Protein AF-0000000075100577 (afdb_homodimer)

Radius of gyration: 28.26 Å; Cα contacts (8 Å, |Δi|>4): 1177; chains: 2; bounding box: 54×87×88 Å

Secondary structure (DSSP, 8-state):
---------EEEEEEEEEEE--TT--HHHHHHHHHHSTTEEEEEETT----SS-----SEEEEEEEESSS-SHHHHHHHHHTT--EEEEEEEEEEE-SS--EEEEEEEEET---IIIIIHHHHHHHHTSTTEEEEEEEGGGTEEEEEEETTS-HHHHHHHHHHTT-EEEEEEEEEPPEEEEEEEEEGGG----HHHHHHHHHHHHTSTTEEEEEEEGGGTEEEEEES--HHHHHHHHHTTTEEEEES-----TT-SS-----------TT--TT-HHHHHHHHHHHHHHTT---TT--B-TTS-B-SGGG---TT-TTTS------TTGGG-/---------EEEEEEEEEEE--TT--HHHHHHHHHHSTTEEEEEETT----SS-----SEEEEEEEESSS-SHHHHHHHHHTT--EEEEEEEEEEE-SS--EEEEEEEEET---IIIIIHHHHHHHHTSTTEEEEEEEGGGTEEEEEEETTS-HHHHHHHHHHTT-EEEEEEEEEPPEEEEEEEEEGGG----HHHHHHHHHHHHTSTTEEEEEEEGGGTEEEEEES--HHHHHHHHHTTTEEEEES-----GGGSS-----------TT--TT-HHHHHHHHHHHHHHTT---TT--B-TTS-B-SGGG---TT-TTTS------TTGGG-

Nearest PDB structures (foldseek):
  3c1n-assembly3_C  TM=3.878E-01  e=4.453E-04  Methanocaldococcus jannaschii
  3tvi-assembly4_H  TM=4.074E-01  e=9.039E-03  Clostridium acetobutylicum
  3tvi-assembly3_F  TM=4.020E-01  e=1.436E-02  Clostridium acetobutylicum
  5h7l-assembly2_B  TM=3.903E-01  e=1.279E-02  Pyrococcus horikoshii OT3
  6u43-assembly1_A  TM=2.951E-01  e=2.716E-02  Candidatus Methanoperedens nitratireducens

InterPro domains:
  IPR036163 Heavy metal-associated domain superfamily [SSF55008] (104-173)

Sequence (664 aa):
MLASAPPVAFAYRRLLVQVQLQVPWTELRVLALLQSEPQVRSVHILGYRHSSAPRQPKSAVCFVVRWAAHSSAALELALGALDVRYSVLENSLVEDMASLVVVETILKVNGMMCVANCGNTVVRAIQSVASVLEVHLEFDDAQVVVQSHNTVTAHALIARIQAIGFEADLVSVTPVPWHRQFHMQRTGGCHVTMDVALQLETVLSHVEGVEKVAVVPHLATVDVFGFFDAHEVVLMAATVALHLTDRESSVDPLQAEGGSTPVHHECSFACSSGCIKYQTTMAHTAALAVGWAVPGCGMAFGYECNCGDSCKCAGCPTHNPGTTIDPVTALLMLASAPPVAFAYRRLLVQVQLQVPWTELRVLALLQSEPQVRSVHILGYRHSSAPRQPKSAVCFVVRWAAHSSAALELALGALDVRYSVLENSLVEDMASLVVVETILKVNGMMCVANCGNTVVRAIQSVASVLEVHLEFDDAQVVVQSHNTVTAHALIARIQAIGFEADLVSVTPVPWHRQFHMQRTGGCHVTMDVALQLETVLSHVEGVEKVAVVPHLATVDVFGFFDAHEVVLMAATVALHLTDRESSVDPLQAEGGSTPVHHECSFACSSGCIKYQTTMAHTAALAVGWAVPGCGMAFGYECNCGDSCKCAGCPTHNPGTTIDPVTALL

Structure (mmCIF, N/CA/C/O backbone):
data_AF-0000000075100577-model_v1
#
loop_
_entity.id
_entity.type
_entity.pdbx_description
1 polymer 'Uncharacterized protein'
#
loop_
_atom_site.group_PDB
_atom_site.id
_atom_site.type_symbol
_atom_site.label_atom_id
_atom_site.label_alt_id
_atom_site.label_comp_id
_atom_site.label_asym_id
_atom_site.label_entity_id
_atom_site.label_seq_id
_atom_site.pdbx_PDB_ins_code
_atom_site.Cartn_x
_atom_site.Cartn_y
_atom_site.Cartn_z
_atom_site.occupancy
_atom_site.B_iso_or_equiv
_atom_site.auth_seq_id
_atom_site.auth_comp_id
_atom_site.auth_asym_id
_atom_site.auth_atom_id
_atom_site.pdbx_PDB_model_num
ATOM 1 N N . MET A 1 1 ? -15.359 43.125 3.752 1 26.61 1 MET A N 1
ATOM 2 C CA . MET A 1 1 ? -15.172 42.281 2.584 1 26.61 1 MET A CA 1
ATOM 3 C C . MET A 1 1 ? -13.875 41.469 2.691 1 26.61 1 MET A C 1
ATOM 5 O O . MET A 1 1 ? -12.797 42 2.422 1 26.61 1 MET A O 1
ATOM 9 N N . LEU A 1 2 ? -13.695 40.688 3.707 1 32.03 2 LEU A N 1
ATOM 10 C CA . LEU A 1 2 ? -12.461 39.938 3.982 1 32.03 2 LEU A CA 1
ATOM 11 C C . LEU A 1 2 ? -11.969 39.219 2.734 1 32.03 2 LEU A C 1
ATOM 13 O O . LEU A 1 2 ? -12.727 38.5 2.078 1 32.03 2 LEU A O 1
ATOM 17 N N . ALA A 1 3 ? -11.125 39.781 2.07 1 34.41 3 ALA A N 1
ATOM 18 C CA . ALA A 1 3 ? -10.445 39.281 0.874 1 34.41 3 ALA A CA 1
ATOM 19 C C . ALA A 1 3 ? -10.172 37.781 0.973 1 34.41 3 ALA A C 1
ATOM 21 O O . ALA A 1 3 ? -9.672 37.312 1.992 1 34.41 3 ALA A O 1
ATOM 22 N N . SER A 1 4 ? -10.961 37 0.301 1 38.69 4 SER A N 1
ATOM 23 C CA . SER A 1 4 ? -10.844 35.531 0.158 1 38.69 4 SER A CA 1
ATOM 24 C C . SER A 1 4 ? -9.406 35.125 -0.112 1 38.69 4 SER A C 1
ATOM 26 O O . SER A 1 4 ? -8.797 35.562 -1.084 1 38.69 4 SER A O 1
ATOM 28 N N . ALA A 1 5 ? -8.609 35.125 0.924 1 42.38 5 ALA A N 1
ATOM 29 C CA . ALA A 1 5 ? -7.242 34.656 0.731 1 42.38 5 ALA A CA 1
ATOM 30 C C . ALA A 1 5 ? -7.188 33.562 -0.33 1 42.38 5 ALA A C 1
ATOM 32 O O . ALA A 1 5 ? -8.141 32.781 -0.5 1 42.38 5 ALA A O 1
ATOM 33 N N . PRO A 1 6 ? -6.379 33.75 -1.271 1 44.41 6 PRO A N 1
ATOM 34 C CA . PRO A 1 6 ? -6.258 32.781 -2.361 1 44.41 6 PRO A CA 1
ATOM 35 C C . PRO A 1 6 ? -6.191 31.344 -1.864 1 44.41 6 PRO A C 1
ATOM 37 O O . PRO A 1 6 ? -5.707 31.094 -0.758 1 44.41 6 PRO A O 1
ATOM 40 N N . PRO A 1 7 ? -7.055 30.547 -2.432 1 47.66 7 PRO A N 1
ATOM 41 C CA . PRO A 1 7 ? -7.082 29.125 -2.057 1 47.66 7 PRO A CA 1
ATOM 42 C C . PRO A 1 7 ? -5.688 28.531 -1.886 1 47.66 7 PRO A C 1
ATOM 44 O O . PRO A 1 7 ? -4.742 28.969 -2.547 1 47.66 7 PRO A O 1
ATOM 47 N N . VAL A 1 8 ? -5.34 28.203 -0.675 1 50.41 8 VAL A N 1
ATOM 48 C CA . VAL A 1 8 ? -4.078 27.5 -0.457 1 50.41 8 VAL A CA 1
ATOM 49 C C . VAL A 1 8 ? -3.891 26.438 -1.531 1 50.41 8 VAL A C 1
ATOM 51 O O . VAL A 1 8 ? -4.66 25.469 -1.601 1 50.41 8 VAL A O 1
ATOM 54 N N . ALA A 1 9 ? -3.375 26.875 -2.703 1 53.59 9 ALA A N 1
ATOM 55 C CA . ALA A 1 9 ? -3.012 26 -3.807 1 53.59 9 ALA A CA 1
ATOM 56 C C . ALA A 1 9 ? -2.135 24.844 -3.32 1 53.59 9 ALA A C 1
ATOM 58 O O . ALA A 1 9 ? -1.225 25.047 -2.512 1 53.59 9 ALA A O 1
ATOM 59 N N . PHE A 1 10 ? -2.754 23.656 -3.273 1 63.31 10 PHE A N 1
ATOM 60 C CA . PHE A 1 10 ? -1.83 22.547 -3.105 1 63.31 10 PHE A CA 1
ATOM 61 C C . PHE A 1 10 ? -1.014 22.312 -4.371 1 63.31 10 PHE A C 1
ATOM 63 O O . PHE A 1 10 ? -1.575 22.141 -5.457 1 63.31 10 PHE A O 1
ATOM 70 N N . ALA A 1 11 ? 0.214 22.812 -4.184 1 74.12 11 ALA A N 1
ATOM 71 C CA . ALA A 1 11 ? 1.147 22.656 -5.297 1 74.12 11 ALA A CA 1
ATOM 72 C C . ALA A 1 11 ? 2.088 21.469 -5.047 1 74.12 11 ALA A C 1
ATOM 74 O O . ALA A 1 11 ? 2.449 21.188 -3.904 1 74.12 11 ALA A O 1
ATOM 75 N N . TYR A 1 12 ? 2.139 20.641 -6.066 1 80.25 12 TYR A N 1
ATOM 76 C CA . TYR A 1 12 ? 3.178 19.625 -6.039 1 80.25 12 TYR A CA 1
ATOM 77 C C . TYR A 1 12 ? 4.129 19.781 -7.219 1 80.25 12 TYR A C 1
ATOM 79 O O . TYR A 1 12 ? 3.811 20.453 -8.195 1 80.25 12 TYR A O 1
ATOM 87 N N . ARG A 1 13 ? 5.273 19.328 -7.047 1 87 13 ARG A N 1
ATOM 88 C CA . ARG A 1 13 ? 6.242 19.297 -8.141 1 87 13 ARG A CA 1
ATOM 89 C C . ARG A 1 13 ? 6.141 17.984 -8.922 1 87 13 ARG A C 1
ATOM 91 O O . ARG A 1 13 ? 6.043 16.906 -8.336 1 87 13 ARG A O 1
ATOM 98 N N . ARG A 1 14 ? 6.023 18.109 -10.195 1 89.38 14 ARG A N 1
ATOM 99 C CA . ARG A 1 14 ? 5.992 16.953 -11.109 1 89.38 14 ARG A CA 1
ATOM 100 C C . ARG A 1 14 ? 7.301 16.844 -11.883 1 89.38 14 ARG A C 1
ATOM 102 O O . ARG A 1 14 ? 7.641 17.719 -12.672 1 89.38 14 ARG A O 1
ATOM 109 N N . LEU A 1 15 ? 8.023 15.734 -11.711 1 91.75 15 LEU A N 1
ATOM 110 C CA . LEU A 1 15 ? 9.297 15.484 -12.391 1 91.75 15 LEU A CA 1
ATOM 111 C C . LEU A 1 15 ? 9.18 14.297 -13.344 1 91.75 15 LEU A C 1
ATOM 113 O O . LEU A 1 15 ? 8.641 13.25 -12.969 1 91.75 15 LEU A O 1
ATOM 117 N N . LEU A 1 16 ? 9.5 14.555 -14.531 1 92.56 16 LEU A N 1
ATOM 118 C CA . LEU A 1 16 ? 9.68 13.445 -15.469 1 92.56 16 LEU A CA 1
ATOM 119 C C . LEU A 1 16 ? 11.156 13.086 -15.617 1 92.56 16 LEU A C 1
ATOM 121 O O . LEU A 1 16 ? 11.945 13.891 -16.109 1 92.56 16 LEU A O 1
ATOM 125 N N . VAL A 1 17 ? 11.508 11.867 -15.188 1 93.94 17 VAL A N 1
ATOM 126 C CA . VAL A 1 17 ? 12.906 11.453 -15.164 1 93.94 17 VAL A CA 1
ATOM 127 C C . VAL A 1 17 ? 13.086 10.195 -16.016 1 93.94 17 VAL A C 1
ATOM 129 O O . VAL A 1 17 ? 12.328 9.227 -15.875 1 93.94 17 VAL A O 1
ATOM 132 N N . GLN A 1 18 ? 14.023 10.258 -16.891 1 93.31 18 GLN A N 1
ATOM 133 C CA . GLN A 1 18 ? 14.422 9.07 -17.641 1 93.31 18 GLN A CA 1
ATOM 134 C C . GLN A 1 18 ? 15.656 8.422 -17.016 1 93.31 18 GLN A C 1
ATOM 136 O O . GLN A 1 18 ? 16.672 9.078 -16.828 1 93.31 18 GLN A O 1
ATOM 141 N N . VAL A 1 19 ? 15.555 7.168 -16.688 1 94.81 19 VAL A N 1
ATOM 142 C CA . VAL A 1 19 ? 16.656 6.449 -16.062 1 94.81 19 VAL A CA 1
ATOM 143 C C . VAL A 1 19 ? 17.172 5.359 -17 1 94.81 19 VAL A C 1
ATOM 145 O O . VAL A 1 19 ? 16.375 4.609 -17.578 1 94.81 19 VAL A O 1
ATOM 148 N N . GLN A 1 20 ? 18.469 5.355 -17.141 1 93.69 20 GLN A N 1
ATOM 149 C CA . GLN A 1 20 ? 19.094 4.266 -17.875 1 93.69 20 GLN A CA 1
ATOM 150 C C . GLN A 1 20 ? 19.297 3.039 -16.984 1 93.69 20 GLN A C 1
ATOM 152 O O . GLN A 1 20 ? 19.906 3.129 -15.922 1 93.69 20 GLN A O 1
ATOM 157 N N . LEU A 1 21 ? 18.734 1.978 -17.5 1 91.69 21 LEU A N 1
ATOM 158 C CA . LEU A 1 21 ? 18.828 0.753 -16.719 1 91.69 21 LEU A CA 1
ATOM 159 C C . LEU A 1 21 ? 20.125 0.006 -17.031 1 91.69 21 LEU A C 1
ATOM 161 O O . LEU A 1 21 ? 20.344 -0.396 -18.172 1 91.69 21 LEU A O 1
ATOM 165 N N . GLN A 1 22 ? 20.984 0.017 -16.031 1 88.38 22 GLN A N 1
ATOM 166 C CA . GLN A 1 22 ? 22.234 -0.74 -16.078 1 88.38 22 GLN A CA 1
ATOM 167 C C . GLN A 1 22 ? 22.484 -1.46 -14.75 1 88.38 22 GLN A C 1
ATOM 169 O O . GLN A 1 22 ? 22 -1.022 -13.703 1 88.38 22 GLN A O 1
ATOM 174 N N . VAL A 1 23 ? 23.156 -2.508 -14.906 1 86.81 23 VAL A N 1
ATOM 175 C CA . VAL A 1 23 ? 23.484 -3.229 -13.68 1 86.81 23 VAL A CA 1
ATOM 176 C C . VAL A 1 23 ? 24.156 -2.283 -12.68 1 86.81 23 VAL A C 1
ATOM 178 O O . VAL A 1 23 ? 25.031 -1.506 -13.055 1 86.81 23 VAL A O 1
ATOM 181 N N . PRO A 1 24 ? 23.562 -2.273 -11.508 1 91.06 24 PRO A N 1
ATOM 182 C CA . PRO A 1 24 ? 22.641 -3.193 -10.852 1 91.06 24 PRO A CA 1
ATOM 183 C C . PRO A 1 24 ? 21.203 -2.668 -10.828 1 91.06 24 PRO A C 1
ATOM 185 O O . PRO A 1 24 ? 20.344 -3.254 -10.164 1 91.06 24 PRO A O 1
ATOM 188 N N . TRP A 1 25 ? 20.938 -1.658 -11.516 1 92 25 TRP A N 1
ATOM 189 C CA . TRP A 1 25 ? 19.656 -0.985 -11.414 1 92 25 TRP A CA 1
ATOM 190 C C . TRP A 1 25 ? 18.625 -1.62 -12.352 1 92 25 TRP A C 1
ATOM 192 O O . TRP A 1 25 ? 18.828 -1.631 -13.57 1 92 25 TRP A O 1
ATOM 202 N N . THR A 1 26 ? 17.625 -2.168 -11.68 1 91.81 26 THR A N 1
ATOM 203 C CA . THR A 1 26 ? 16.453 -2.666 -12.391 1 91.81 26 THR A CA 1
ATOM 204 C C . THR A 1 26 ? 15.305 -1.666 -12.305 1 91.81 26 THR A C 1
ATOM 206 O O . THR A 1 26 ? 15.375 -0.698 -11.539 1 91.81 26 THR A O 1
ATOM 209 N N . GLU A 1 27 ? 14.289 -1.849 -13.125 1 92.31 27 GLU A N 1
ATOM 210 C CA . GLU A 1 27 ? 13.102 -1.003 -13.086 1 92.31 27 GLU A CA 1
ATOM 211 C C . GLU A 1 27 ? 12.516 -0.936 -11.68 1 92.31 27 GLU A C 1
ATOM 213 O O . GLU A 1 27 ? 12.227 0.15 -11.172 1 92.31 27 GLU A O 1
ATOM 218 N N . LEU A 1 28 ? 12.445 -2.049 -11.039 1 92.81 28 LEU A N 1
ATOM 219 C CA . LEU A 1 28 ? 11.844 -2.133 -9.719 1 92.81 28 LEU A CA 1
ATOM 220 C C . LEU A 1 28 ? 12.734 -1.465 -8.672 1 92.81 28 LEU A C 1
ATOM 222 O O . LEU A 1 28 ? 12.234 -0.793 -7.766 1 92.81 28 LEU A O 1
ATOM 226 N N . ARG A 1 29 ? 14.047 -1.599 -8.789 1 93.69 29 ARG A N 1
ATOM 227 C CA . ARG A 1 29 ? 14.969 -0.982 -7.84 1 93.69 29 ARG A CA 1
ATOM 228 C C . ARG A 1 29 ? 14.906 0.539 -7.922 1 93.69 29 ARG A C 1
ATOM 230 O O . ARG A 1 29 ? 14.867 1.222 -6.898 1 93.69 29 ARG A O 1
ATOM 237 N N . VAL A 1 30 ? 14.867 0.994 -9.141 1 94.88 30 VAL A N 1
ATOM 238 C CA . VAL A 1 30 ? 14.812 2.439 -9.328 1 94.88 30 VAL A CA 1
ATOM 239 C C . VAL A 1 30 ? 13.492 2.986 -8.797 1 94.88 30 VAL A C 1
ATOM 241 O O . VAL A 1 30 ? 13.469 4 -8.094 1 94.88 30 VAL A O 1
ATOM 244 N N . LEU A 1 31 ? 12.422 2.314 -9.141 1 96.25 31 LEU A N 1
ATOM 245 C CA . LEU A 1 31 ? 11.102 2.707 -8.648 1 96.25 31 LEU A CA 1
ATOM 246 C C . LEU A 1 31 ? 11.094 2.801 -7.129 1 96.25 31 LEU A C 1
ATOM 248 O O . LEU A 1 31 ? 10.641 3.799 -6.566 1 96.25 31 LEU A O 1
ATOM 252 N N . ALA A 1 32 ? 11.609 1.828 -6.523 1 95.5 32 ALA A N 1
ATOM 253 C CA . ALA A 1 32 ? 11.641 1.772 -5.062 1 95.5 32 ALA A CA 1
ATOM 254 C C . ALA A 1 32 ? 12.508 2.891 -4.488 1 95.5 32 ALA A C 1
ATOM 256 O O . ALA A 1 32 ? 12.141 3.516 -3.492 1 95.5 32 ALA A O 1
ATOM 257 N N . LEU A 1 33 ? 13.609 3.111 -5.078 1 94.31 33 LEU A N 1
ATOM 258 C CA . LEU A 1 33 ? 14.516 4.172 -4.641 1 94.31 33 LEU A CA 1
ATOM 259 C C . LEU A 1 33 ? 13.82 5.531 -4.691 1 94.31 33 LEU A C 1
ATOM 261 O O . LEU A 1 33 ? 13.859 6.285 -3.717 1 94.31 33 LEU A O 1
ATOM 265 N N . LEU A 1 34 ? 13.211 5.77 -5.805 1 95.44 34 LEU A N 1
ATOM 266 C CA . LEU A 1 34 ? 12.531 7.051 -5.965 1 95.44 34 LEU A CA 1
ATOM 267 C C . LEU A 1 34 ? 11.422 7.211 -4.938 1 95.44 34 LEU A C 1
ATOM 269 O O . LEU A 1 34 ? 11.242 8.289 -4.375 1 95.44 34 LEU A O 1
ATOM 273 N N . GLN A 1 35 ? 10.719 6.156 -4.664 1 94.56 35 GLN A N 1
ATOM 274 C CA . GLN A 1 35 ? 9.602 6.184 -3.727 1 94.56 35 GLN A CA 1
ATOM 275 C C . GLN A 1 35 ? 10.086 6.406 -2.297 1 94.56 35 GLN A C 1
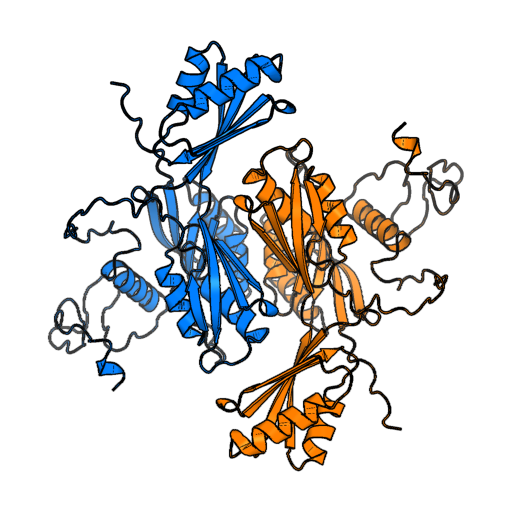ATOM 277 O O . GLN A 1 35 ? 9.336 6.883 -1.447 1 94.56 35 GLN A O 1
ATOM 282 N N . SER A 1 36 ? 11.328 6.074 -2.043 1 93.69 36 SER A N 1
ATOM 283 C CA . SER A 1 36 ? 11.852 6.133 -0.681 1 93.69 36 SER A CA 1
ATOM 284 C C . SER A 1 36 ? 12.336 7.535 -0.333 1 93.69 36 SER A C 1
ATOM 286 O O . SER A 1 36 ? 12.633 7.824 0.828 1 93.69 36 SER A O 1
ATOM 288 N N . GLU A 1 37 ? 12.383 8.375 -1.312 1 91.81 37 GLU A N 1
ATOM 289 C CA . GLU A 1 37 ? 12.906 9.719 -1.062 1 91.81 37 GLU A CA 1
ATOM 290 C C . GLU A 1 37 ? 11.898 10.562 -0.278 1 91.81 37 GLU A C 1
ATOM 292 O O . GLU A 1 37 ? 10.695 10.484 -0.518 1 91.81 37 GLU A O 1
ATOM 297 N N . PRO A 1 38 ? 12.445 11.312 0.616 1 87.44 38 PRO A N 1
ATOM 298 C CA . PRO A 1 38 ? 11.547 12.133 1.425 1 87.44 38 PRO A CA 1
ATOM 299 C C . PRO A 1 38 ? 10.695 13.078 0.582 1 87.44 38 PRO A C 1
ATOM 301 O O . PRO A 1 38 ? 11.148 13.562 -0.457 1 87.44 38 PRO A O 1
ATOM 304 N N . GLN A 1 39 ? 9.469 13.242 0.964 1 86.81 39 GLN A N 1
ATOM 305 C CA . GLN A 1 39 ? 8.523 14.203 0.414 1 86.81 39 GLN A CA 1
ATOM 306 C C . GLN A 1 39 ? 7.996 13.742 -0.943 1 86.81 39 GLN A C 1
ATOM 308 O O . GLN A 1 39 ? 7.281 14.477 -1.621 1 86.81 39 GLN A O 1
ATOM 313 N N . VAL A 1 40 ? 8.5 12.586 -1.416 1 91.88 40 VAL A N 1
ATOM 314 C CA . VAL A 1 40 ? 7.898 12.016 -2.615 1 91.88 40 VAL A CA 1
ATOM 315 C C . VAL A 1 40 ? 6.523 11.438 -2.277 1 91.88 40 VAL A C 1
ATOM 317 O O . VAL A 1 40 ? 6.387 10.656 -1.335 1 91.88 40 VAL A O 1
ATOM 320 N N . ARG A 1 41 ? 5.574 11.797 -3.025 1 90.69 41 ARG A N 1
ATOM 321 C CA . ARG A 1 41 ? 4.211 11.344 -2.77 1 90.69 41 ARG A CA 1
ATOM 322 C C . ARG A 1 41 ? 3.893 10.086 -3.578 1 90.69 41 ARG A C 1
ATOM 324 O O . ARG A 1 41 ? 3.258 9.164 -3.072 1 90.69 41 ARG A O 1
ATOM 331 N N . SER A 1 42 ? 4.289 10.141 -4.855 1 93.94 42 SER A N 1
ATOM 332 C CA . SER A 1 42 ? 4.027 8.984 -5.707 1 93.94 42 SER A CA 1
ATOM 333 C C . SER A 1 42 ? 5.012 8.922 -6.871 1 93.94 42 SER A C 1
ATOM 335 O O . SER A 1 42 ? 5.586 9.938 -7.258 1 93.94 42 SER A O 1
ATOM 337 N N . VAL A 1 43 ? 5.266 7.77 -7.352 1 96.69 43 VAL A N 1
ATOM 338 C CA . VAL A 1 43 ? 6.121 7.512 -8.5 1 96.69 43 VAL A CA 1
ATOM 339 C C . VAL A 1 43 ? 5.414 6.57 -9.477 1 96.69 43 VAL A C 1
ATOM 341 O O . VAL A 1 43 ? 4.824 5.566 -9.062 1 96.69 43 VAL A O 1
ATOM 344 N N . HIS A 1 44 ? 5.434 6.926 -10.727 1 96.19 44 HIS A N 1
ATOM 345 C CA . HIS A 1 44 ? 4.727 6.16 -11.75 1 96.19 44 HIS A CA 1
ATOM 346 C C . HIS A 1 44 ? 5.602 5.93 -12.969 1 96.19 44 HIS A C 1
ATOM 348 O O . HIS A 1 44 ? 6.355 6.82 -13.375 1 96.19 44 HIS A O 1
ATOM 354 N N . ILE A 1 45 ? 5.562 4.746 -13.492 1 94.19 45 ILE A N 1
ATOM 355 C CA . ILE A 1 45 ? 6.211 4.484 -14.773 1 94.19 45 ILE A CA 1
ATOM 356 C C . ILE A 1 45 ? 5.34 5.004 -15.914 1 94.19 45 ILE A C 1
ATOM 358 O O . ILE A 1 45 ? 4.172 4.625 -16.031 1 94.19 45 ILE A O 1
ATOM 362 N N . LEU A 1 46 ? 5.902 5.836 -16.656 1 90.69 46 LEU A N 1
ATOM 363 C CA . LEU A 1 46 ? 5.164 6.418 -17.781 1 90.69 46 LEU A CA 1
ATOM 364 C C . LEU A 1 46 ? 4.859 5.363 -18.844 1 90.69 46 LEU A C 1
ATOM 366 O O . LEU A 1 46 ? 5.754 4.633 -19.266 1 90.69 46 LEU A O 1
ATOM 370 N N . GLY A 1 47 ? 3.574 5.254 -19.219 1 81.56 47 GLY A N 1
ATOM 371 C CA . GLY A 1 47 ? 3.176 4.328 -20.266 1 81.56 47 GLY A CA 1
ATOM 372 C C . GLY A 1 47 ? 3.221 2.877 -19.812 1 81.56 47 GLY A C 1
ATOM 373 O O . GLY A 1 47 ? 3.473 1.983 -20.625 1 81.56 47 GLY A O 1
ATOM 374 N N . TYR A 1 48 ? 3.076 2.658 -18.578 1 85.38 48 TYR A N 1
ATOM 375 C CA . TYR A 1 48 ? 3.104 1.285 -18.094 1 85.38 48 TYR A CA 1
ATOM 376 C C . TYR A 1 48 ? 2.018 0.447 -18.75 1 85.38 48 TYR A C 1
ATOM 378 O O . TYR A 1 48 ? 0.869 0.883 -18.859 1 85.38 48 TYR A O 1
ATOM 386 N N . ARG A 1 49 ? 2.482 -0.734 -19.234 1 76.06 49 ARG A N 1
ATOM 387 C CA . ARG A 1 49 ? 1.564 -1.727 -19.781 1 76.06 49 ARG A CA 1
ATOM 388 C C . ARG A 1 49 ? 1.85 -3.111 -19.219 1 76.06 49 ARG A C 1
ATOM 390 O O . ARG A 1 49 ? 3.01 -3.516 -19.109 1 76.06 49 ARG A O 1
ATOM 397 N N . HIS A 1 50 ? 0.79 -3.562 -18.609 1 74.12 50 HIS A N 1
ATOM 398 C CA . HIS A 1 50 ? 0.963 -4.926 -18.125 1 74.12 50 HIS A CA 1
ATOM 399 C C . HIS A 1 50 ? 1.082 -5.91 -19.281 1 74.12 50 HIS A C 1
ATOM 401 O O . HIS A 1 50 ? 0.316 -5.836 -20.25 1 74.12 50 HIS A O 1
ATOM 407 N N . SER A 1 51 ? 2.23 -6.512 -19.391 1 64 51 SER A N 1
ATOM 408 C CA . SER A 1 51 ? 2.359 -7.551 -20.406 1 64 51 SER A CA 1
ATOM 409 C C . SER A 1 51 ? 2.693 -8.898 -19.781 1 64 51 SER A C 1
ATOM 411 O O . SER A 1 51 ? 3.518 -8.977 -18.859 1 64 51 SER A O 1
ATOM 413 N N . SER A 1 52 ? 1.817 -9.805 -19.953 1 58.25 52 SER A N 1
ATOM 414 C CA . SER A 1 52 ? 2.078 -11.172 -19.516 1 58.25 52 SER A CA 1
ATOM 415 C C . SER A 1 52 ? 3.348 -11.727 -20.156 1 58.25 52 SER A C 1
ATOM 417 O O . SER A 1 52 ? 3.947 -12.672 -19.641 1 58.25 52 SER A O 1
ATOM 419 N N . ALA A 1 53 ? 3.74 -11.078 -21.266 1 55.59 53 ALA A N 1
ATOM 420 C CA . ALA A 1 53 ? 4.918 -11.57 -21.984 1 55.59 53 ALA A CA 1
ATOM 421 C C . ALA A 1 53 ? 6.199 -10.992 -21.391 1 55.59 53 ALA A C 1
ATOM 423 O O . ALA A 1 53 ? 6.207 -9.859 -20.891 1 55.59 53 ALA A O 1
ATOM 424 N N . PRO A 1 54 ? 7.172 -11.938 -21.203 1 57.41 54 PRO A N 1
ATOM 425 C CA . PRO A 1 54 ? 8.469 -11.469 -20.703 1 57.41 54 PRO A CA 1
ATOM 426 C C . PRO A 1 54 ? 8.953 -10.219 -21.422 1 57.41 54 PRO A C 1
ATOM 428 O O . PRO A 1 54 ? 8.938 -10.156 -22.656 1 57.41 54 PRO A O 1
ATOM 431 N N . ARG A 1 55 ? 8.859 -9.117 -20.734 1 56.38 55 ARG A N 1
ATOM 432 C CA . ARG A 1 55 ? 9.266 -7.828 -21.297 1 56.38 55 ARG A CA 1
ATOM 433 C C . ARG A 1 55 ? 10.75 -7.82 -21.641 1 56.38 55 ARG A C 1
ATOM 435 O O . ARG A 1 55 ? 11.562 -8.383 -20.906 1 56.38 55 ARG A O 1
ATOM 442 N N . GLN A 1 56 ? 11.062 -7.578 -22.875 1 59.72 56 GLN A N 1
ATOM 443 C CA . GLN A 1 56 ? 12.453 -7.297 -23.203 1 59.72 56 GLN A CA 1
ATOM 444 C C . GLN A 1 56 ? 13.047 -6.266 -22.25 1 59.72 56 GLN A C 1
ATOM 446 O O . GLN A 1 56 ? 12.352 -5.344 -21.812 1 59.72 56 GLN A O 1
ATOM 451 N N . PRO A 1 57 ? 14.195 -6.66 -21.75 1 65.81 57 PRO A N 1
ATOM 452 C CA . PRO A 1 57 ? 14.852 -5.719 -20.844 1 65.81 57 PRO A CA 1
ATOM 453 C C . PRO A 1 57 ? 14.945 -4.305 -21.406 1 65.81 57 PRO A C 1
ATOM 455 O O . PRO A 1 57 ? 15.391 -4.129 -22.547 1 65.81 57 PRO A O 1
ATOM 458 N N . LYS A 1 58 ? 14.234 -3.457 -20.891 1 77.75 58 LYS A N 1
ATOM 459 C CA . LYS A 1 58 ? 14.289 -2.047 -21.25 1 77.75 58 LYS A CA 1
ATOM 460 C C . LYS A 1 58 ? 15.648 -1.442 -20.906 1 77.75 58 LYS A C 1
ATOM 462 O O . LYS A 1 58 ? 16.25 -1.797 -19.891 1 77.75 58 LYS A O 1
ATOM 467 N N . SER A 1 59 ? 16.203 -0.661 -21.828 1 87.25 59 SER A N 1
ATOM 468 C CA . SER A 1 59 ? 17.453 0.034 -21.578 1 87.25 59 SER A CA 1
ATOM 469 C C . SER A 1 59 ? 17.219 1.314 -20.781 1 87.25 59 SER A C 1
ATOM 471 O O . SER A 1 59 ? 18.125 1.809 -20.109 1 87.25 59 SER A O 1
ATOM 473 N N . ALA A 1 60 ? 15.992 1.775 -20.984 1 91.5 60 ALA A N 1
ATOM 474 C CA . ALA A 1 60 ? 15.648 2.98 -20.234 1 91.5 60 ALA A CA 1
ATOM 475 C C . ALA A 1 60 ? 14.172 2.998 -19.859 1 91.5 60 ALA A C 1
ATOM 477 O O . ALA A 1 60 ? 13.359 2.322 -20.5 1 91.5 60 ALA A O 1
ATOM 478 N N . VAL A 1 61 ? 13.867 3.668 -18.797 1 93 61 VAL A N 1
ATOM 479 C CA . VAL A 1 61 ? 12.492 3.803 -18.328 1 93 61 VAL A CA 1
ATOM 480 C C . VAL A 1 61 ? 12.227 5.238 -17.891 1 93 61 VAL A C 1
ATOM 482 O O . VAL A 1 61 ? 13.109 5.879 -17.297 1 93 61 VAL A O 1
ATOM 485 N N . CYS A 1 62 ? 11.086 5.746 -18.188 1 93.88 62 CYS A N 1
ATOM 486 C CA . CYS A 1 62 ? 10.68 7.074 -17.75 1 93.88 62 CYS A CA 1
ATOM 487 C C . CYS A 1 62 ? 9.766 6.992 -16.531 1 93.88 62 CYS A C 1
ATOM 489 O O . CYS A 1 62 ? 8.773 6.266 -16.547 1 93.88 62 CYS A O 1
ATOM 491 N N . PHE A 1 63 ? 10.133 7.742 -15.531 1 95.69 63 PHE A N 1
ATOM 492 C CA . PHE A 1 63 ? 9.359 7.793 -14.289 1 95.69 63 PHE A CA 1
ATOM 493 C C . PHE A 1 63 ? 8.766 9.188 -14.078 1 95.69 63 PHE A C 1
ATOM 495 O O . PHE A 1 63 ? 9.438 10.188 -14.328 1 95.69 63 PHE A O 1
ATOM 502 N N . VAL A 1 64 ? 7.531 9.25 -13.711 1 94.69 64 VAL A N 1
ATOM 503 C CA . VAL A 1 64 ? 6.922 10.477 -13.203 1 94.69 64 VAL A CA 1
ATOM 504 C C . VAL A 1 64 ? 7 10.508 -11.68 1 94.69 64 VAL A C 1
ATOM 506 O O . VAL A 1 64 ? 6.488 9.609 -11.008 1 94.69 64 VAL A O 1
ATOM 509 N N . VAL A 1 65 ? 7.66 11.445 -11.141 1 94.62 65 VAL A N 1
ATOM 510 C CA . VAL A 1 65 ? 7.793 11.594 -9.695 1 94.62 65 VAL A CA 1
ATOM 511 C C . VAL A 1 65 ? 7.004 12.812 -9.234 1 94.62 65 VAL A C 1
ATOM 513 O O . VAL A 1 65 ? 7.234 13.93 -9.703 1 94.62 65 VAL A O 1
ATOM 516 N N . ARG A 1 66 ? 6.031 12.617 -8.375 1 91 66 ARG A N 1
ATOM 517 C CA . ARG A 1 66 ? 5.289 13.703 -7.742 1 91 66 ARG A CA 1
ATOM 518 C C . ARG A 1 66 ? 5.812 13.984 -6.34 1 91 66 ARG A C 1
ATOM 520 O O . ARG A 1 66 ? 5.84 13.086 -5.492 1 91 66 ARG A O 1
ATOM 527 N N . TRP A 1 67 ? 6.16 15.148 -6.168 1 84.94 67 TRP A N 1
ATOM 528 C CA . TRP A 1 67 ? 6.902 15.516 -4.969 1 84.94 67 TRP A CA 1
ATOM 529 C C . TRP A 1 67 ? 6.262 16.719 -4.281 1 84.94 67 TRP A C 1
ATOM 531 O O . TRP A 1 67 ? 5.781 17.641 -4.945 1 84.94 67 TRP A O 1
ATOM 541 N N . ALA A 1 68 ? 6.207 16.703 -2.889 1 76.62 68 ALA A N 1
ATOM 542 C CA . ALA A 1 68 ? 5.586 17.781 -2.125 1 76.62 68 ALA A CA 1
ATOM 543 C C . ALA A 1 68 ? 6.547 18.953 -1.941 1 76.62 68 ALA A C 1
ATOM 545 O O . ALA A 1 68 ? 6.129 20.062 -1.605 1 76.62 68 ALA A O 1
ATOM 546 N N . ALA A 1 69 ? 7.875 18.734 -2.211 1 65.88 69 ALA A N 1
ATOM 547 C CA . ALA A 1 69 ? 8.867 19.766 -1.935 1 65.88 69 ALA A CA 1
ATOM 548 C C . ALA A 1 69 ? 8.93 20.781 -3.076 1 65.88 69 ALA A C 1
ATOM 550 O O . ALA A 1 69 ? 8.445 20.516 -4.18 1 65.88 69 ALA A O 1
ATOM 551 N N . HIS A 1 70 ? 9.492 21.859 -2.68 1 70.25 70 HIS A N 1
ATOM 552 C CA . HIS A 1 70 ? 9.656 22.953 -3.619 1 70.25 70 HIS A CA 1
ATOM 553 C C . HIS A 1 70 ? 10.859 22.719 -4.535 1 70.25 70 HIS A C 1
ATOM 555 O O . HIS A 1 70 ? 10.969 23.344 -5.59 1 70.25 70 HIS A O 1
ATOM 561 N N . SER A 1 71 ? 11.734 21.797 -4.082 1 76.38 71 SER A N 1
ATOM 562 C CA . SER A 1 71 ? 12.914 21.562 -4.91 1 76.38 71 SER A CA 1
ATOM 563 C C . SER A 1 71 ? 13.172 20.078 -5.113 1 76.38 71 SER A C 1
ATOM 565 O O . SER A 1 71 ? 12.914 19.266 -4.219 1 76.38 71 SER A O 1
ATOM 567 N N . SER A 1 72 ? 13.672 19.797 -6.355 1 78.19 72 SER A N 1
ATOM 568 C CA . SER A 1 72 ? 14.023 18.406 -6.68 1 78.19 72 SER A CA 1
ATOM 569 C C . SER A 1 72 ? 15.484 18.125 -6.344 1 78.19 72 SER A C 1
ATOM 571 O O . SER A 1 72 ? 15.977 17.031 -6.602 1 78.19 72 SER A O 1
ATOM 573 N N . ALA A 1 73 ? 16.141 18.984 -5.762 1 83 73 ALA A N 1
ATOM 574 C CA . ALA A 1 73 ? 17.562 18.875 -5.508 1 83 73 ALA A CA 1
ATOM 575 C C . ALA A 1 73 ? 17.891 17.641 -4.676 1 83 73 ALA A C 1
ATOM 577 O O . ALA A 1 73 ? 18.859 16.938 -4.945 1 83 73 ALA A O 1
ATOM 578 N N . ALA A 1 74 ? 17.062 17.391 -3.748 1 82.88 74 ALA A N 1
ATOM 579 C CA . ALA A 1 74 ? 17.312 16.266 -2.865 1 82.88 74 ALA A CA 1
ATOM 580 C C . ALA A 1 74 ? 17.25 14.945 -3.635 1 82.88 74 ALA A C 1
ATOM 582 O O . ALA A 1 74 ? 18.062 14.047 -3.416 1 82.88 74 ALA A O 1
ATOM 583 N N . LEU A 1 75 ? 16.312 14.844 -4.523 1 86.06 75 LEU A N 1
ATOM 584 C CA . LEU A 1 75 ? 16.156 13.633 -5.324 1 86.06 75 LEU A CA 1
ATOM 585 C C . LEU A 1 75 ? 17.328 13.453 -6.277 1 86.06 75 LEU A C 1
ATOM 587 O O . LEU A 1 75 ? 17.859 12.352 -6.402 1 86.06 75 LEU A O 1
ATOM 591 N N . GLU A 1 76 ? 17.766 14.555 -6.855 1 87.69 76 GLU A N 1
ATOM 592 C CA . GLU A 1 76 ? 18.891 14.5 -7.781 1 87.69 76 GLU A CA 1
ATOM 593 C C . GLU A 1 76 ? 20.188 14.156 -7.051 1 87.69 76 GLU A C 1
ATOM 595 O O . GLU A 1 76 ? 21.016 13.398 -7.57 1 87.69 76 GLU A O 1
ATOM 600 N N . LEU A 1 77 ? 20.328 14.664 -5.906 1 88.94 77 LEU A N 1
ATOM 601 C CA . LEU A 1 77 ? 21.5 14.344 -5.094 1 88.94 77 LEU A CA 1
ATOM 602 C C . LEU A 1 77 ? 21.531 12.859 -4.762 1 88.94 77 LEU A C 1
ATOM 604 O O . LEU A 1 77 ? 22.594 12.234 -4.812 1 88.94 77 LEU A O 1
ATOM 608 N N . ALA A 1 78 ? 20.422 12.352 -4.484 1 89.31 78 ALA A N 1
ATOM 609 C CA . ALA A 1 78 ? 20.328 10.938 -4.148 1 89.31 78 ALA A CA 1
ATOM 610 C C . ALA A 1 78 ? 20.688 10.062 -5.352 1 89.31 78 ALA A C 1
ATOM 612 O O . ALA A 1 78 ? 21.469 9.117 -5.227 1 89.31 78 ALA A O 1
ATOM 613 N N . LEU A 1 79 ? 20.156 10.383 -6.492 1 91.5 79 LEU A N 1
ATOM 614 C CA . LEU A 1 79 ? 20.438 9.625 -7.707 1 91.5 79 LEU A CA 1
ATOM 615 C C . LEU A 1 79 ? 21.922 9.703 -8.062 1 91.5 79 LEU A C 1
ATOM 617 O O . LEU A 1 79 ? 22.516 8.703 -8.477 1 91.5 79 LEU A O 1
ATOM 621 N N . GLY A 1 80 ? 22.516 10.836 -7.863 1 91.19 80 GLY A N 1
ATOM 622 C CA . GLY A 1 80 ? 23.938 11.008 -8.109 1 91.19 80 GLY A CA 1
ATOM 623 C C . GLY A 1 80 ? 24.812 10.219 -7.152 1 91.19 80 GLY A C 1
ATOM 624 O O . GLY A 1 80 ? 25.766 9.562 -7.574 1 91.19 80 GLY A O 1
ATOM 625 N N . ALA A 1 81 ? 24.391 10.273 -5.938 1 91.62 81 ALA A N 1
ATOM 626 C CA . ALA A 1 81 ? 25.156 9.578 -4.906 1 91.62 81 ALA A CA 1
ATOM 627 C C . ALA A 1 81 ? 25.141 8.07 -5.137 1 91.62 81 ALA A C 1
ATOM 629 O O . ALA A 1 81 ? 26.094 7.379 -4.77 1 91.62 81 ALA A O 1
ATOM 630 N N . LEU A 1 82 ? 24.172 7.598 -5.797 1 92.5 82 LEU A N 1
ATOM 631 C CA . LEU A 1 82 ? 24.031 6.16 -6.027 1 92.5 82 LEU A CA 1
ATOM 632 C C . LEU A 1 82 ? 24.469 5.793 -7.441 1 92.5 82 LEU A C 1
ATOM 634 O O . LEU A 1 82 ? 24.297 4.648 -7.871 1 92.5 82 LEU A O 1
ATOM 638 N N . ASP A 1 83 ? 25 6.758 -8.156 1 91.81 83 ASP A N 1
ATOM 639 C CA . ASP A 1 83 ? 25.516 6.582 -9.5 1 91.81 83 ASP A CA 1
ATOM 640 C C . ASP A 1 83 ? 24.438 6.059 -10.453 1 91.81 83 ASP A C 1
ATOM 642 O O . ASP A 1 83 ? 24.688 5.137 -11.234 1 91.81 83 ASP A O 1
ATOM 646 N N . VAL A 1 84 ? 23.234 6.547 -10.25 1 94.06 84 VAL A N 1
ATOM 647 C CA . VAL A 1 84 ? 22.172 6.246 -11.195 1 94.06 84 VAL A CA 1
ATOM 648 C C . VAL A 1 84 ? 22.266 7.188 -12.398 1 94.06 84 VAL A C 1
ATOM 650 O O . VAL A 1 84 ? 22.328 8.406 -12.234 1 94.06 84 VAL A O 1
ATOM 653 N N . ARG A 1 85 ? 22.359 6.617 -13.578 1 94.31 85 ARG A N 1
ATOM 654 C CA . ARG A 1 85 ? 22.359 7.438 -14.789 1 94.31 85 ARG A CA 1
ATOM 655 C C . ARG A 1 85 ? 20.953 7.891 -15.141 1 94.31 85 ARG A C 1
ATOM 657 O O . ARG A 1 85 ? 20.078 7.062 -15.406 1 94.31 85 ARG A O 1
ATOM 664 N N . TYR A 1 86 ? 20.75 9.227 -15.109 1 94.25 86 TYR A N 1
ATOM 665 C CA . TYR A 1 86 ? 19.406 9.742 -15.32 1 94.25 86 TYR A CA 1
ATOM 666 C C . TYR A 1 86 ? 19.438 11.062 -16.078 1 94.25 86 TYR A C 1
ATOM 668 O O . TYR A 1 86 ? 20.5 11.68 -16.219 1 94.25 86 TYR A O 1
ATOM 676 N N . SER A 1 87 ? 18.266 11.414 -16.703 1 92.44 87 SER A N 1
ATOM 677 C CA . SER A 1 87 ? 18.031 12.719 -17.297 1 92.44 87 SER A CA 1
ATOM 678 C C . SER A 1 87 ? 16.672 13.273 -16.906 1 92.44 87 SER A C 1
ATOM 680 O O . SER A 1 87 ? 15.68 12.531 -16.875 1 92.44 87 SER A O 1
ATOM 682 N N . VAL A 1 88 ? 16.656 14.508 -16.469 1 92.12 88 VAL A N 1
ATOM 683 C CA . VAL A 1 88 ? 15.391 15.164 -16.141 1 92.12 88 VAL A CA 1
ATOM 684 C C . VAL A 1 88 ? 14.773 15.742 -17.422 1 92.12 88 VAL A C 1
ATOM 686 O O . VAL A 1 88 ? 15.352 16.641 -18.031 1 92.12 88 VAL A O 1
ATOM 689 N N . LEU A 1 89 ? 13.609 15.242 -17.688 1 88.81 89 LEU A N 1
ATOM 690 C CA . LEU A 1 89 ? 12.977 15.656 -18.922 1 88.81 89 LEU A CA 1
ATOM 691 C C . LEU A 1 89 ? 11.984 16.797 -18.672 1 88.81 89 LEU A C 1
ATOM 693 O O . LEU A 1 89 ? 11.711 17.594 -19.578 1 88.81 89 LEU A O 1
ATOM 697 N N . GLU A 1 90 ? 11.383 16.75 -17.531 1 87.56 90 GLU A N 1
ATOM 698 C CA . GLU A 1 90 ? 10.43 17.781 -17.141 1 87.56 90 GLU A CA 1
ATOM 699 C C . GLU A 1 90 ? 10.516 18.062 -15.641 1 87.56 90 GLU A C 1
ATOM 701 O O . GLU A 1 90 ? 10.703 17.141 -14.844 1 87.56 90 GLU A O 1
ATOM 706 N N . ASN A 1 91 ? 10.477 19.281 -15.242 1 88.81 91 ASN A N 1
ATOM 707 C CA . ASN A 1 91 ? 10.398 19.766 -13.867 1 88.81 91 ASN A CA 1
ATOM 708 C C . ASN A 1 91 ? 9.414 20.922 -13.734 1 88.81 91 ASN A C 1
ATOM 710 O O . ASN A 1 91 ? 9.75 22.078 -14.055 1 88.81 91 ASN A O 1
ATOM 714 N N . SER A 1 92 ? 8.203 20.562 -13.25 1 84.31 92 SER A N 1
ATOM 715 C CA . SER A 1 92 ? 7.152 21.578 -13.242 1 84.31 92 SER A CA 1
ATOM 716 C C . SER A 1 92 ? 6.465 21.656 -11.883 1 84.31 92 SER A C 1
ATOM 718 O O . SER A 1 92 ? 6.426 20.672 -11.148 1 84.31 92 SER A O 1
ATOM 720 N N . LEU A 1 93 ? 6.16 22.797 -11.562 1 82.44 93 LEU A N 1
ATOM 721 C CA . LEU A 1 93 ? 5.281 23 -10.414 1 82.44 93 LEU A CA 1
ATOM 722 C C . LEU A 1 93 ? 3.814 22.953 -10.836 1 82.44 93 LEU A C 1
ATOM 724 O O . LEU A 1 93 ? 3.393 23.719 -11.711 1 82.44 93 LEU A O 1
ATOM 728 N N . VAL A 1 94 ? 3.174 21.938 -10.344 1 76.62 94 VAL A N 1
ATOM 729 C CA . VAL A 1 94 ? 1.776 21.766 -10.719 1 76.62 94 VAL A CA 1
ATOM 730 C C . VAL A 1 94 ? 0.87 22.266 -9.594 1 76.62 94 VAL A C 1
ATOM 732 O O . VAL A 1 94 ? 1.032 21.859 -8.438 1 76.62 94 VAL A O 1
ATOM 735 N N . GLU A 1 95 ? 0.204 23.281 -9.828 1 66.19 95 GLU A N 1
ATOM 736 C CA . GLU A 1 95 ? -0.795 23.766 -8.883 1 66.19 95 GLU A CA 1
ATOM 737 C C . GLU A 1 95 ? -2.152 23.125 -9.133 1 66.19 95 GLU A C 1
ATOM 739 O O . GLU A 1 95 ? -2.66 23.141 -10.25 1 66.19 95 GLU A O 1
ATOM 744 N N . ASP A 1 96 ? -2.332 22.062 -8.531 1 52.94 96 ASP A N 1
ATOM 745 C CA . ASP A 1 96 ? -3.66 21.484 -8.703 1 52.94 96 ASP A CA 1
ATOM 746 C C . ASP A 1 96 ? -4.746 22.453 -8.234 1 52.94 96 ASP A C 1
ATOM 748 O O . ASP A 1 96 ? -5.184 22.391 -7.086 1 52.94 96 ASP A O 1
ATOM 752 N N . MET A 1 97 ? -4.676 23.797 -8.703 1 46.31 97 MET A N 1
ATOM 753 C CA . MET A 1 97 ? -5.605 24.875 -8.383 1 46.31 97 MET A CA 1
ATOM 754 C C . MET A 1 97 ? -7.047 24.375 -8.445 1 46.31 97 MET A C 1
ATOM 756 O O . MET A 1 97 ? -7.93 24.938 -7.789 1 46.31 97 MET A O 1
ATOM 760 N N . ALA A 1 98 ? -7.316 23.953 -9.672 1 44.28 98 ALA A N 1
ATOM 761 C CA . ALA A 1 98 ? -8.727 23.875 -10.039 1 44.28 98 ALA A CA 1
ATOM 762 C C . ALA A 1 98 ? -9.5 22.984 -9.086 1 44.28 98 ALA A C 1
ATOM 764 O O . ALA A 1 98 ? -10.727 23.016 -9.031 1 44.28 98 ALA A O 1
ATOM 765 N N . SER A 1 99 ? -8.812 22.016 -8.406 1 55.09 99 SER A N 1
ATOM 766 C CA . SER A 1 99 ? -9.703 21.016 -7.809 1 55.09 99 SER A CA 1
ATOM 767 C C . SER A 1 99 ? -9.805 21.203 -6.301 1 55.09 99 SER A C 1
ATOM 769 O O . SER A 1 99 ? -8.852 21.656 -5.66 1 55.09 99 SER A O 1
ATOM 771 N N . LEU A 1 100 ? -10.977 21.75 -5.984 1 63.25 100 LEU A N 1
ATOM 772 C CA . LEU A 1 100 ? -11.367 21.719 -4.578 1 63.25 100 LEU A CA 1
ATOM 773 C C . LEU A 1 100 ? -10.781 20.516 -3.867 1 63.25 100 LEU A C 1
ATOM 775 O O . LEU A 1 100 ? -11.125 19.375 -4.191 1 63.25 100 LEU A O 1
ATOM 779 N N . VAL A 1 101 ? -9.547 20.828 -3.262 1 76.06 101 VAL A N 1
ATOM 780 C CA . VAL A 1 101 ? -8.945 19.75 -2.484 1 76.06 101 VAL A CA 1
ATOM 781 C C . VAL A 1 101 ? -9.188 19.984 -0.996 1 76.06 101 VAL A C 1
ATOM 783 O O . VAL A 1 101 ? -9.258 21.141 -0.547 1 76.06 101 VAL A O 1
ATOM 786 N N . VAL A 1 102 ? -9.453 18.953 -0.42 1 85 102 VAL A N 1
ATOM 787 C CA . VAL A 1 102 ? -9.602 19.016 1.03 1 85 102 VAL A CA 1
ATOM 788 C C . VAL A 1 102 ? -8.219 19.078 1.684 1 85 102 VAL A C 1
ATOM 790 O O . VAL A 1 102 ? -7.301 18.359 1.271 1 85 102 VAL A O 1
ATOM 793 N N . VAL A 1 103 ? -8.078 19.969 2.625 1 87.19 103 VAL A N 1
ATOM 794 C CA . VAL A 1 103 ? -6.812 20.078 3.348 1 87.19 103 VAL A CA 1
ATOM 795 C C . VAL A 1 103 ? -7.059 19.906 4.844 1 87.19 103 VAL A C 1
ATOM 797 O O . VAL A 1 103 ? -8.133 20.234 5.348 1 87.19 103 VAL A O 1
ATOM 800 N N . GLU A 1 104 ? -6.086 19.359 5.434 1 89.75 104 GLU A N 1
ATOM 801 C CA . GLU A 1 104 ? -6.062 19.281 6.891 1 89.75 104 GLU A CA 1
ATOM 802 C C . GLU A 1 104 ? -5.09 20.297 7.484 1 89.75 104 GLU A C 1
ATOM 804 O O . GLU A 1 104 ? -3.891 20.25 7.199 1 89.75 104 GLU A O 1
ATOM 809 N N . THR A 1 105 ? -5.629 21.203 8.25 1 91.19 105 THR A N 1
ATOM 810 C CA . THR A 1 105 ? -4.836 22.234 8.906 1 91.19 105 THR A CA 1
ATOM 811 C C . THR A 1 105 ? -4.773 21.984 10.414 1 91.19 105 THR A C 1
ATOM 813 O O . THR A 1 105 ? -5.805 21.828 11.07 1 91.19 105 THR A O 1
ATOM 816 N N . ILE A 1 106 ? -3.588 21.984 10.883 1 91.62 106 ILE A N 1
ATOM 817 C CA . ILE A 1 106 ? -3.396 21.828 12.312 1 91.62 106 ILE A CA 1
ATOM 818 C C . ILE A 1 106 ? -2.908 23.141 12.922 1 91.62 106 ILE A C 1
ATOM 820 O O . ILE A 1 106 ? -1.91 23.703 12.469 1 91.62 106 ILE A O 1
ATOM 824 N N . LEU A 1 107 ? -3.639 23.562 13.938 1 94.19 107 LEU A N 1
ATOM 825 C CA . LEU A 1 107 ? -3.314 24.812 14.625 1 94.19 107 LEU A CA 1
ATOM 826 C C . LEU A 1 107 ? -3.033 24.547 16.109 1 94.19 107 LEU A C 1
ATOM 828 O O . LEU A 1 107 ? -3.725 23.75 16.734 1 94.19 107 LEU A O 1
ATOM 832 N N . LYS A 1 108 ? -2.012 25.172 16.547 1 94.69 108 LYS A N 1
ATOM 833 C CA . LYS A 1 108 ? -1.757 25.203 17.984 1 94.69 108 LYS A CA 1
ATOM 834 C C . LYS A 1 108 ? -2.438 26.391 18.641 1 94.69 108 LYS A C 1
ATOM 836 O O . LYS A 1 108 ? -2.186 27.547 18.266 1 94.69 108 LYS A O 1
ATOM 841 N N . VAL A 1 109 ? -3.305 26.109 19.594 1 93.25 109 VAL A N 1
ATOM 842 C CA . VAL A 1 109 ? -4.039 27.188 20.266 1 93.25 109 VAL A CA 1
ATOM 843 C C . VAL A 1 109 ? -3.492 27.391 21.672 1 93.25 109 VAL A C 1
ATOM 845 O O . VAL A 1 109 ? -3.469 26.469 22.469 1 93.25 109 VAL A O 1
ATOM 848 N N . ASN A 1 110 ? -3.057 28.547 21.875 1 88.56 110 ASN A N 1
ATOM 849 C CA . ASN A 1 110 ? -2.486 28.875 23.188 1 88.56 110 ASN A CA 1
ATOM 850 C C . ASN A 1 110 ? -3.539 29.453 24.125 1 88.56 110 ASN A C 1
ATOM 852 O O . ASN A 1 110 ? -4.445 30.172 23.688 1 88.56 110 ASN A O 1
ATOM 856 N N . GLY A 1 111 ? -3.439 29.047 25.391 1 79.56 111 GLY A N 1
ATOM 857 C CA . GLY A 1 111 ? -4.254 29.719 26.391 1 79.56 111 GLY A CA 1
ATOM 858 C C . GLY A 1 111 ? -5.512 28.953 26.734 1 79.56 111 GLY A C 1
ATOM 859 O O . GLY A 1 111 ? -6.348 29.438 27.516 1 79.56 111 GLY A O 1
ATOM 860 N N . MET A 1 112 ? -5.621 27.781 26.094 1 79 112 MET A N 1
ATOM 861 C CA . MET A 1 112 ? -6.816 27.016 26.453 1 79 112 MET A CA 1
ATOM 862 C C . MET A 1 112 ? -6.629 26.312 27.797 1 79 112 MET A C 1
ATOM 864 O O . MET A 1 112 ? -5.676 25.547 27.969 1 79 112 MET A O 1
ATOM 868 N N . MET A 1 113 ? -7.254 26.75 28.828 1 75.75 113 MET A N 1
ATOM 869 C CA . MET A 1 113 ? -7.047 26.188 30.156 1 75.75 113 MET A CA 1
ATOM 870 C C . MET A 1 113 ? -8.164 25.203 30.516 1 75.75 113 MET A C 1
ATOM 872 O O . MET A 1 113 ? -8.047 24.438 31.469 1 75.75 113 MET A O 1
ATOM 876 N N . CYS A 1 114 ? -9.297 25.328 29.969 1 74.88 114 CYS A N 1
ATOM 877 C CA . CYS A 1 114 ? -10.383 24.406 30.266 1 74.88 114 CYS A CA 1
ATOM 878 C C . CYS A 1 114 ? -11.008 23.875 28.984 1 74.88 114 CYS A C 1
ATOM 880 O O . CYS A 1 114 ? -11.266 24.625 28.047 1 74.88 114 CYS A O 1
ATOM 882 N N . VAL A 1 115 ? -11.086 22.562 28.797 1 66.5 115 VAL A N 1
ATOM 883 C CA . VAL A 1 115 ? -11.609 21.891 27.609 1 66.5 115 VAL A CA 1
ATOM 884 C C . VAL A 1 115 ? -13.062 22.297 27.391 1 66.5 115 VAL A C 1
ATOM 886 O O . VAL A 1 115 ? -13.469 22.625 26.266 1 66.5 115 VAL A O 1
ATOM 889 N N . ALA A 1 116 ? -13.883 22.219 28.344 1 69.31 116 ALA A N 1
ATOM 890 C CA . ALA A 1 116 ? -15.336 22.359 28.234 1 69.31 116 ALA A CA 1
ATOM 891 C C . ALA A 1 116 ? -15.719 23.75 27.766 1 69.31 116 ALA A C 1
ATOM 893 O O . ALA A 1 116 ? -16.578 23.906 26.891 1 69.31 116 ALA A O 1
ATOM 894 N N . ASN A 1 117 ? -15.078 24.719 28.234 1 77.31 117 ASN A N 1
ATOM 895 C CA . ASN A 1 117 ? -15.539 26.062 27.875 1 77.31 117 ASN A CA 1
ATOM 896 C C . ASN A 1 117 ? -14.672 26.672 26.766 1 77.31 117 ASN A C 1
ATOM 898 O O . ASN A 1 117 ? -15.172 26.969 25.688 1 77.31 117 ASN A O 1
ATOM 902 N N . CYS A 1 118 ? -13.406 26.719 26.906 1 81.06 118 CYS A N 1
ATOM 903 C CA . CYS A 1 118 ? -12.523 27.391 25.953 1 81.06 118 CYS A CA 1
ATOM 904 C C . CYS A 1 118 ? -12.414 26.578 24.656 1 81.06 118 CYS A C 1
ATOM 906 O O . CYS A 1 118 ? -12.477 27.125 23.562 1 81.06 118 CYS A O 1
ATOM 908 N N . GLY A 1 119 ? -12.32 25.203 24.812 1 85.5 119 GLY A N 1
ATOM 909 C CA . GLY A 1 119 ? -12.227 24.328 23.656 1 85.5 119 GLY A CA 1
ATOM 910 C C . GLY A 1 119 ? -13.461 24.375 22.766 1 85.5 119 GLY A C 1
ATOM 911 O O . GLY A 1 119 ? -13.352 24.484 21.547 1 85.5 119 GLY A O 1
ATOM 912 N N . ASN A 1 120 ? -14.523 24.375 23.375 1 87.06 120 ASN A N 1
ATOM 913 C CA . ASN A 1 120 ? -15.781 24.422 22.625 1 87.06 120 ASN A CA 1
ATOM 914 C C . ASN A 1 120 ? -15.961 25.75 21.906 1 87.06 120 ASN A C 1
ATOM 916 O O . ASN A 1 120 ? -16.5 25.781 20.797 1 87.06 120 ASN A O 1
ATOM 920 N N . THR A 1 121 ? -15.547 26.797 22.594 1 90.06 121 THR A N 1
ATOM 921 C CA . THR A 1 121 ? -15.633 28.125 21.984 1 90.06 121 THR A CA 1
ATOM 922 C C . THR A 1 121 ? -14.789 28.188 20.719 1 90.06 121 THR A C 1
ATOM 924 O O . THR A 1 121 ? -15.242 28.734 19.703 1 90.06 121 THR A O 1
ATOM 927 N N . VAL A 1 122 ? -13.656 27.641 20.812 1 92.25 122 VAL A N 1
ATOM 928 C CA . VAL A 1 122 ? -12.75 27.641 19.672 1 92.25 122 VAL A CA 1
ATOM 929 C C . VAL A 1 122 ? -13.344 26.812 18.547 1 92.25 122 VAL A C 1
ATOM 931 O O . VAL A 1 122 ? -13.359 27.25 17.391 1 92.25 122 VAL A O 1
ATOM 934 N N . VAL A 1 123 ? -13.836 25.641 18.844 1 91.62 123 VAL A N 1
ATOM 935 C CA . VAL A 1 123 ? -14.414 24.734 17.859 1 91.62 123 VAL A CA 1
ATOM 936 C C . VAL A 1 123 ? -15.594 25.422 17.156 1 91.62 123 VAL A C 1
ATOM 938 O O . VAL A 1 123 ? -15.695 25.391 15.93 1 91.62 123 VAL A O 1
ATOM 941 N N . ARG A 1 124 ? -16.391 26.062 17.875 1 91.75 124 ARG A N 1
ATOM 942 C CA . ARG A 1 124 ? -17.562 26.734 17.312 1 91.75 124 ARG A CA 1
ATOM 943 C C . ARG A 1 124 ? -17.156 27.891 16.406 1 91.75 124 ARG A C 1
ATOM 945 O O . ARG A 1 124 ? -17.766 28.109 15.359 1 91.75 124 ARG A O 1
ATOM 952 N N . ALA A 1 125 ? -16.219 28.578 16.859 1 93 125 ALA A N 1
ATOM 953 C CA . ALA A 1 125 ? -15.719 29.703 16.062 1 93 125 ALA A CA 1
ATOM 954 C C . ALA A 1 125 ? -15.211 29.234 14.703 1 93 125 ALA A C 1
ATOM 956 O O . ALA A 1 125 ? -15.523 29.844 13.672 1 93 125 ALA A O 1
ATOM 957 N N . ILE A 1 126 ? -14.477 28.172 14.734 1 93.94 126 ILE A N 1
ATOM 958 C CA . ILE A 1 126 ? -13.875 27.656 13.508 1 93.94 126 ILE A CA 1
ATOM 959 C C . ILE A 1 126 ? -14.961 27.047 12.617 1 93.94 126 ILE A C 1
ATOM 961 O O . ILE A 1 126 ? -14.93 27.203 11.398 1 93.94 126 ILE A O 1
ATOM 965 N N . GLN A 1 127 ? -15.859 26.391 13.211 1 92.12 127 GLN A N 1
ATOM 966 C CA . GLN A 1 127 ? -16.953 25.75 12.484 1 92.12 127 GLN A CA 1
ATOM 967 C C . GLN A 1 127 ? -17.797 26.781 11.734 1 92.12 127 GLN A C 1
ATOM 969 O O . GLN A 1 127 ? -18.422 26.453 10.719 1 92.12 127 GLN A O 1
ATOM 974 N N . SER A 1 128 ? -17.781 27.938 12.188 1 90.81 128 SER A N 1
ATOM 975 C CA . SER A 1 128 ? -18.594 29 11.594 1 90.81 128 SER A CA 1
ATOM 976 C C . SER A 1 128 ? -17.953 29.531 10.32 1 90.81 128 SER A C 1
ATOM 978 O O . SER A 1 128 ? -18.609 30.219 9.539 1 90.81 128 SER A O 1
ATOM 980 N N . VAL A 1 129 ? -16.75 29.219 10.156 1 91.06 129 VAL A N 1
ATOM 981 C CA . VAL A 1 129 ? -16.062 29.641 8.938 1 91.06 129 VAL A CA 1
ATOM 982 C C . VAL A 1 129 ? -16.594 28.844 7.75 1 91.06 129 VAL A C 1
ATOM 984 O O . VAL A 1 129 ? -16.641 27.609 7.805 1 91.06 129 VAL A O 1
ATOM 987 N N . ALA A 1 130 ? -16.891 29.5 6.676 1 87.5 130 ALA A N 1
ATOM 988 C CA . ALA A 1 130 ? -17.422 28.844 5.477 1 87.5 130 ALA A CA 1
ATOM 989 C C . ALA A 1 130 ? -16.391 27.891 4.879 1 87.5 130 ALA A C 1
ATOM 991 O O . ALA A 1 130 ? -15.195 28.203 4.848 1 87.5 130 ALA A O 1
ATOM 992 N N . SER A 1 131 ? -16.75 26.719 4.41 1 87.88 131 SER A N 1
ATOM 993 C CA . SER A 1 131 ? -15.945 25.75 3.684 1 87.88 131 SER A CA 1
ATOM 994 C C . SER A 1 131 ? -15.156 24.859 4.637 1 87.88 131 SER A C 1
ATOM 996 O O . SER A 1 131 ? -14.281 24.109 4.211 1 87.88 131 SER A O 1
ATOM 998 N N . VAL A 1 132 ? -15.375 25.141 5.91 1 91.06 132 VAL A N 1
ATOM 999 C CA . VAL A 1 132 ? -14.836 24.188 6.875 1 91.06 132 VAL A CA 1
ATOM 1000 C C . VAL A 1 132 ? -15.719 22.953 6.91 1 91.06 132 VAL A C 1
ATOM 1002 O O . VAL A 1 132 ? -16.938 23.047 6.996 1 91.06 132 VAL A O 1
ATOM 1005 N N . LEU A 1 133 ? -15.148 21.875 6.824 1 86.94 133 LEU A N 1
ATOM 1006 C CA . LEU A 1 133 ? -15.891 20.625 6.773 1 86.94 133 LEU A CA 1
ATOM 1007 C C . LEU A 1 133 ? -15.961 19.984 8.148 1 86.94 133 LEU A C 1
ATOM 1009 O O . LEU A 1 133 ? -17.031 19.562 8.594 1 86.94 133 LEU A O 1
ATOM 1013 N N . GLU A 1 134 ? -14.883 19.859 8.773 1 88.31 134 GLU A N 1
ATOM 1014 C CA . GLU A 1 134 ? -14.797 19.234 10.086 1 88.31 134 GLU A CA 1
ATOM 1015 C C . GLU A 1 134 ? -13.766 19.938 10.969 1 88.31 134 GLU A C 1
ATOM 1017 O O . GLU A 1 134 ? -12.766 20.453 10.477 1 88.31 134 GLU A O 1
ATOM 1022 N N . VAL A 1 135 ? -14.078 19.938 12.281 1 90.75 135 VAL A N 1
ATOM 1023 C CA . VAL A 1 135 ? -13.164 20.5 13.273 1 90.75 135 VAL A CA 1
ATOM 1024 C C . VAL A 1 135 ? -13.047 19.562 14.469 1 90.75 135 VAL A C 1
ATOM 1026 O O . VAL A 1 135 ? -14.055 19.047 14.961 1 90.75 135 VAL A O 1
ATOM 1029 N N . HIS A 1 136 ? -11.844 19.312 14.797 1 86.94 136 HIS A N 1
ATOM 1030 C CA . HIS A 1 136 ? -11.594 18.438 15.945 1 86.94 136 HIS A CA 1
ATOM 1031 C C . HIS A 1 136 ? -10.617 19.094 16.922 1 86.94 136 HIS A C 1
ATOM 1033 O O . HIS A 1 136 ? -9.578 19.609 16.5 1 86.94 136 HIS A O 1
ATOM 1039 N N . LEU A 1 137 ? -11.016 19 18.141 1 87.31 137 LEU A N 1
ATOM 1040 C CA . LEU A 1 137 ? -10.172 19.578 19.188 1 87.31 137 LEU A CA 1
ATOM 1041 C C . LEU A 1 137 ? -9.305 18.5 19.828 1 87.31 137 LEU A C 1
ATOM 1043 O O . LEU A 1 137 ? -9.805 17.438 20.219 1 87.31 137 LEU A O 1
ATOM 1047 N N . GLU A 1 138 ? -8.039 18.719 19.75 1 83.38 138 GLU A N 1
ATOM 1048 C CA . GLU A 1 138 ? -7.086 17.922 20.531 1 83.38 138 GLU A CA 1
ATOM 1049 C C . GLU A 1 138 ? -6.566 18.703 21.734 1 83.38 138 GLU A C 1
ATOM 1051 O O . GLU A 1 138 ? -5.473 19.281 21.688 1 83.38 138 GLU A O 1
ATOM 1056 N N . PHE A 1 139 ? -7.25 18.609 22.797 1 81.75 139 PHE A N 1
ATOM 1057 C CA . PHE A 1 139 ? -7.02 19.484 23.938 1 81.75 139 PHE A CA 1
ATOM 1058 C C . PHE A 1 139 ? -5.684 19.172 24.609 1 81.75 139 PHE A C 1
ATOM 1060 O O . PHE A 1 139 ? -4.965 20.078 25.031 1 81.75 139 PHE A O 1
ATOM 1067 N N . ASP A 1 140 ? -5.43 17.844 24.734 1 77.31 140 ASP A N 1
ATOM 1068 C CA . ASP A 1 140 ? -4.207 17.438 25.422 1 77.31 140 ASP A CA 1
ATOM 1069 C C . ASP A 1 140 ? -2.973 18.016 24.734 1 77.31 140 ASP A C 1
ATOM 1071 O O . ASP A 1 140 ? -1.976 18.328 25.391 1 77.31 140 ASP A O 1
ATOM 1075 N N . ASP A 1 141 ? -3.035 18.25 23.453 1 81.06 141 ASP A N 1
ATOM 1076 C CA . ASP A 1 141 ? -1.91 18.797 22.688 1 81.06 141 ASP A CA 1
ATOM 1077 C C . ASP A 1 141 ? -2.104 20.281 22.391 1 81.06 141 ASP A C 1
ATOM 1079 O O . ASP A 1 141 ? -1.296 20.875 21.688 1 81.06 141 ASP A O 1
ATOM 1083 N N . ALA A 1 142 ? -3.199 20.828 22.891 1 87.88 142 ALA A N 1
ATOM 1084 C CA . ALA A 1 142 ? -3.541 22.234 22.641 1 87.88 142 ALA A CA 1
ATOM 1085 C C . ALA A 1 142 ? -3.619 22.516 21.156 1 87.88 142 ALA A C 1
ATOM 1087 O O . ALA A 1 142 ? -3.068 23.516 20.672 1 87.88 142 ALA A O 1
ATOM 1088 N N . GLN A 1 143 ? -4.172 21.547 20.438 1 90.12 143 GLN A N 1
ATOM 1089 C CA . GLN A 1 143 ? -4.25 21.688 18.984 1 90.12 143 GLN A CA 1
ATOM 1090 C C . GLN A 1 143 ? -5.688 21.531 18.5 1 90.12 143 GLN A C 1
ATOM 1092 O O . GLN A 1 143 ? -6.508 20.891 19.156 1 90.12 143 GLN A O 1
ATOM 1097 N N . VAL A 1 144 ? -5.898 22.203 17.375 1 92 144 VAL A N 1
ATOM 1098 C CA . VAL A 1 144 ? -7.156 22.031 16.656 1 92 144 VAL A CA 1
ATOM 1099 C C . VAL A 1 144 ? -6.879 21.547 15.234 1 92 144 VAL A C 1
ATOM 1101 O O . VAL A 1 144 ? -6.008 22.094 14.555 1 92 144 VAL A O 1
ATOM 1104 N N . VAL A 1 145 ? -7.547 20.5 14.875 1 91.5 145 VAL A N 1
ATOM 1105 C CA . VAL A 1 145 ? -7.422 19.922 13.539 1 91.5 145 VAL A CA 1
ATOM 1106 C C . VAL A 1 145 ? -8.633 20.312 12.695 1 91.5 145 VAL A C 1
ATOM 1108 O O . VAL A 1 145 ? -9.773 20 13.055 1 91.5 145 VAL A O 1
ATOM 1111 N N . VAL A 1 146 ? -8.352 20.953 11.578 1 92.75 146 VAL A N 1
ATOM 1112 C CA . VAL A 1 146 ? -9.43 21.469 10.742 1 92.75 146 VAL A CA 1
ATOM 1113 C C . VAL A 1 146 ? -9.344 20.859 9.352 1 92.75 146 VAL A C 1
ATOM 1115 O O . VAL A 1 146 ? -8.289 20.906 8.711 1 92.75 146 VAL A O 1
ATOM 1118 N N . GLN A 1 147 ? -10.344 20.25 8.938 1 90 147 GLN A N 1
ATOM 1119 C CA . GLN A 1 147 ? -10.461 19.859 7.535 1 90 147 GLN A CA 1
ATOM 1120 C C . GLN A 1 147 ? -11.328 20.859 6.758 1 90 147 GLN A C 1
ATOM 1122 O O . GLN A 1 147 ? -12.453 21.141 7.156 1 90 147 GLN A O 1
ATOM 1127 N N . SER A 1 148 ? -10.781 21.359 5.73 1 89.5 148 SER A N 1
ATOM 1128 C CA . SER A 1 148 ? -11.484 22.375 4.934 1 89.5 148 SER A CA 1
ATOM 1129 C C . SER A 1 148 ? -11.062 22.297 3.467 1 89.5 148 SER A C 1
ATOM 1131 O O . SER A 1 148 ? -10.094 21.625 3.125 1 89.5 148 SER A O 1
ATOM 1133 N N . HIS A 1 149 ? -11.914 22.906 2.678 1 84.06 149 HIS A N 1
ATOM 1134 C CA . HIS A 1 149 ? -11.469 23.094 1.302 1 84.06 149 HIS A CA 1
ATOM 1135 C C . HIS A 1 149 ? -10.289 24.062 1.235 1 84.06 149 HIS A C 1
ATOM 1137 O O . HIS A 1 149 ? -10.109 24.891 2.133 1 84.06 149 HIS A O 1
ATOM 1143 N N . ASN A 1 150 ? -9.523 23.828 0.219 1 78.62 150 ASN A N 1
ATOM 1144 C CA . ASN A 1 150 ? -8.289 24.594 0.107 1 78.62 150 ASN A CA 1
ATOM 1145 C C . ASN A 1 150 ? -8.562 26.078 -0.122 1 78.62 150 ASN A C 1
ATOM 1147 O O . ASN A 1 150 ? -7.637 26.891 -0.158 1 78.62 150 ASN A O 1
ATOM 1151 N N . THR A 1 151 ? -9.766 26.5 -0.1 1 78.69 151 THR A N 1
ATOM 1152 C CA . THR A 1 151 ? -10.141 27.906 -0.216 1 78.69 151 THR A CA 1
ATOM 1153 C C . THR A 1 151 ? -10.008 28.609 1.129 1 78.69 151 THR A C 1
ATOM 1155 O O . THR A 1 151 ? -9.945 29.844 1.187 1 78.69 151 THR A O 1
ATOM 1158 N N . VAL A 1 152 ? -10.039 27.844 2.154 1 84.81 152 VAL A N 1
ATOM 1159 C CA . VAL A 1 152 ? -9.867 28.391 3.494 1 84.81 152 VAL A CA 1
ATOM 1160 C C . VAL A 1 152 ? -8.383 28.453 3.842 1 84.81 152 VAL A C 1
ATOM 1162 O O . VAL A 1 152 ? -7.703 27.422 3.869 1 84.81 152 VAL A O 1
ATOM 1165 N N . THR A 1 153 ? -7.91 29.641 4.094 1 85.31 153 THR A N 1
ATOM 1166 C CA . THR A 1 153 ? -6.5 29.797 4.426 1 85.31 153 THR A CA 1
ATOM 1167 C C . THR A 1 153 ? -6.277 29.625 5.926 1 85.31 153 THR A C 1
ATOM 1169 O O . THR A 1 153 ? -7.191 29.844 6.727 1 85.31 153 THR A O 1
ATOM 1172 N N . ALA A 1 154 ? -5.012 29.266 6.223 1 89.38 154 ALA A N 1
ATOM 1173 C CA . ALA A 1 154 ? -4.637 29.172 7.633 1 89.38 154 ALA A CA 1
ATOM 1174 C C . ALA A 1 154 ? -4.797 30.531 8.336 1 89.38 154 ALA A C 1
ATOM 1176 O O . ALA A 1 154 ? -5.211 30.578 9.492 1 89.38 154 ALA A O 1
ATOM 1177 N N . HIS A 1 155 ? -4.531 31.562 7.641 1 89.75 155 HIS A N 1
ATOM 1178 C CA . HIS A 1 155 ? -4.641 32.906 8.195 1 89.75 155 HIS A CA 1
ATOM 1179 C C . HIS A 1 155 ? -6.074 33.219 8.594 1 89.75 155 HIS A C 1
ATOM 1181 O O . HIS A 1 155 ? -6.312 33.844 9.633 1 89.75 155 HIS A O 1
ATOM 1187 N N . ALA A 1 156 ? -6.98 32.812 7.785 1 91.06 156 ALA A N 1
ATOM 1188 C CA . ALA A 1 156 ? -8.391 33.031 8.086 1 91.06 156 ALA A CA 1
ATOM 1189 C C . ALA A 1 156 ? -8.812 32.312 9.359 1 91.06 156 ALA A C 1
ATOM 1191 O O . ALA A 1 156 ? -9.555 32.844 10.172 1 91.06 156 ALA A O 1
ATOM 1192 N N . LEU A 1 157 ? -8.375 31.172 9.461 1 94.06 157 LEU A N 1
ATOM 1193 C CA . LEU A 1 157 ? -8.688 30.375 10.648 1 94.06 157 LEU A CA 1
ATOM 1194 C C . LEU A 1 157 ? -8.078 31 11.898 1 94.06 157 LEU A C 1
ATOM 1196 O O . LEU A 1 157 ? -8.742 31.109 12.93 1 94.06 157 LEU A O 1
ATOM 1200 N N . ILE A 1 158 ? -6.875 31.422 11.812 1 94 158 ILE A N 1
ATOM 1201 C CA . ILE A 1 158 ? -6.172 32.031 12.938 1 94 158 ILE A CA 1
ATOM 1202 C C . ILE A 1 158 ? -6.859 33.344 13.328 1 94 158 ILE A C 1
ATOM 1204 O O . ILE A 1 158 ? -7.043 33.625 14.516 1 94 158 ILE A O 1
ATOM 1208 N N . ALA A 1 159 ? -7.191 34.094 12.312 1 93.81 159 ALA A N 1
ATOM 1209 C CA . ALA A 1 159 ? -7.887 35.375 12.562 1 93.81 159 ALA A CA 1
ATOM 1210 C C . ALA A 1 159 ? -9.188 35.125 13.328 1 93.81 159 ALA A C 1
ATOM 1212 O O . ALA A 1 159 ? -9.539 35.906 14.219 1 93.81 159 ALA A O 1
ATOM 1213 N N . ARG A 1 160 ? -9.883 34.094 12.977 1 94.12 160 ARG A N 1
ATOM 1214 C CA . ARG A 1 160 ? -11.133 33.781 13.656 1 94.12 160 ARG A CA 1
ATOM 1215 C C . ARG A 1 160 ? -10.891 33.406 15.109 1 94.12 160 ARG A C 1
ATOM 1217 O O . ARG A 1 160 ? -11.672 33.781 15.992 1 94.12 160 ARG A O 1
ATOM 1224 N N . ILE A 1 161 ? -9.891 32.688 15.375 1 94 161 ILE A N 1
ATOM 1225 C CA . ILE A 1 161 ? -9.531 32.281 16.734 1 94 161 ILE A CA 1
ATOM 1226 C C . ILE A 1 161 ? -9.117 33.5 17.531 1 94 161 ILE A C 1
ATOM 1228 O O . ILE A 1 161 ? -9.508 33.656 18.703 1 94 161 ILE A O 1
ATOM 1232 N N . GLN A 1 162 ? -8.438 34.438 16.906 1 93.25 162 GLN A N 1
ATOM 1233 C CA . GLN A 1 162 ? -8.016 35.688 17.562 1 93.25 162 GLN A CA 1
ATOM 1234 C C . GLN A 1 162 ? -9.219 36.562 17.891 1 93.25 162 GLN A C 1
ATOM 1236 O O . GLN A 1 162 ? -9.234 37.219 18.938 1 93.25 162 GLN A O 1
ATOM 1241 N N . ALA A 1 163 ? -10.133 36.531 17.078 1 93.81 163 ALA A N 1
ATOM 1242 C CA . ALA A 1 163 ? -11.336 37.344 17.266 1 93.81 163 ALA A CA 1
ATOM 1243 C C . ALA A 1 163 ? -12.086 36.938 18.531 1 93.81 163 ALA A C 1
ATOM 1245 O O . ALA A 1 163 ? -12.805 37.75 19.125 1 93.81 163 ALA A O 1
ATOM 1246 N N . ILE A 1 164 ? -11.906 35.75 18.938 1 91.69 164 ILE A N 1
ATOM 1247 C CA . ILE A 1 164 ? -12.617 35.281 20.125 1 91.69 164 ILE A CA 1
ATOM 1248 C C . ILE A 1 164 ? -11.68 35.312 21.328 1 91.69 164 ILE A C 1
ATOM 1250 O O . ILE A 1 164 ? -12.023 34.844 22.406 1 91.69 164 ILE A O 1
ATOM 1254 N N . GLY A 1 165 ? -10.43 35.781 21.141 1 90.38 165 GLY A N 1
ATOM 1255 C CA . GLY A 1 165 ? -9.602 36.094 22.297 1 90.38 165 GLY A CA 1
ATOM 1256 C C . GLY A 1 165 ? -8.469 35.094 22.5 1 90.38 165 GLY A C 1
ATOM 1257 O O . GLY A 1 165 ? -7.781 35.156 23.531 1 90.38 165 GLY A O 1
ATOM 1258 N N . PHE A 1 166 ? -8.305 34.188 21.609 1 93.31 166 PHE A N 1
ATOM 1259 C CA . PHE A 1 166 ? -7.215 33.25 21.75 1 93.31 166 PHE A CA 1
ATOM 1260 C C . PHE A 1 166 ? -6.141 33.5 20.688 1 93.31 166 PHE A C 1
ATOM 1262 O O . PHE A 1 166 ? -6.383 34.188 19.703 1 93.31 166 PHE A O 1
ATOM 1269 N N . GLU A 1 167 ? -4.988 33 20.969 1 92.88 167 GLU A N 1
ATOM 1270 C CA . GLU A 1 167 ? -3.898 33 20 1 92.88 167 GLU A CA 1
ATOM 1271 C C . GLU A 1 167 ? -3.668 31.609 19.406 1 92.88 167 GLU A C 1
ATOM 1273 O O . GLU A 1 167 ? -3.832 30.609 20.094 1 92.88 167 GLU A O 1
ATOM 1278 N N . ALA A 1 168 ? -3.342 31.609 18.078 1 94.38 168 ALA A N 1
ATOM 1279 C CA . ALA A 1 168 ? -3.109 30.328 17.406 1 94.38 168 ALA A CA 1
ATOM 1280 C C . ALA A 1 168 ? -1.922 30.406 16.453 1 94.38 168 ALA A C 1
ATOM 1282 O O . ALA A 1 168 ? -1.643 31.469 15.891 1 94.38 168 ALA A O 1
ATOM 1283 N N . ASP A 1 169 ? -1.196 29.359 16.375 1 94.56 169 ASP A N 1
ATOM 1284 C CA . ASP A 1 169 ? -0.077 29.219 15.453 1 94.56 169 ASP A CA 1
ATOM 1285 C C . ASP A 1 169 ? -0.299 28.047 14.492 1 94.56 169 ASP A C 1
ATOM 1287 O O . ASP A 1 169 ? -0.846 27.016 14.891 1 94.56 169 ASP A O 1
ATOM 1291 N N . LEU A 1 170 ? 0.169 28.266 13.289 1 93.44 170 LEU A N 1
ATOM 1292 C CA . LEU A 1 170 ? 0.051 27.203 12.297 1 93.44 170 LEU A CA 1
ATOM 1293 C C . LEU A 1 170 ? 1.094 26.125 12.531 1 93.44 170 LEU A C 1
ATOM 1295 O O . LEU A 1 170 ? 2.279 26.422 12.695 1 93.44 170 LEU A O 1
ATOM 1299 N N . VAL A 1 171 ? 0.646 24.922 12.586 1 90.38 171 VAL A N 1
ATOM 1300 C CA . VAL A 1 171 ? 1.552 23.781 12.742 1 90.38 171 VAL A CA 1
ATOM 1301 C C . VAL A 1 171 ? 1.816 23.141 11.375 1 90.38 171 VAL A C 1
ATOM 1303 O O . VAL A 1 171 ? 2.971 22.938 11 1 90.38 171 VAL A O 1
ATOM 1306 N N . SER A 1 172 ? 0.736 22.828 10.703 1 88.12 172 SER A N 1
ATOM 1307 C CA . SER A 1 172 ? 0.913 22.188 9.398 1 88.12 172 SER A CA 1
ATOM 1308 C C . SER A 1 172 ? -0.352 22.312 8.555 1 88.12 172 SER A C 1
ATOM 1310 O O . SER A 1 172 ? -1.443 22.516 9.086 1 88.12 172 SER A O 1
ATOM 1312 N N . VAL A 1 173 ? -0.154 22.312 7.262 1 86.75 173 VAL A N 1
ATOM 1313 C CA . VAL A 1 173 ? -1.22 22.188 6.273 1 86.75 173 VAL A CA 1
ATOM 1314 C C . VAL A 1 173 ? -0.902 21.047 5.312 1 86.75 173 VAL A C 1
ATOM 1316 O O . VAL A 1 173 ? 0.128 21.062 4.633 1 86.75 173 VAL A O 1
ATOM 1319 N N . THR A 1 174 ? -1.724 20.078 5.297 1 84.44 174 THR A N 1
ATOM 1320 C CA . THR A 1 174 ? -1.47 18.906 4.461 1 84.44 174 THR A CA 1
ATOM 1321 C C . THR A 1 174 ? -2.701 18.562 3.629 1 84.44 174 THR A C 1
ATOM 1323 O O . THR A 1 174 ? -3.82 18.531 4.145 1 84.44 174 THR A O 1
ATOM 1326 N N . PRO A 1 175 ? -2.465 18.375 2.379 1 84.69 175 PRO A N 1
ATOM 1327 C CA . PRO A 1 175 ? -3.602 17.922 1.576 1 84.69 175 PRO A CA 1
ATOM 1328 C C . PRO A 1 175 ? -4.059 16.516 1.946 1 84.69 175 PRO A C 1
ATOM 1330 O O . PRO A 1 175 ? -3.23 15.656 2.256 1 84.69 175 PRO A O 1
ATOM 1333 N N . VAL A 1 176 ? -5.332 16.344 1.902 1 87.5 176 VAL A N 1
ATOM 1334 C CA . VAL A 1 176 ? -5.91 15.023 2.17 1 87.5 176 VAL A CA 1
ATOM 1335 C C . VAL A 1 176 ? -6.137 14.281 0.854 1 87.5 176 VAL A C 1
ATOM 1337 O O . VAL A 1 176 ? -6.91 14.727 0.007 1 87.5 176 VAL A O 1
ATOM 1340 N N . PRO A 1 177 ? -5.453 13.164 0.755 1 87.81 177 PRO A N 1
ATOM 1341 C CA . PRO A 1 177 ? -5.676 12.406 -0.48 1 87.81 177 PRO A CA 1
ATOM 1342 C C . PRO A 1 177 ? -7.113 11.914 -0.617 1 87.81 177 PRO A C 1
ATOM 1344 O O . PRO A 1 177 ? -7.77 11.625 0.388 1 87.81 177 PRO A O 1
ATOM 1347 N N . TRP A 1 178 ? -7.52 11.758 -1.855 1 87.25 178 TRP A N 1
ATOM 1348 C CA . TRP A 1 178 ? -8.82 11.164 -2.137 1 87.25 178 TRP A CA 1
ATOM 1349 C C . TRP A 1 178 ? -8.805 9.664 -1.842 1 87.25 178 TRP A C 1
ATOM 1351 O O . TRP A 1 178 ? -7.762 9.016 -1.956 1 87.25 178 TRP A O 1
ATOM 1361 N N . HIS A 1 179 ? -9.906 9.258 -1.4 1 91.06 179 HIS A N 1
ATOM 1362 C CA . HIS A 1 179 ? -10.156 7.828 -1.271 1 91.06 179 HIS A CA 1
ATOM 1363 C C . HIS A 1 179 ? -11.391 7.414 -2.07 1 91.06 179 HIS A C 1
ATOM 1365 O O . HIS A 1 179 ? -12.469 7.988 -1.904 1 91.06 179 HIS A O 1
ATOM 1371 N N . ARG A 1 180 ? -11.242 6.469 -2.943 1 92.56 180 ARG A N 1
ATOM 1372 C CA . ARG A 1 180 ? -12.352 5.902 -3.699 1 92.56 180 ARG A CA 1
ATOM 1373 C C . ARG A 1 180 ? -12.328 4.379 -3.648 1 92.56 180 ARG A C 1
ATOM 1375 O O . ARG A 1 180 ? -11.266 3.764 -3.754 1 92.56 180 ARG A O 1
ATOM 1382 N N . GLN A 1 181 ? -13.453 3.883 -3.383 1 94.25 181 GLN A N 1
ATOM 1383 C CA . GLN A 1 181 ? -13.617 2.434 -3.424 1 94.25 181 GLN A CA 1
ATOM 1384 C C . GLN A 1 181 ? -14.383 2 -4.672 1 94.25 181 GLN A C 1
ATOM 1386 O O . GLN A 1 181 ? -15.438 2.557 -4.984 1 94.25 181 GLN A O 1
ATOM 1391 N N . PHE A 1 182 ? -13.867 1.067 -5.348 1 95 182 PHE A N 1
ATOM 1392 C CA . PHE A 1 182 ? -14.5 0.527 -6.543 1 95 182 PHE A CA 1
ATOM 1393 C C . PHE A 1 182 ? -14.875 -0.936 -6.344 1 95 182 PHE A C 1
ATOM 1395 O O . PHE A 1 182 ? -14.156 -1.681 -5.668 1 95 182 PHE A O 1
ATOM 1402 N N . HIS A 1 183 ? -15.961 -1.295 -6.902 1 93.5 183 HIS A N 1
ATOM 1403 C CA . HIS A 1 183 ? -16.281 -2.707 -7.086 1 93.5 183 HIS A CA 1
ATOM 1404 C C . HIS A 1 183 ? -15.656 -3.246 -8.375 1 93.5 183 HIS A C 1
ATOM 1406 O O . HIS A 1 183 ? -15.688 -2.572 -9.406 1 93.5 183 HIS A O 1
ATOM 1412 N N . MET A 1 184 ? -15.086 -4.383 -8.234 1 92.12 184 MET A N 1
ATOM 1413 C CA . MET A 1 184 ? -14.422 -4.918 -9.422 1 92.12 184 MET A CA 1
ATOM 1414 C C . MET A 1 184 ? -15.102 -6.199 -9.891 1 92.12 184 MET A C 1
ATOM 1416 O O . MET A 1 184 ? -15.547 -7.008 -9.07 1 92.12 184 MET A O 1
ATOM 1420 N N . GLN A 1 185 ? -15.258 -6.316 -11.148 1 87.25 185 GLN A N 1
ATOM 1421 C CA . GLN A 1 185 ? -15.797 -7.496 -11.812 1 87.25 185 GLN A CA 1
ATOM 1422 C C . GLN A 1 185 ? -14.914 -7.91 -12.992 1 87.25 185 GLN A C 1
ATOM 1424 O O . GLN A 1 185 ? -14.453 -7.059 -13.758 1 87.25 185 GLN A O 1
ATOM 1429 N N . ARG A 1 186 ? -14.516 -9.133 -12.898 1 83.12 186 ARG A N 1
ATOM 1430 C CA . ARG A 1 186 ? -13.75 -9.617 -14.047 1 83.12 186 ARG A CA 1
ATOM 1431 C C . ARG A 1 186 ? -14.656 -9.836 -15.258 1 83.12 186 ARG A C 1
ATOM 1433 O O . ARG A 1 186 ? -15.805 -10.242 -15.109 1 83.12 186 ARG A O 1
ATOM 1440 N N . THR A 1 187 ? -14.062 -9.547 -16.312 1 72.19 187 THR A N 1
ATOM 1441 C CA . THR A 1 187 ? -14.812 -9.805 -17.547 1 72.19 187 THR A CA 1
ATOM 1442 C C . THR A 1 187 ? -15.148 -11.281 -17.672 1 72.19 187 THR A C 1
ATOM 1444 O O . THR A 1 187 ? -14.297 -12.141 -17.422 1 72.19 187 THR A O 1
ATOM 1447 N N . GLY A 1 188 ? -16.453 -11.617 -17.938 1 65.31 188 GLY A N 1
ATOM 1448 C CA . GLY A 1 188 ? -16.906 -12.984 -18.125 1 65.31 188 GLY A CA 1
ATOM 1449 C C . GLY A 1 188 ? -17.312 -13.664 -16.844 1 65.31 188 GLY A C 1
ATOM 1450 O O . GLY A 1 188 ? -17.594 -14.867 -16.828 1 65.31 188 GLY A O 1
ATOM 1451 N N . GLY A 1 189 ? -17.188 -12.867 -15.781 1 64.31 189 GLY A N 1
ATOM 1452 C CA . GLY A 1 189 ? -17.672 -13.383 -14.508 1 64.31 189 GLY A CA 1
ATOM 1453 C C . GLY A 1 189 ? -16.656 -14.266 -13.805 1 64.31 189 GLY A C 1
ATOM 1454 O O . GLY A 1 189 ? -17.016 -15.023 -12.898 1 64.31 189 GLY A O 1
ATOM 1455 N N . CYS A 1 190 ? -15.508 -14.094 -14.219 1 67.31 190 CYS A N 1
ATOM 1456 C CA . CYS A 1 190 ? -14.469 -14.945 -13.648 1 67.31 190 CYS A CA 1
ATOM 1457 C C . CYS A 1 190 ? -14.047 -14.445 -12.266 1 67.31 190 CYS A C 1
ATOM 1459 O O . CYS A 1 190 ? -14.406 -13.336 -11.867 1 67.31 190 CYS A O 1
ATOM 1461 N N . HIS A 1 191 ? -13.453 -15.367 -11.539 1 74.25 191 HIS A N 1
ATOM 1462 C CA . HIS A 1 191 ? -12.93 -15.102 -10.203 1 74.25 191 HIS A CA 1
ATOM 1463 C C . HIS A 1 191 ? -11.68 -14.242 -10.258 1 74.25 191 HIS A C 1
ATOM 1465 O O . HIS A 1 191 ? -10.859 -14.383 -11.172 1 74.25 191 HIS A O 1
ATOM 1471 N N . VAL A 1 192 ? -11.633 -13.305 -9.328 1 81.06 192 VAL A N 1
ATOM 1472 C CA . VAL A 1 192 ? -10.414 -12.508 -9.203 1 81.06 192 VAL A CA 1
ATOM 1473 C C . VAL A 1 192 ? -9.352 -13.297 -8.453 1 81.06 192 VAL A C 1
ATOM 1475 O O . VAL A 1 192 ? -9.438 -13.477 -7.234 1 81.06 192 VAL A O 1
ATOM 1478 N N . THR A 1 193 ? -8.398 -13.734 -9.18 1 81.81 193 THR A N 1
ATOM 1479 C CA . THR A 1 193 ? -7.316 -14.516 -8.594 1 81.81 193 THR A CA 1
ATOM 1480 C C . THR A 1 193 ? -6.285 -13.602 -7.938 1 81.81 193 THR A C 1
ATOM 1482 O O . THR A 1 193 ? -6.324 -12.383 -8.117 1 81.81 193 THR A O 1
ATOM 1485 N N . MET A 1 194 ? -5.359 -14.164 -7.18 1 83.56 194 MET A N 1
ATOM 1486 C CA . MET A 1 194 ? -4.289 -13.414 -6.539 1 83.56 194 MET A CA 1
ATOM 1487 C C . MET A 1 194 ? -3.387 -12.758 -7.582 1 83.56 194 MET A C 1
ATOM 1489 O O . MET A 1 194 ? -2.936 -11.625 -7.398 1 83.56 194 MET A O 1
ATOM 1493 N N . ASP A 1 195 ? -3.188 -13.484 -8.586 1 84 195 ASP A N 1
ATOM 1494 C CA . ASP A 1 195 ? -2.354 -12.938 -9.656 1 84 195 ASP A CA 1
ATOM 1495 C C . ASP A 1 195 ? -3.018 -11.734 -10.312 1 84 195 ASP A C 1
ATOM 1497 O O . ASP A 1 195 ? -2.359 -10.727 -10.578 1 84 195 ASP A O 1
ATOM 1501 N N . VAL A 1 196 ? -4.262 -11.867 -10.531 1 86.25 196 VAL A N 1
ATOM 1502 C CA . VAL A 1 196 ? -5.008 -10.773 -11.156 1 86.25 196 VAL A CA 1
ATOM 1503 C C . VAL A 1 196 ? -5.062 -9.578 -10.203 1 86.25 196 VAL A C 1
ATOM 1505 O O . VAL A 1 196 ? -4.953 -8.43 -10.633 1 86.25 196 VAL A O 1
ATOM 1508 N N . ALA A 1 197 ? -5.281 -9.875 -8.938 1 91.12 197 ALA A N 1
ATOM 1509 C CA . ALA A 1 197 ? -5.293 -8.812 -7.941 1 91.12 197 ALA A CA 1
ATOM 1510 C C . ALA A 1 197 ? -3.961 -8.062 -7.926 1 91.12 197 ALA A C 1
ATOM 1512 O O . ALA A 1 197 ? -3.936 -6.832 -7.863 1 91.12 197 ALA A O 1
ATOM 1513 N N . LEU A 1 198 ? -2.879 -8.781 -7.969 1 90.12 198 LEU A N 1
ATOM 1514 C CA . LEU A 1 198 ? -1.554 -8.172 -7.988 1 90.12 198 LEU A CA 1
ATOM 1515 C C . LEU A 1 198 ? -1.35 -7.355 -9.258 1 90.12 198 LEU A C 1
ATOM 1517 O O . LEU A 1 198 ? -0.768 -6.27 -9.219 1 90.12 198 LEU A O 1
ATOM 1521 N N . GLN A 1 199 ? -1.781 -7.891 -10.336 1 91.19 199 GLN A N 1
ATOM 1522 C CA . GLN A 1 199 ? -1.687 -7.168 -11.602 1 91.19 199 GLN A CA 1
ATOM 1523 C C . GLN A 1 199 ? -2.451 -5.852 -11.539 1 91.19 199 GLN A C 1
ATOM 1525 O O . GLN A 1 199 ? -1.95 -4.812 -11.977 1 91.19 199 GLN A O 1
ATOM 1530 N N . LEU A 1 200 ? -3.637 -5.922 -11.039 1 94.44 200 LEU A N 1
ATOM 1531 C CA . LEU A 1 200 ? -4.449 -4.719 -10.906 1 94.44 200 LEU A CA 1
ATOM 1532 C C . LEU A 1 200 ? -3.746 -3.682 -10.039 1 94.44 200 LEU A C 1
ATOM 1534 O O . LEU A 1 200 ? -3.676 -2.504 -10.406 1 94.44 200 LEU A O 1
ATOM 1538 N N . GLU A 1 201 ? -3.27 -4.098 -8.914 1 95.69 201 GLU A N 1
ATOM 1539 C CA . GLU A 1 201 ? -2.561 -3.188 -8.016 1 95.69 201 GLU A CA 1
ATOM 1540 C C . GLU A 1 201 ? -1.386 -2.52 -8.727 1 95.69 201 GLU A C 1
ATOM 1542 O O . GLU A 1 201 ? -1.178 -1.312 -8.586 1 95.69 201 GLU A O 1
ATOM 1547 N N . THR A 1 202 ? -0.658 -3.326 -9.469 1 94.12 202 THR A N 1
ATOM 1548 C CA . THR A 1 202 ? 0.511 -2.811 -10.172 1 94.12 202 THR A CA 1
ATOM 1549 C C . THR A 1 202 ? 0.1 -1.79 -11.227 1 94.12 202 THR A C 1
ATOM 1551 O O . THR A 1 202 ? 0.637 -0.682 -11.273 1 94.12 202 THR A O 1
ATOM 1554 N N . VAL A 1 203 ? -0.833 -2.131 -12.008 1 94.81 203 VAL A N 1
ATOM 1555 C CA . VAL A 1 203 ? -1.248 -1.255 -13.102 1 94.81 203 VAL A CA 1
ATOM 1556 C C . VAL A 1 203 ? -1.799 0.051 -12.531 1 94.81 203 VAL A C 1
ATOM 1558 O O . VAL A 1 203 ? -1.469 1.135 -13.023 1 94.81 203 VAL A O 1
ATOM 1561 N N . LEU A 1 204 ? -2.598 -0.039 -11.492 1 96.75 204 LEU A N 1
ATOM 1562 C CA . LEU A 1 204 ? -3.215 1.156 -10.938 1 96.75 204 LEU A CA 1
ATOM 1563 C C . LEU A 1 204 ? -2.176 2.035 -10.25 1 96.75 204 LEU A C 1
ATOM 1565 O O . LEU A 1 204 ? -2.326 3.258 -10.195 1 96.75 204 LEU A O 1
ATOM 1569 N N . SER A 1 205 ? -1.152 1.396 -9.695 1 96.69 205 SER A N 1
ATOM 1570 C CA . SER A 1 205 ? -0.102 2.168 -9.039 1 96.69 205 SER A CA 1
ATOM 1571 C C . SER A 1 205 ? 0.624 3.068 -10.031 1 96.69 205 SER A C 1
ATOM 1573 O O . SER A 1 205 ? 1.308 4.016 -9.633 1 96.69 205 SER A O 1
ATOM 1575 N N . HIS A 1 206 ? 0.471 2.797 -11.32 1 95.62 206 HIS A N 1
ATOM 1576 C CA . HIS A 1 206 ? 1.183 3.594 -12.312 1 95.62 206 HIS A CA 1
ATOM 1577 C C . HIS A 1 206 ? 0.248 4.586 -12.992 1 95.62 206 HIS A C 1
ATOM 1579 O O . HIS A 1 206 ? 0.618 5.211 -13.992 1 95.62 206 HIS A O 1
ATOM 1585 N N . VAL A 1 207 ? -0.947 4.684 -12.5 1 94.06 207 VAL A N 1
ATOM 1586 C CA . VAL A 1 207 ? -1.783 5.832 -12.836 1 94.06 207 VAL A CA 1
ATOM 1587 C C . VAL A 1 207 ? -1.288 7.066 -12.086 1 94.06 207 VAL A C 1
ATOM 1589 O O . VAL A 1 207 ? -1.13 7.035 -10.859 1 94.06 207 VAL A O 1
ATOM 1592 N N . GLU A 1 208 ? -1 8.094 -12.805 1 91.81 208 GLU A N 1
ATOM 1593 C CA . GLU A 1 208 ? -0.439 9.281 -12.172 1 91.81 208 GLU A CA 1
ATOM 1594 C C . GLU A 1 208 ? -1.358 9.812 -11.07 1 91.81 208 GLU A C 1
ATOM 1596 O O . GLU A 1 208 ? -2.564 9.953 -11.281 1 91.81 208 GLU A O 1
ATOM 1601 N N . GLY A 1 209 ? -0.763 10.023 -9.906 1 92.44 209 GLY A N 1
ATOM 1602 C CA . GLY A 1 209 ? -1.527 10.57 -8.797 1 92.44 209 GLY A CA 1
ATOM 1603 C C . GLY A 1 209 ? -1.964 9.523 -7.793 1 92.44 209 GLY A C 1
ATOM 1604 O O . GLY A 1 209 ? -2.355 9.859 -6.672 1 92.44 209 GLY A O 1
ATOM 1605 N N . VAL A 1 210 ? -1.979 8.297 -8.203 1 95.75 210 VAL A N 1
ATOM 1606 C CA . VAL A 1 210 ? -2.324 7.227 -7.277 1 95.75 210 VAL A CA 1
ATOM 1607 C C . VAL A 1 210 ? -1.198 7.035 -6.262 1 95.75 210 VAL A C 1
ATOM 1609 O O . VAL A 1 210 ? -0.034 6.883 -6.641 1 95.75 210 VAL A O 1
ATOM 1612 N N . GLU A 1 211 ? -1.548 7.07 -5.02 1 94.75 211 GLU A N 1
ATOM 1613 C CA . GLU A 1 211 ? -0.542 6.965 -3.969 1 94.75 211 GLU A CA 1
ATOM 1614 C C . GLU A 1 211 ? -0.574 5.586 -3.311 1 94.75 211 GLU A C 1
ATOM 1616 O O . GLU A 1 211 ? 0.457 5.086 -2.857 1 94.75 211 GLU A O 1
ATOM 1621 N N . LYS A 1 212 ? -1.724 5.012 -3.256 1 95 212 LYS A N 1
ATOM 1622 C CA . LYS A 1 212 ? -1.897 3.705 -2.629 1 95 212 LYS A CA 1
ATOM 1623 C C . LYS A 1 212 ? -3.07 2.949 -3.248 1 95 212 LYS A C 1
ATOM 1625 O O . LYS A 1 212 ? -4.086 3.551 -3.604 1 95 212 LYS A O 1
ATOM 1630 N N . VAL A 1 213 ? -2.951 1.645 -3.35 1 97.12 213 VAL A N 1
ATOM 1631 C CA . VAL A 1 213 ? -4 0.764 -3.852 1 97.12 213 VAL A CA 1
ATOM 1632 C C . VAL A 1 213 ? -4.137 -0.452 -2.938 1 97.12 213 VAL A C 1
ATOM 1634 O O . VAL A 1 213 ? -3.135 -1.033 -2.516 1 97.12 213 VAL A O 1
ATOM 1637 N N . ALA A 1 214 ? -5.301 -0.751 -2.586 1 95.31 214 ALA A N 1
ATOM 1638 C CA . ALA A 1 214 ? -5.57 -1.956 -1.806 1 95.31 214 ALA A CA 1
ATOM 1639 C C . ALA A 1 214 ? -6.699 -2.773 -2.43 1 95.31 214 ALA A C 1
ATOM 1641 O O . ALA A 1 214 ? -7.848 -2.324 -2.48 1 95.31 214 ALA A O 1
ATOM 1642 N N . VAL A 1 215 ? -6.348 -3.941 -2.85 1 94.75 215 VAL A N 1
ATOM 1643 C CA . VAL A 1 215 ? -7.324 -4.836 -3.463 1 94.75 215 VAL A CA 1
ATOM 1644 C C . VAL A 1 215 ? -7.75 -5.902 -2.459 1 94.75 215 VAL A C 1
ATOM 1646 O O . VAL A 1 215 ? -6.91 -6.5 -1.782 1 94.75 215 VAL A O 1
ATOM 1649 N N . VAL A 1 216 ? -8.977 -6.074 -2.324 1 91.19 216 VAL A N 1
ATOM 1650 C CA . VAL A 1 216 ? -9.539 -7.16 -1.524 1 91.19 216 VAL A CA 1
ATOM 1651 C C . VAL A 1 216 ? -10.297 -8.133 -2.43 1 91.19 216 VAL A C 1
ATOM 1653 O O . VAL A 1 216 ? -11.492 -7.961 -2.674 1 91.19 216 VAL A O 1
ATOM 1656 N N . PRO A 1 217 ? -9.625 -9.148 -2.822 1 86.75 217 PRO A N 1
ATOM 1657 C CA . PRO A 1 217 ? -10.203 -10.031 -3.846 1 86.75 217 PRO A CA 1
ATOM 1658 C C . PRO A 1 217 ? -11.508 -10.672 -3.4 1 86.75 217 PRO A C 1
ATOM 1660 O O . PRO A 1 217 ? -12.461 -10.742 -4.18 1 86.75 217 PRO A O 1
ATOM 1663 N N . HIS A 1 218 ? -11.594 -11.203 -2.166 1 82.94 218 HIS A N 1
ATOM 1664 C CA . HIS A 1 218 ? -12.781 -11.938 -1.737 1 82.94 218 HIS A CA 1
ATOM 1665 C C . HIS A 1 218 ? -13.984 -11.016 -1.596 1 82.94 218 HIS A C 1
ATOM 1667 O O . HIS A 1 218 ? -15.125 -11.477 -1.6 1 82.94 218 HIS A O 1
ATOM 1673 N N . LEU A 1 219 ? -13.797 -9.742 -1.45 1 86.19 219 LEU A N 1
ATOM 1674 C CA . LEU A 1 219 ? -14.883 -8.766 -1.424 1 86.19 219 LEU A CA 1
ATOM 1675 C C . LEU A 1 219 ? -15.062 -8.117 -2.789 1 86.19 219 LEU A C 1
ATOM 1677 O O . LEU A 1 219 ? -15.961 -7.293 -2.975 1 86.19 219 LEU A O 1
ATOM 1681 N N . ALA A 1 220 ? -14.227 -8.398 -3.688 1 89.06 220 ALA A N 1
ATOM 1682 C CA . ALA A 1 220 ? -14.25 -7.836 -5.035 1 89.06 220 ALA A CA 1
ATOM 1683 C C . ALA A 1 220 ? -14.227 -6.309 -4.992 1 89.06 220 ALA A C 1
ATOM 1685 O O . ALA A 1 220 ? -15.008 -5.652 -5.684 1 89.06 220 ALA A O 1
ATOM 1686 N N . THR A 1 221 ? -13.406 -5.75 -4.137 1 92.88 221 THR A N 1
ATOM 1687 C CA . THR A 1 221 ? -13.289 -4.301 -4.02 1 92.88 221 THR A CA 1
ATOM 1688 C C . THR A 1 221 ? -11.836 -3.859 -4.137 1 92.88 221 THR A C 1
ATOM 1690 O O . THR A 1 221 ? -10.922 -4.645 -3.881 1 92.88 221 THR A O 1
ATOM 1693 N N . VAL A 1 222 ? -11.711 -2.627 -4.562 1 95.81 222 VAL A N 1
ATOM 1694 C CA . VAL A 1 222 ? -10.398 -1.999 -4.613 1 95.81 222 VAL A CA 1
ATOM 1695 C C . VAL A 1 222 ? -10.477 -0.571 -4.082 1 95.81 222 VAL A C 1
ATOM 1697 O O . VAL A 1 222 ? -11.359 0.195 -4.477 1 95.81 222 VAL A O 1
ATOM 1700 N N . ASP A 1 223 ? -9.672 -0.287 -3.139 1 95.5 223 ASP A N 1
ATOM 1701 C CA . ASP A 1 223 ? -9.531 1.062 -2.598 1 95.5 223 ASP A CA 1
ATOM 1702 C C . ASP A 1 223 ? -8.344 1.789 -3.229 1 95.5 223 ASP A C 1
ATOM 1704 O O . ASP A 1 223 ? -7.234 1.259 -3.264 1 95.5 223 ASP A O 1
ATOM 1708 N N . VAL A 1 224 ? -8.602 2.945 -3.725 1 96.25 224 VAL A N 1
ATOM 1709 C CA . VAL A 1 224 ? -7.559 3.76 -4.344 1 96.25 224 VAL A CA 1
ATOM 1710 C C . VAL A 1 224 ? -7.441 5.094 -3.611 1 96.25 224 VAL A C 1
ATOM 1712 O O . VAL A 1 224 ? -8.453 5.734 -3.309 1 96.25 224 VAL A O 1
ATOM 1715 N N . PHE A 1 225 ? -6.156 5.438 -3.293 1 93.69 225 PHE A N 1
ATOM 1716 C CA . PHE A 1 225 ? -5.875 6.676 -2.572 1 93.69 225 PHE A CA 1
ATOM 1717 C C . PHE A 1 225 ? -4.965 7.582 -3.389 1 93.69 225 PHE A C 1
ATOM 1719 O O . PHE A 1 225 ? -4.043 7.109 -4.055 1 93.69 225 PHE A O 1
ATOM 1726 N N . GLY A 1 226 ? -5.133 8.836 -3.291 1 92 226 GLY A N 1
ATOM 1727 C CA . GLY A 1 226 ? -4.223 9.789 -3.906 1 92 226 GLY A CA 1
ATOM 1728 C C . GLY A 1 226 ? -4.938 10.945 -4.586 1 92 226 GLY A C 1
ATOM 1729 O O . GLY A 1 226 ? -6.051 11.305 -4.199 1 92 226 GLY A O 1
ATOM 1730 N N . PHE A 1 227 ? -4.289 11.586 -5.395 1 88.12 227 PHE A N 1
ATOM 1731 C CA . PHE A 1 227 ? -4.797 12.672 -6.23 1 88.12 227 PHE A CA 1
ATOM 1732 C C . PHE A 1 227 ? -4.801 12.266 -7.699 1 88.12 227 PHE A C 1
ATOM 1734 O O . PHE A 1 227 ? -3.914 12.664 -8.461 1 88.12 227 PHE A O 1
ATOM 1741 N N . PHE A 1 228 ? -5.801 11.453 -7.98 1 90 228 PHE A N 1
ATOM 1742 C CA . PHE A 1 228 ? -5.84 10.805 -9.281 1 90 228 PHE A CA 1
ATOM 1743 C C . PHE A 1 228 ? -7.148 11.102 -10 1 90 228 PHE A C 1
ATOM 1745 O O . PHE A 1 228 ? -8.062 11.68 -9.414 1 90 228 PHE A O 1
ATOM 1752 N N . ASP A 1 229 ? -7.145 10.82 -11.297 1 86.81 229 ASP A N 1
ATOM 1753 C CA . ASP A 1 229 ? -8.359 10.844 -12.109 1 86.81 229 ASP A CA 1
ATOM 1754 C C . ASP A 1 229 ? -9.062 9.484 -12.078 1 86.81 229 ASP A C 1
ATOM 1756 O O . ASP A 1 229 ? -8.531 8.492 -12.594 1 86.81 229 ASP A O 1
ATOM 1760 N N . ALA A 1 230 ? -10.281 9.492 -11.594 1 89.75 230 ALA A N 1
ATOM 1761 C CA . ALA A 1 230 ? -11.031 8.25 -11.438 1 89.75 230 ALA A CA 1
ATOM 1762 C C . ALA A 1 230 ? -11.281 7.586 -12.789 1 89.75 230 ALA A C 1
ATOM 1764 O O . ALA A 1 230 ? -11.305 6.355 -12.891 1 89.75 230 ALA A O 1
ATOM 1765 N N . HIS A 1 231 ? -11.477 8.375 -13.75 1 88.88 231 HIS A N 1
ATOM 1766 C CA . HIS A 1 231 ? -11.711 7.832 -15.078 1 88.88 231 HIS A CA 1
ATOM 1767 C C . HIS A 1 231 ? -10.5 7.062 -15.586 1 88.88 231 HIS A C 1
ATOM 1769 O O . HIS A 1 231 ? -10.641 6.004 -16.203 1 88.88 231 HIS A O 1
ATOM 1775 N N . GLU A 1 232 ? -9.391 7.598 -15.312 1 91 232 GLU A N 1
ATOM 1776 C CA . GLU A 1 232 ? -8.172 6.918 -15.734 1 91 232 GLU A CA 1
ATOM 1777 C C . GLU A 1 232 ? -8 5.586 -15.008 1 91 232 GLU A C 1
ATOM 1779 O O . GLU A 1 232 ? -7.523 4.609 -15.586 1 91 232 GLU A O 1
ATOM 1784 N N . VAL A 1 233 ? -8.344 5.523 -13.727 1 94.44 233 VAL A N 1
ATOM 1785 C CA . VAL A 1 233 ? -8.273 4.305 -12.93 1 94.44 233 VAL A CA 1
ATOM 1786 C C . VAL A 1 233 ? -9.148 3.223 -13.57 1 94.44 233 VAL A C 1
ATOM 1788 O O . VAL A 1 233 ? -8.703 2.086 -13.742 1 94.44 233 VAL A O 1
ATOM 1791 N N . VAL A 1 234 ? -10.344 3.617 -13.977 1 93.44 234 VAL A N 1
ATOM 1792 C CA . VAL A 1 234 ? -11.281 2.68 -14.578 1 93.44 234 VAL A CA 1
ATOM 1793 C C . VAL A 1 234 ? -10.727 2.18 -15.914 1 93.44 234 VAL A C 1
ATOM 1795 O O . VAL A 1 234 ? -10.75 0.978 -16.188 1 93.44 234 VAL A O 1
ATOM 1798 N N . LEU A 1 235 ? -10.195 3.041 -16.703 1 91 235 LEU A N 1
ATOM 1799 C CA . LEU A 1 235 ? -9.656 2.689 -18 1 91 235 LEU A CA 1
ATOM 1800 C C . LEU A 1 235 ? -8.469 1.739 -17.859 1 91 235 LEU A C 1
ATOM 1802 O O . LEU A 1 235 ? -8.367 0.76 -18.609 1 91 235 LEU A O 1
ATOM 1806 N N . MET A 1 236 ? -7.625 2.045 -16.922 1 93.31 236 MET A N 1
ATOM 1807 C CA . MET A 1 236 ? -6.438 1.219 -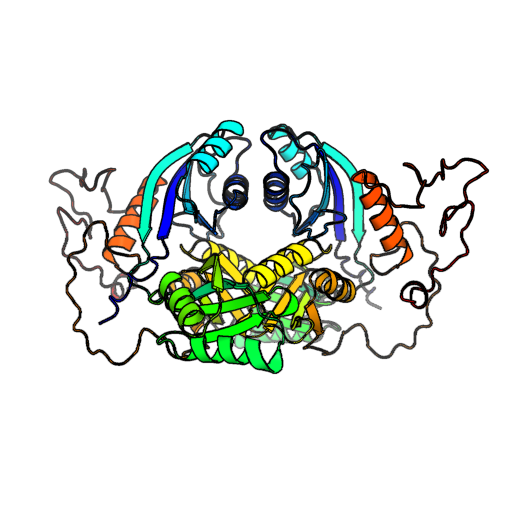16.734 1 93.31 236 MET A CA 1
ATOM 1808 C C . MET A 1 236 ? -6.816 -0.173 -16.234 1 93.31 236 MET A C 1
ATOM 1810 O O . MET A 1 236 ? -6.184 -1.163 -16.609 1 93.31 236 MET A O 1
ATOM 1814 N N . ALA A 1 237 ? -7.789 -0.257 -15.359 1 92.94 237 ALA A N 1
ATOM 1815 C CA . ALA A 1 237 ? -8.266 -1.554 -14.891 1 92.94 237 ALA A CA 1
ATOM 1816 C C . ALA A 1 237 ? -8.766 -2.412 -16.047 1 92.94 237 ALA A C 1
ATOM 1818 O O . ALA A 1 237 ? -8.586 -3.631 -16.047 1 92.94 237 ALA A O 1
ATOM 1819 N N . ALA A 1 238 ? -9.305 -1.812 -17.062 1 88.69 238 ALA A N 1
ATOM 1820 C CA . ALA A 1 238 ? -9.844 -2.52 -18.234 1 88.69 238 ALA A CA 1
ATOM 1821 C C . ALA A 1 238 ? -8.727 -3.219 -19 1 88.69 238 ALA A C 1
ATOM 1823 O O . ALA A 1 238 ? -8.961 -4.242 -19.656 1 88.69 238 ALA A O 1
ATOM 1824 N N . THR A 1 239 ? -7.508 -2.691 -18.875 1 85.44 239 THR A N 1
ATOM 1825 C CA . THR A 1 239 ? -6.387 -3.275 -19.609 1 85.44 239 THR A CA 1
ATOM 1826 C C . THR A 1 239 ? -6.039 -4.652 -19.047 1 85.44 239 THR A C 1
ATOM 1828 O O . THR A 1 239 ? -5.379 -5.449 -19.719 1 85.44 239 THR A O 1
ATOM 1831 N N . VAL A 1 240 ? -6.418 -4.957 -17.844 1 86.62 240 VAL A N 1
ATOM 1832 C CA . VAL A 1 240 ? -6.199 -6.277 -17.266 1 86.62 240 VAL A CA 1
ATOM 1833 C C . VAL A 1 240 ? -7.527 -7.023 -17.172 1 86.62 240 VAL A C 1
ATOM 1835 O O . VAL A 1 240 ? -7.695 -7.887 -16.297 1 86.62 240 VAL A O 1
ATOM 1838 N N . ALA A 1 241 ? -8.508 -6.617 -17.875 1 84.38 241 ALA A N 1
ATOM 1839 C CA . ALA A 1 241 ? -9.789 -7.285 -18.062 1 84.38 241 ALA A CA 1
ATOM 1840 C C . ALA A 1 241 ? -10.648 -7.195 -16.797 1 84.38 241 ALA A C 1
ATOM 1842 O O . ALA A 1 241 ? -11.344 -8.148 -16.438 1 84.38 241 ALA A O 1
ATOM 1843 N N . LEU A 1 242 ? -10.539 -6.133 -16.109 1 90.62 242 LEU A N 1
ATOM 1844 C CA . LEU A 1 242 ? -11.391 -5.879 -14.953 1 90.62 242 LEU A CA 1
ATOM 1845 C C . LEU A 1 242 ? -12.242 -4.637 -15.164 1 90.62 242 LEU A C 1
ATOM 1847 O O . LEU A 1 242 ? -11.766 -3.637 -15.711 1 90.62 242 LEU A O 1
ATOM 1851 N N . HIS A 1 243 ? -13.469 -4.75 -14.773 1 91.38 243 HIS A N 1
ATOM 1852 C CA . HIS A 1 243 ? -14.398 -3.623 -14.781 1 91.38 243 HIS A CA 1
ATOM 1853 C C . HIS A 1 243 ? -14.609 -3.072 -13.375 1 91.38 243 HIS A C 1
ATOM 1855 O O . HIS A 1 243 ? -14.953 -3.818 -12.453 1 91.38 243 HIS A O 1
ATOM 1861 N N . LEU A 1 244 ? -14.328 -1.785 -13.242 1 93.69 244 LEU A N 1
ATOM 1862 C CA . LEU A 1 244 ? -14.508 -1.143 -11.945 1 93.69 244 LEU A CA 1
ATOM 1863 C C . LEU A 1 244 ? -15.742 -0.25 -11.938 1 93.69 244 LEU A C 1
ATOM 1865 O O . LEU A 1 244 ? -15.992 0.472 -12.906 1 93.69 244 LEU A O 1
ATOM 1869 N N . THR A 1 245 ? -16.516 -0.359 -10.891 1 91.12 245 THR A N 1
ATOM 1870 C CA . THR A 1 245 ? -17.656 0.504 -10.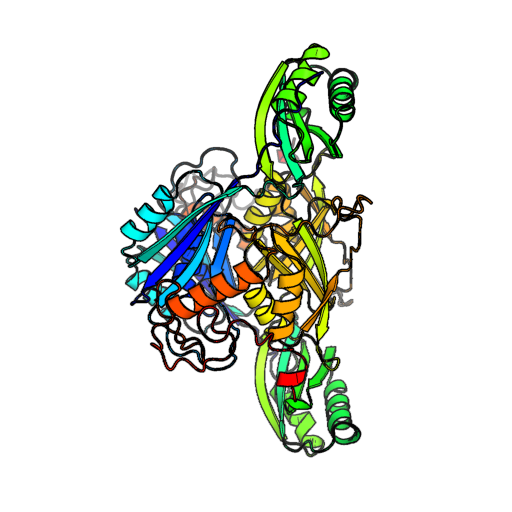672 1 91.12 245 THR A CA 1
ATOM 1871 C C . THR A 1 245 ? -17.531 1.258 -9.352 1 91.12 245 THR A C 1
ATOM 1873 O O . THR A 1 245 ? -17.234 0.661 -8.32 1 91.12 245 THR A O 1
ATOM 1876 N N . ASP A 1 246 ? -17.656 2.559 -9.414 1 85.38 246 ASP A N 1
ATOM 1877 C CA . ASP A 1 246 ? -17.5 3.406 -8.234 1 85.38 246 ASP A CA 1
ATOM 1878 C C . ASP A 1 246 ? -18.656 3.186 -7.25 1 85.38 246 ASP A C 1
ATOM 1880 O O . ASP A 1 246 ? -19.828 3.203 -7.633 1 85.38 246 ASP A O 1
ATOM 1884 N N . ARG A 1 247 ? -18.406 2.689 -6.055 1 71.56 247 ARG A N 1
ATOM 1885 C CA . ARG A 1 247 ? -19.469 2.541 -5.059 1 71.56 247 ARG A CA 1
ATOM 1886 C C . ARG A 1 247 ? -19.922 3.898 -4.535 1 71.56 247 ARG A C 1
ATOM 1888 O O . ARG A 1 247 ? -21.078 4.062 -4.145 1 71.56 247 ARG A O 1
ATOM 1895 N N . GLU A 1 248 ? -19.047 4.742 -4.02 1 56.94 248 GLU A N 1
ATOM 1896 C CA . GLU A 1 248 ? -19.5 6.008 -3.451 1 56.94 248 GLU A CA 1
ATOM 1897 C C . GLU A 1 248 ? -19.875 7 -4.547 1 56.94 248 GLU A C 1
ATOM 1899 O O . GLU A 1 248 ? -19.016 7.609 -5.172 1 56.94 248 GLU A O 1
ATOM 1904 N N . SER A 1 249 ? -20.703 6.695 -5.48 1 43.22 249 SER A N 1
ATOM 1905 C CA . SER A 1 249 ? -21.25 7.922 -6.047 1 43.22 249 SER A CA 1
ATOM 1906 C C . SER A 1 249 ? -21.531 8.953 -4.957 1 43.22 249 SER A C 1
ATOM 1908 O O . SER A 1 249 ? -22.688 9.211 -4.629 1 43.22 249 SER A O 1
ATOM 1910 N N . SER A 1 250 ? -21.031 9 -3.859 1 36.91 250 SER A N 1
ATOM 1911 C CA . SER A 1 250 ? -21.422 10.203 -3.135 1 36.91 250 SER A CA 1
ATOM 1912 C C . SER A 1 250 ? -21.062 11.461 -3.916 1 36.91 250 SER A C 1
ATOM 1914 O O . SER A 1 250 ? -20.266 11.406 -4.859 1 36.91 250 SER A O 1
ATOM 1916 N N . VAL A 1 251 ? -21.328 12.805 -3.287 1 34.62 251 VAL A N 1
ATOM 1917 C CA . VAL A 1 251 ? -21.312 14.211 -3.676 1 34.62 251 VAL A CA 1
ATOM 1918 C C . VAL A 1 251 ? -19.906 14.586 -4.168 1 34.62 251 VAL A C 1
ATOM 1920 O O . VAL A 1 251 ? -18.938 14.477 -3.424 1 34.62 251 VAL A O 1
ATOM 1923 N N . ASP A 1 252 ? -19.453 14.219 -5.215 1 35.53 252 ASP A N 1
ATOM 1924 C CA . ASP A 1 252 ? -18.406 15.047 -5.805 1 35.53 252 ASP A CA 1
ATOM 1925 C C . ASP A 1 252 ? -18.547 16.5 -5.359 1 35.53 252 ASP A C 1
ATOM 1927 O O . ASP A 1 252 ? -19.562 17.156 -5.656 1 35.53 252 ASP A O 1
ATOM 1931 N N . PRO A 1 253 ? -17.984 16.891 -4.328 1 32.56 253 PRO A N 1
ATOM 1932 C CA . PRO A 1 253 ? -18.266 18.297 -4.066 1 32.56 253 PRO A CA 1
ATOM 1933 C C . PRO A 1 253 ? -18.234 19.156 -5.332 1 32.56 253 PRO A C 1
ATOM 1935 O O . PRO A 1 253 ? -18.75 20.266 -5.336 1 32.56 253 PRO A O 1
ATOM 1938 N N . LEU A 1 254 ? -17.359 18.781 -6.246 1 34.53 254 LEU A N 1
ATOM 1939 C CA . LEU A 1 254 ? -17.359 19.672 -7.406 1 34.53 254 LEU A CA 1
ATOM 1940 C C . LEU A 1 254 ? -18.656 19.516 -8.195 1 34.53 254 LEU A C 1
ATOM 1942 O O . LEU A 1 254 ? -18.859 20.219 -9.188 1 34.53 254 LEU A O 1
ATOM 1946 N N . GLN A 1 255 ? -19.297 18.406 -8.164 1 32.53 255 GLN A N 1
ATOM 1947 C CA . GLN A 1 255 ? -20.453 18.422 -9.039 1 32.53 255 GLN A CA 1
ATOM 1948 C C . GLN A 1 255 ? -21.594 19.219 -8.414 1 32.53 255 GLN A C 1
ATOM 1950 O O . GLN A 1 255 ? -22.656 18.656 -8.117 1 32.53 255 GLN A O 1
ATOM 1955 N N . ALA A 1 256 ? -21.422 20.141 -7.438 1 30 256 ALA A N 1
ATOM 1956 C CA . ALA A 1 256 ? -22.531 21.078 -7.312 1 30 256 ALA A CA 1
ATOM 1957 C C . ALA A 1 256 ? -23.016 21.547 -8.68 1 30 256 ALA A C 1
ATOM 1959 O O . ALA A 1 256 ? -22.266 21.484 -9.664 1 30 256 ALA A O 1
ATOM 1960 N N . GLU A 1 257 ? -24.312 22.078 -8.93 1 30.66 257 GLU A N 1
ATOM 1961 C CA . GLU A 1 257 ? -25.219 22.5 -10 1 30.66 257 GLU A CA 1
ATOM 1962 C C . GLU A 1 257 ? -24.5 23.359 -11.023 1 30.66 257 GLU A C 1
ATOM 1964 O O . GLU A 1 257 ? -25.141 23.938 -11.914 1 30.66 257 GLU A O 1
ATOM 1969 N N . GLY A 1 258 ? -23.422 24.125 -10.758 1 29.59 258 GLY A N 1
ATOM 1970 C CA . GLY A 1 258 ? -23.328 25.156 -11.789 1 29.59 258 GLY A CA 1
ATOM 1971 C C . GLY A 1 258 ? -23.141 24.578 -13.188 1 29.59 258 GLY A C 1
ATOM 1972 O O . GLY A 1 258 ? -22.438 23.578 -13.367 1 29.59 258 GLY A O 1
ATOM 1973 N N . GLY A 1 259 ? -24.188 24.578 -14.07 1 28.47 259 GLY A N 1
ATOM 1974 C CA . GLY A 1 259 ? -24.312 24.578 -15.523 1 28.47 259 GLY A CA 1
ATOM 1975 C C . GLY A 1 259 ? -23.078 25.094 -16.219 1 28.47 259 GLY A C 1
ATOM 1976 O O . GLY A 1 259 ? -23.141 26.078 -16.984 1 28.47 259 GLY A O 1
ATOM 1977 N N . SER A 1 260 ? -21.906 25.344 -15.625 1 28.11 260 SER A N 1
ATOM 1978 C CA . SER A 1 260 ? -21.047 26.078 -16.547 1 28.11 260 SER A CA 1
ATOM 1979 C C . SER A 1 260 ? -20.797 25.266 -17.812 1 28.11 260 SER A C 1
ATOM 1981 O O . SER A 1 260 ? -20.781 24.031 -17.797 1 28.11 260 SER A O 1
ATOM 1983 N N . THR A 1 261 ? -21.156 25.797 -19.016 1 27.61 261 THR A N 1
ATOM 1984 C CA . THR A 1 261 ? -20.844 25.594 -20.438 1 27.61 261 THR A CA 1
ATOM 1985 C C . THR A 1 261 ? -19.438 25.031 -20.609 1 27.61 261 THR A C 1
ATOM 1987 O O . THR A 1 261 ? -18.531 25.375 -19.844 1 27.61 261 THR A O 1
ATOM 1990 N N . PRO A 1 262 ? -19.328 24.031 -21.375 1 30.52 262 PRO A N 1
ATOM 1991 C CA . PRO A 1 262 ? -18.047 23.453 -21.781 1 30.52 262 PRO A CA 1
ATOM 1992 C C . PRO A 1 262 ? -16.984 24.5 -22.078 1 30.52 262 PRO A C 1
ATOM 1994 O O . PRO A 1 262 ? -17.156 25.344 -22.953 1 30.52 262 PRO A O 1
ATOM 1997 N N . VAL A 1 263 ? -16.562 25.312 -21.078 1 29.09 263 VAL A N 1
ATOM 1998 C CA . VAL A 1 263 ? -15.578 26.328 -21.438 1 29.09 263 VAL A CA 1
ATOM 1999 C C . VAL A 1 263 ? -14.492 25.719 -22.328 1 29.09 263 VAL A C 1
ATOM 2001 O O . VAL A 1 263 ? -13.992 24.625 -22.031 1 29.09 263 VAL A O 1
ATOM 2004 N N . HIS A 1 264 ? -14.508 25.922 -23.703 1 28.47 264 HIS A N 1
ATOM 2005 C CA . HIS A 1 264 ? -13.492 25.75 -24.734 1 28.47 264 HIS A CA 1
ATOM 2006 C C . HIS A 1 264 ? -12.109 26.125 -24.219 1 28.47 264 HIS A C 1
ATOM 2008 O O . HIS A 1 264 ? -11.805 27.312 -24.062 1 28.47 264 HIS A O 1
ATOM 2014 N N . HIS A 1 265 ? -11.672 25.656 -23.203 1 33.56 265 HIS A N 1
ATOM 2015 C CA . HIS A 1 265 ? -10.375 26.172 -22.781 1 33.56 265 HIS A CA 1
ATOM 2016 C C . HIS A 1 265 ? -9.281 25.812 -23.766 1 33.56 265 HIS A C 1
ATOM 2018 O O . HIS A 1 265 ? -9.398 24.828 -24.5 1 33.56 265 HIS A O 1
ATOM 2024 N N . GLU A 1 266 ? -8.664 26.781 -24.328 1 31.75 266 GLU A N 1
ATOM 2025 C CA . GLU A 1 266 ? -7.477 26.641 -25.172 1 31.75 266 GLU A CA 1
ATOM 2026 C C . GLU A 1 266 ? -6.395 25.828 -24.453 1 31.75 266 GLU A C 1
ATOM 2028 O O . GLU A 1 266 ? -6 26.172 -23.328 1 31.75 266 GLU A O 1
ATOM 2033 N N . CYS A 1 267 ? -6.277 24.641 -24.859 1 32.62 267 CYS A N 1
ATOM 2034 C CA . CYS A 1 267 ? -5.309 23.672 -24.359 1 32.62 267 CYS A CA 1
ATOM 2035 C C . CYS A 1 267 ? -3.912 24.281 -24.297 1 32.62 267 CYS A C 1
ATOM 2037 O O . CYS A 1 267 ? -3.381 24.734 -25.312 1 32.62 267 CYS A O 1
ATOM 2039 N N . SER A 1 268 ? -3.803 25.266 -23.359 1 31.53 268 SER A N 1
ATOM 2040 C CA . SER A 1 268 ? -2.398 25.641 -23.234 1 31.53 268 SER A CA 1
ATOM 2041 C C . SER A 1 268 ? -1.58 24.531 -22.594 1 31.53 268 SER A C 1
ATOM 2043 O O . SER A 1 268 ? -2.139 23.609 -22 1 31.53 268 SER A O 1
ATOM 2045 N N . PHE A 1 269 ? -0.29 24.578 -22.797 1 34.09 269 PHE A N 1
ATOM 2046 C CA . PHE A 1 269 ? 0.692 23.656 -22.266 1 34.09 269 PHE A CA 1
ATOM 2047 C C . PHE A 1 269 ? 0.435 23.391 -20.781 1 34.09 269 PHE A C 1
ATOM 2049 O O . PHE A 1 269 ? 0.982 22.453 -20.219 1 34.09 269 PHE A O 1
ATOM 2056 N N . ALA A 1 270 ? -0.366 24.25 -20.25 1 32.69 270 ALA A N 1
ATOM 2057 C CA . ALA A 1 270 ? -0.671 24.156 -18.812 1 32.69 270 ALA A CA 1
ATOM 2058 C C . ALA A 1 270 ? -1.96 23.375 -18.578 1 32.69 270 ALA A C 1
ATOM 2060 O O . ALA A 1 270 ? -2.531 23.406 -17.484 1 32.69 270 ALA A O 1
ATOM 2061 N N . CYS A 1 271 ? -2.561 22.828 -19.625 1 38.28 271 CYS A N 1
ATOM 2062 C CA . CYS A 1 271 ? -3.848 22.172 -19.484 1 38.28 271 CYS A CA 1
ATOM 2063 C C . CYS A 1 271 ? -3.746 21 -18.5 1 38.28 271 CYS A C 1
ATOM 2065 O O . CYS A 1 271 ? -2.746 20.281 -18.5 1 38.28 271 CYS A O 1
ATOM 2067 N N . SER A 1 272 ? -4.465 21.016 -17.469 1 35.91 272 SER A N 1
ATOM 2068 C CA . SER A 1 272 ? -4.469 20.078 -16.344 1 35.91 272 SER A CA 1
ATOM 2069 C C . SER A 1 272 ? -4.836 18.672 -16.812 1 35.91 272 SER A C 1
ATOM 2071 O O . SER A 1 272 ? -5.352 18.5 -17.922 1 35.91 272 SER A O 1
ATOM 2073 N N . SER A 1 273 ? -4.551 17.562 -16.141 1 39.81 273 SER A N 1
ATOM 2074 C CA . SER A 1 273 ? -4.527 16.125 -16.375 1 39.81 273 SER A CA 1
ATOM 2075 C C . SER A 1 273 ? -5.859 15.633 -16.922 1 39.81 273 SER A C 1
ATOM 2077 O O . SER A 1 273 ? -5.957 14.5 -17.406 1 39.81 273 SER A O 1
ATOM 2079 N N . GLY A 1 274 ? -6.926 16.438 -17 1 38.12 274 GLY A N 1
ATOM 2080 C CA . GLY A 1 274 ? -8.18 15.953 -17.547 1 38.12 274 GLY A CA 1
ATOM 2081 C C . GLY A 1 274 ? -8.305 16.203 -19.047 1 38.12 274 GLY A C 1
ATOM 2082 O O . GLY A 1 274 ? -9.336 15.883 -19.641 1 38.12 274 GLY A O 1
ATOM 2083 N N . CYS A 1 275 ? -7.41 16.906 -19.656 1 37.09 275 CYS A N 1
ATOM 2084 C CA . CYS A 1 275 ? -7.539 17.203 -21.094 1 37.09 275 CYS A CA 1
ATOM 2085 C C . CYS A 1 275 ? -7.031 16.047 -21.938 1 37.09 275 CYS A C 1
ATOM 2087 O O . CYS A 1 275 ? -5.887 15.609 -21.781 1 37.09 275 CYS A O 1
ATOM 2089 N N . ILE A 1 276 ? -7.891 15.438 -22.734 1 36.94 276 ILE A N 1
ATOM 2090 C CA . ILE A 1 276 ? -7.57 14.289 -23.562 1 36.94 276 ILE A CA 1
ATOM 2091 C C . ILE A 1 276 ? -6.371 14.617 -24.453 1 36.94 276 ILE A C 1
ATOM 2093 O O . ILE A 1 276 ? -5.523 13.75 -24.703 1 36.94 276 ILE A O 1
ATOM 2097 N N . LYS A 1 277 ? -6.266 15.906 -24.844 1 40.44 277 LYS A N 1
ATOM 2098 C CA . LYS A 1 277 ? -5.137 16.25 -25.703 1 40.44 277 LYS A CA 1
ATOM 2099 C C . LYS A 1 277 ? -3.82 16.203 -24.922 1 40.44 277 LYS A C 1
ATOM 2101 O O . LYS A 1 277 ? -2.811 15.727 -25.438 1 40.44 277 LYS A O 1
ATOM 2106 N N . TYR A 1 278 ? -3.807 16.641 -23.719 1 38.88 278 TYR A N 1
ATOM 2107 C CA . TYR A 1 278 ? -2.625 16.531 -22.875 1 38.88 278 TYR A CA 1
ATOM 2108 C C . TYR A 1 278 ? -2.291 15.078 -22.594 1 38.88 278 TYR A C 1
ATOM 2110 O O . TYR A 1 278 ? -1.132 14.664 -22.688 1 38.88 278 TYR A O 1
ATOM 2118 N N . GLN A 1 279 ? -3.211 14.281 -22.422 1 38.31 279 GLN A N 1
ATOM 2119 C CA . GLN A 1 279 ? -2.986 12.867 -22.156 1 38.31 279 GLN A CA 1
ATOM 2120 C C . GLN A 1 279 ? -2.385 12.156 -23.359 1 38.31 279 GLN A C 1
ATOM 2122 O O . GLN A 1 279 ? -1.47 11.344 -23.219 1 38.31 279 GLN A O 1
ATOM 2127 N N . THR A 1 280 ? -2.928 12.523 -24.453 1 39.44 280 THR A N 1
ATOM 2128 C CA . THR A 1 280 ? -2.398 11.922 -25.672 1 39.44 280 THR A CA 1
ATOM 2129 C C . THR A 1 280 ? -0.973 12.398 -25.938 1 39.44 280 THR A C 1
ATOM 2131 O O . THR A 1 280 ? -0.107 11.602 -26.312 1 39.44 280 THR A O 1
ATOM 2134 N N . THR A 1 281 ? -0.788 13.711 -25.641 1 39.97 281 THR A N 1
ATOM 2135 C CA . THR A 1 281 ? 0.552 14.234 -25.891 1 39.97 281 THR A CA 1
ATOM 2136 C C . THR A 1 281 ? 1.549 13.648 -24.891 1 39.97 281 THR A C 1
ATOM 2138 O O . THR A 1 281 ? 2.648 13.242 -25.281 1 39.97 281 THR A O 1
ATOM 2141 N N . MET A 1 282 ? 1.131 13.539 -23.734 1 40.06 282 MET A N 1
ATOM 2142 C CA . MET A 1 282 ? 2.023 12.984 -22.719 1 40.06 282 MET A CA 1
ATOM 2143 C C . MET A 1 282 ? 2.248 11.492 -22.953 1 40.06 282 MET A C 1
ATOM 2145 O O . MET A 1 282 ? 3.361 10.992 -22.781 1 40.06 282 MET A O 1
ATOM 2149 N N . ALA A 1 283 ? 1.223 10.859 -23.312 1 39.44 283 ALA A N 1
ATOM 2150 C CA . ALA A 1 283 ? 1.366 9.453 -23.672 1 39.44 283 ALA A CA 1
ATOM 2151 C C . ALA A 1 283 ? 2.307 9.289 -24.859 1 39.44 283 ALA A C 1
ATOM 2153 O O . ALA A 1 283 ? 3.152 8.391 -24.875 1 39.44 283 ALA A O 1
ATOM 2154 N N . HIS A 1 284 ? 2.074 10.195 -25.734 1 39.81 284 HIS A N 1
ATOM 2155 C CA . HIS A 1 284 ? 2.932 10.164 -26.906 1 39.81 284 HIS A CA 1
ATOM 2156 C C . HIS A 1 284 ? 4.379 10.484 -26.547 1 39.81 284 HIS A C 1
ATOM 2158 O O . HIS A 1 284 ? 5.305 9.805 -27 1 39.81 284 HIS A O 1
ATOM 2164 N N . THR A 1 285 ? 4.465 11.453 -25.766 1 41 285 THR A N 1
ATOM 2165 C CA . THR A 1 285 ? 5.809 11.836 -25.344 1 41 285 THR A CA 1
ATOM 2166 C C . THR A 1 285 ? 6.457 10.719 -24.531 1 41 285 THR A C 1
ATOM 2168 O O . THR A 1 285 ? 7.633 10.398 -24.734 1 41 285 THR A O 1
ATOM 2171 N N . ALA A 1 286 ? 5.688 10.133 -23.766 1 38.84 286 ALA A N 1
ATOM 2172 C CA . ALA A 1 286 ? 6.188 9.023 -22.953 1 38.84 286 ALA A CA 1
ATOM 2173 C C . ALA A 1 286 ? 6.523 7.816 -23.828 1 38.84 286 ALA A C 1
ATOM 2175 O O . ALA A 1 286 ? 7.555 7.168 -23.641 1 38.84 286 ALA A O 1
ATOM 2176 N N . ALA A 1 287 ? 5.641 7.613 -24.734 1 37.88 287 ALA A N 1
ATOM 2177 C CA . ALA A 1 287 ? 5.918 6.531 -25.672 1 37.88 287 ALA A CA 1
ATOM 2178 C C . ALA A 1 287 ? 7.215 6.785 -26.438 1 37.88 287 ALA A C 1
ATOM 2180 O O . ALA A 1 287 ? 8.039 5.879 -26.594 1 37.88 287 ALA A O 1
ATOM 2181 N N . LEU A 1 288 ? 7.316 7.973 -26.75 1 39.72 288 LEU A N 1
ATOM 2182 C CA . LEU A 1 288 ? 8.492 8.32 -27.531 1 39.72 288 LEU A CA 1
ATOM 2183 C C . LEU A 1 288 ? 9.75 8.289 -26.672 1 39.72 288 LEU A C 1
ATOM 2185 O O . LEU A 1 288 ? 10.812 7.867 -27.125 1 39.72 288 LEU A O 1
ATOM 2189 N N . ALA A 1 289 ? 9.57 8.594 -25.562 1 38.97 289 ALA A N 1
ATOM 2190 C CA . ALA A 1 289 ? 10.727 8.664 -24.672 1 38.97 289 ALA A CA 1
ATOM 2191 C C . ALA A 1 289 ? 11.281 7.277 -24.375 1 38.97 289 ALA A C 1
ATOM 2193 O O . ALA A 1 289 ? 12.477 7.113 -24.141 1 38.97 289 ALA A O 1
ATOM 2194 N N . VAL A 1 290 ? 10.336 6.281 -24.438 1 38.31 290 VAL A N 1
ATOM 2195 C CA . VAL A 1 290 ? 10.805 4.926 -24.188 1 38.31 290 VAL A CA 1
ATOM 2196 C C . VAL A 1 290 ? 11.078 4.215 -25.516 1 38.31 290 VAL A C 1
ATOM 2198 O O . VAL A 1 290 ? 11.266 2.998 -25.547 1 38.31 290 VAL A O 1
ATOM 2201 N N . GLY A 1 291 ? 11.195 4.73 -26.484 1 37.12 291 GLY A N 1
ATOM 2202 C CA . GLY A 1 291 ? 11.578 4.234 -27.797 1 37.12 291 GLY A CA 1
ATOM 2203 C C . GLY A 1 291 ? 10.484 3.438 -28.469 1 37.12 291 GLY A C 1
ATOM 2204 O O . GLY A 1 291 ? 10.75 2.66 -29.391 1 37.12 291 GLY A O 1
ATOM 2205 N N . TRP A 1 292 ? 9.398 3.434 -27.891 1 34.75 292 TRP A N 1
ATOM 2206 C CA . TRP A 1 292 ? 8.359 2.68 -28.578 1 34.75 292 TRP A CA 1
ATOM 2207 C C . TRP A 1 292 ? 7.922 3.395 -29.859 1 34.75 292 TRP A C 1
ATOM 2209 O O . TRP A 1 292 ? 7.879 4.625 -29.906 1 34.75 292 TRP A O 1
ATOM 2219 N N . ALA A 1 293 ? 8.125 2.598 -30.953 1 35.69 293 ALA A N 1
ATOM 2220 C CA . ALA A 1 293 ? 7.566 3.068 -32.219 1 35.69 293 ALA A CA 1
ATOM 2221 C C . ALA A 1 293 ? 6.047 3.174 -32.156 1 35.69 293 ALA A C 1
ATOM 2223 O O . ALA A 1 293 ? 5.371 2.225 -31.734 1 35.69 293 ALA A O 1
ATOM 2224 N N . VAL A 1 294 ? 5.551 4.238 -31.734 1 34.62 294 VAL A N 1
ATOM 2225 C CA . VAL A 1 294 ? 4.117 4.43 -31.938 1 34.62 294 VAL A CA 1
ATOM 2226 C C . VAL A 1 294 ? 3.789 4.309 -33.438 1 34.62 294 VAL A C 1
ATOM 2228 O O . VAL A 1 294 ? 4.348 5.031 -34.25 1 34.62 294 VAL A O 1
ATOM 2231 N N . PRO A 1 295 ? 3.293 3.141 -33.781 1 32.91 295 PRO A N 1
ATOM 2232 C CA . PRO A 1 295 ? 2.924 3.082 -35.219 1 32.91 295 PRO A CA 1
ATOM 2233 C C . PRO A 1 295 ? 2.109 4.297 -35.656 1 32.91 295 PRO A C 1
ATOM 2235 O O . PRO A 1 295 ? 1.198 4.727 -34.938 1 32.91 295 PRO A O 1
ATOM 2238 N N . GLY A 1 296 ? 2.43 4.992 -36.75 1 33.25 296 GLY A N 1
ATOM 2239 C CA . GLY A 1 296 ? 1.972 6.203 -37.438 1 33.25 296 GLY A CA 1
ATOM 2240 C C . GLY A 1 296 ? 2.658 7.457 -36.906 1 33.25 296 GLY A C 1
ATOM 2241 O O . GLY A 1 296 ? 2.449 8.547 -37.469 1 33.25 296 GLY A O 1
ATOM 2242 N N . CYS A 1 297 ? 2.955 7.293 -35.562 1 32.5 297 CYS A N 1
ATOM 2243 C CA . CYS A 1 297 ? 3.416 8.586 -35.094 1 32.5 297 CYS A CA 1
ATOM 2244 C C . CYS A 1 297 ? 4.887 8.805 -35.406 1 32.5 297 CYS A C 1
ATOM 2246 O O . CYS A 1 297 ? 5.75 8.07 -34.938 1 32.5 297 CYS A O 1
ATOM 2248 N N . GLY A 1 298 ? 5.246 8.93 -36.656 1 30.77 298 GLY A N 1
ATOM 2249 C CA . GLY A 1 298 ? 6.543 9.469 -37 1 30.77 298 GLY A CA 1
ATOM 2250 C C . GLY A 1 298 ? 6.98 10.625 -36.125 1 30.77 298 GLY A C 1
ATOM 2251 O O . GLY A 1 298 ? 7.812 11.445 -36.531 1 30.77 298 GLY A O 1
ATOM 2252 N N . MET A 1 299 ? 6.129 10.984 -35.25 1 32.16 299 MET A N 1
ATOM 2253 C CA . MET A 1 299 ? 6.449 12.25 -34.594 1 32.16 299 MET A CA 1
ATOM 2254 C C . MET A 1 299 ? 7.672 12.102 -33.688 1 32.16 299 MET A C 1
ATOM 2256 O O . MET A 1 299 ? 7.723 11.203 -32.844 1 32.16 299 MET A O 1
ATOM 2260 N N . ALA A 1 300 ? 8.781 12.43 -34.375 1 28.52 300 ALA A N 1
ATOM 2261 C CA . ALA A 1 300 ? 10.031 12.562 -33.625 1 28.52 300 ALA A CA 1
ATOM 2262 C C . ALA A 1 300 ? 9.82 13.328 -32.344 1 28.52 300 ALA A C 1
ATOM 2264 O O . ALA A 1 300 ? 8.805 14.016 -32.156 1 28.52 300 ALA A O 1
ATOM 2265 N N . PHE A 1 301 ? 10.93 13.539 -31.578 1 32.88 301 PHE A N 1
ATOM 2266 C CA . PHE A 1 301 ? 11.227 14.461 -30.484 1 32.88 301 PHE A CA 1
ATOM 2267 C C . PHE A 1 301 ? 11 15.898 -30.922 1 32.88 301 PHE A C 1
ATOM 2269 O O . PHE A 1 301 ? 11.43 16.312 -32 1 32.88 301 PHE A O 1
ATOM 2276 N N . GLY A 1 302 ? 9.93 16.641 -30.406 1 33.31 302 GLY A N 1
ATOM 2277 C CA . GLY A 1 302 ? 9.75 18.062 -30.641 1 33.31 302 GLY A CA 1
ATOM 2278 C C . GLY A 1 302 ? 8.633 18.375 -31.609 1 33.31 302 GLY A C 1
ATOM 2279 O O . GLY A 1 302 ? 8.625 19.438 -32.25 1 33.31 302 GLY A O 1
ATOM 2280 N N . TYR A 1 303 ? 7.477 17.734 -31.375 1 38.66 303 TYR A N 1
ATOM 2281 C CA . TYR A 1 303 ? 6.195 17.969 -32.031 1 38.66 303 TYR A CA 1
ATOM 2282 C C . TYR A 1 303 ? 6.359 18 -33.562 1 38.66 303 TYR A C 1
ATOM 2284 O O . TYR A 1 303 ? 5.492 18.516 -34.281 1 38.66 303 TYR A O 1
ATOM 2292 N N . GLU A 1 304 ? 7.578 17.859 -34.062 1 37.41 304 GLU A N 1
ATOM 2293 C CA . GLU A 1 304 ? 7.746 17.984 -35.5 1 37.41 304 GLU A CA 1
ATOM 2294 C C . GLU A 1 304 ? 7.648 16.641 -36.188 1 37.41 304 GLU A C 1
ATOM 2296 O O . GLU A 1 304 ? 8.195 15.641 -35.719 1 37.41 304 GLU A O 1
ATOM 2301 N N . CYS A 1 305 ? 6.551 16.391 -36.875 1 42.19 305 CYS A N 1
ATOM 2302 C CA . CYS A 1 305 ? 6.422 15.273 -37.812 1 42.19 305 CYS A CA 1
ATOM 2303 C C . CYS A 1 305 ? 7.633 15.188 -38.719 1 42.19 305 CYS A C 1
ATOM 2305 O O . CYS A 1 305 ? 7.992 16.172 -39.375 1 42.19 305 CYS A O 1
ATOM 2307 N N . ASN A 1 306 ? 8.531 14.438 -38.375 1 44.16 306 ASN A N 1
ATOM 2308 C CA . ASN A 1 306 ? 9.68 14.32 -39.25 1 44.16 306 ASN A CA 1
ATOM 2309 C C . ASN A 1 306 ? 9.375 13.438 -40.438 1 44.16 306 ASN A C 1
ATOM 2311 O O . ASN A 1 306 ? 10.289 12.914 -41.094 1 44.16 306 ASN A O 1
ATOM 2315 N N . CYS A 1 307 ? 8.039 13.016 -40.5 1 47.47 307 CYS A N 1
ATOM 2316 C CA . CYS A 1 307 ? 7.754 12.164 -41.656 1 47.47 307 CYS A CA 1
ATOM 2317 C C . CYS A 1 307 ? 7.953 12.922 -42.969 1 47.47 307 CYS A C 1
ATOM 2319 O O . CYS A 1 307 ? 7.93 12.32 -44.031 1 47.47 307 CYS A O 1
ATOM 2321 N N . GLY A 1 308 ? 8.445 14.141 -42.812 1 47.25 308 GLY A N 1
ATOM 2322 C CA . GLY A 1 308 ? 8.547 14.977 -44 1 47.25 308 GLY A CA 1
ATOM 2323 C C . GLY A 1 308 ? 7.211 15.227 -44.656 1 47.25 308 GLY A C 1
ATOM 2324 O O . GLY A 1 308 ? 6.156 15 -44.062 1 47.25 308 GLY A O 1
ATOM 2325 N N . ASP A 1 309 ? 7.07 15.773 -45.969 1 52.34 309 ASP A N 1
ATOM 2326 C CA . ASP A 1 309 ? 5.914 16.172 -46.75 1 52.34 309 ASP A CA 1
ATOM 2327 C C . ASP A 1 309 ? 5.031 14.977 -47.094 1 52.34 309 ASP A C 1
ATOM 2329 O O . ASP A 1 309 ? 3.863 15.141 -47.438 1 52.34 309 ASP A O 1
ATOM 2333 N N . SER A 1 310 ? 5.504 13.758 -47.062 1 52.59 310 SER A N 1
ATOM 2334 C CA . SER A 1 310 ? 4.742 12.57 -47.438 1 52.59 310 SER A CA 1
ATOM 2335 C C . SER A 1 310 ? 4.113 11.891 -46.25 1 52.59 310 SER A C 1
ATOM 2337 O O . SER A 1 310 ? 3.709 10.734 -46.312 1 52.59 310 SER A O 1
ATOM 2339 N N . CYS A 1 311 ? 3.914 12.547 -45.156 1 49.91 311 CYS A N 1
ATOM 2340 C CA . CYS A 1 311 ? 3.402 11.961 -43.938 1 49.91 311 CYS A CA 1
ATOM 2341 C C . CYS A 1 311 ? 1.966 11.484 -44.094 1 49.91 311 CYS A C 1
ATOM 2343 O O . CYS A 1 311 ? 1.101 12.258 -44.531 1 49.91 311 CYS A O 1
ATOM 2345 N N . LYS A 1 312 ? 1.529 10.188 -44.094 1 55.62 312 LYS A N 1
ATOM 2346 C CA . LYS A 1 312 ? 0.199 9.594 -44.188 1 55.62 312 LYS A CA 1
ATOM 2347 C C . LYS A 1 312 ? -0.232 9 -42.844 1 55.62 312 LYS A C 1
ATOM 2349 O O . LYS A 1 312 ? -1.126 8.156 -42.812 1 55.62 312 LYS A O 1
ATOM 2354 N N . CYS A 1 313 ? 0.418 9.414 -41.875 1 47.94 313 CYS A N 1
ATOM 2355 C CA . CYS A 1 313 ? 0.123 8.805 -40.562 1 47.94 313 CYS A CA 1
ATOM 2356 C C . CYS A 1 313 ? -1.242 9.25 -40.062 1 47.94 313 CYS A C 1
ATOM 2358 O O . CYS A 1 313 ? -1.575 10.43 -40.094 1 47.94 313 CYS A O 1
ATOM 2360 N N . ALA A 1 314 ? -2.105 8.352 -39.75 1 47.66 314 ALA A N 1
ATOM 2361 C CA . ALA A 1 314 ? -3.43 8.648 -39.219 1 47.66 314 ALA A CA 1
ATOM 2362 C C . ALA A 1 314 ? -3.326 9.25 -37.812 1 47.66 314 ALA A C 1
ATOM 2364 O O . ALA A 1 314 ? -2.666 8.695 -36.938 1 47.66 314 ALA A O 1
ATOM 2365 N N . GLY A 1 315 ? -3.809 10.484 -37.625 1 45.44 315 GLY A N 1
ATOM 2366 C CA . GLY A 1 315 ? -3.826 11.258 -36.375 1 45.44 315 GLY A CA 1
ATOM 2367 C C . GLY A 1 315 ? -2.645 12.203 -36.25 1 45.44 315 GLY A C 1
ATOM 2368 O O . GLY A 1 315 ? -2.41 12.773 -35.188 1 45.44 315 GLY A O 1
ATOM 2369 N N . CYS A 1 316 ? -1.83 12.289 -37.312 1 51 316 CYS A N 1
ATOM 2370 C CA . CYS A 1 316 ? -0.715 13.227 -37.281 1 51 316 CYS A CA 1
ATOM 2371 C C . CYS A 1 316 ? -1.212 14.664 -37.125 1 51 316 CYS A C 1
ATOM 2373 O O . CYS A 1 316 ? -2.025 15.133 -37.938 1 51 316 CYS A O 1
ATOM 2375 N N . PRO A 1 317 ? -0.923 15.305 -36.031 1 52.72 317 PRO A N 1
ATOM 2376 C CA . PRO A 1 317 ? -1.51 16.625 -35.844 1 52.72 317 PRO A CA 1
ATOM 2377 C C . PRO A 1 317 ? -1.139 17.609 -36.938 1 52.72 317 PRO A C 1
ATOM 2379 O O . PRO A 1 317 ? -1.886 18.562 -37.219 1 52.72 317 PRO A O 1
ATOM 2382 N N . THR A 1 318 ? 0.093 17.5 -37.531 1 53.81 318 THR A N 1
ATOM 2383 C CA . THR A 1 318 ? 0.503 18.469 -38.562 1 53.81 318 THR A CA 1
ATOM 2384 C C . THR A 1 318 ? -0.073 18.078 -39.938 1 53.81 318 THR A C 1
ATOM 2386 O O . THR A 1 318 ? -0.562 18.938 -40.656 1 53.81 318 THR A O 1
ATOM 2389 N N . HIS A 1 319 ? 0.013 16.875 -40.469 1 55.53 319 HIS A N 1
ATOM 2390 C CA . HIS A 1 319 ? -0.339 16.547 -41.844 1 55.53 319 HIS A CA 1
ATOM 2391 C C . HIS A 1 319 ? -1.707 15.875 -41.906 1 55.53 319 HIS A C 1
ATOM 2393 O O . HIS A 1 319 ? -2.381 15.945 -42.938 1 55.53 319 HIS A O 1
ATOM 2399 N N . ASN A 1 320 ? -2.164 15 -40.969 1 43.5 320 ASN A N 1
ATOM 2400 C CA . ASN A 1 320 ? -3.504 14.43 -40.969 1 43.5 320 ASN A CA 1
ATOM 2401 C C . ASN A 1 320 ? -4.23 14.688 -39.656 1 43.5 320 ASN A C 1
ATOM 2403 O O . ASN A 1 320 ? -4.352 13.781 -38.844 1 43.5 320 ASN A O 1
ATOM 2407 N N . PRO A 1 321 ? -4.418 15.875 -39.219 1 45.12 321 PRO A N 1
ATOM 2408 C CA . PRO A 1 321 ? -5.043 16.219 -37.938 1 45.12 321 PRO A CA 1
ATOM 2409 C C . PRO A 1 321 ? -6.445 15.625 -37.781 1 45.12 321 PRO A C 1
ATOM 2411 O O . PRO A 1 321 ? -6.996 15.609 -36.688 1 45.12 321 PRO A O 1
ATOM 2414 N N . GLY A 1 322 ? -7.312 15.492 -38.781 1 41.28 322 GLY A N 1
ATOM 2415 C CA . GLY A 1 322 ? -8.75 15.297 -38.719 1 41.28 322 GLY A CA 1
ATOM 2416 C C . GLY A 1 322 ? -9.148 13.898 -38.281 1 41.28 322 GLY A C 1
ATOM 2417 O O . GLY A 1 322 ? -10.328 13.617 -38.062 1 41.28 322 GLY A O 1
ATOM 2418 N N . THR A 1 323 ? -8.391 12.938 -38.656 1 36.69 323 THR A N 1
ATOM 2419 C CA . THR A 1 323 ? -9.148 11.695 -38.594 1 36.69 323 THR A CA 1
ATOM 2420 C C . THR A 1 323 ? -9.312 11.234 -37.156 1 36.69 323 THR A C 1
ATOM 2422 O O . THR A 1 323 ? -8.328 10.93 -36.469 1 36.69 323 THR A O 1
ATOM 2425 N N . THR A 1 324 ? -10.25 11.828 -36.469 1 34.28 324 THR A N 1
ATOM 2426 C CA . THR A 1 324 ? -10.789 11.32 -35.188 1 34.28 324 THR A CA 1
ATOM 2427 C C . THR A 1 324 ? -10.906 9.797 -35.25 1 34.28 324 THR A C 1
ATOM 2429 O O . THR A 1 324 ? -11.562 9.242 -36.125 1 34.28 324 THR A O 1
ATOM 2432 N N . ILE A 1 325 ? -9.906 9.07 -34.938 1 33.38 325 ILE A N 1
ATOM 2433 C CA . ILE A 1 325 ? -10.117 7.633 -34.844 1 33.38 325 ILE A CA 1
ATOM 2434 C C . ILE A 1 325 ? -11.344 7.344 -33.969 1 33.38 325 ILE A C 1
ATOM 2436 O O . ILE A 1 325 ? -11.43 7.809 -32.844 1 33.38 325 ILE A O 1
ATOM 2440 N N . ASP A 1 326 ? -12.516 7.27 -34.625 1 29.08 326 ASP A N 1
ATOM 2441 C CA . ASP A 1 326 ? -13.68 6.668 -33.969 1 29.08 326 ASP A CA 1
ATOM 2442 C C . ASP A 1 326 ? -13.297 5.367 -33.25 1 29.08 326 ASP A C 1
ATOM 2444 O O . ASP A 1 326 ? -12.812 4.43 -33.906 1 29.08 326 ASP A O 1
ATOM 2448 N N . PRO A 1 327 ? -12.945 5.465 -32 1 27.39 327 PRO A N 1
ATOM 2449 C CA . PRO A 1 327 ? -12.57 4.227 -31.312 1 27.39 327 PRO A CA 1
ATOM 2450 C C . PRO A 1 327 ? -13.539 3.08 -31.594 1 27.39 327 PRO A C 1
ATOM 2452 O O . PRO A 1 327 ? -13.305 1.952 -31.141 1 27.39 327 PRO A O 1
ATOM 2455 N N . VAL A 1 328 ? -14.828 3.322 -32.062 1 28.11 328 VAL A N 1
ATOM 2456 C CA . VAL A 1 328 ? -15.734 2.221 -32.375 1 28.11 328 VAL A CA 1
ATOM 2457 C C . VAL A 1 328 ? -15.164 1.388 -33.5 1 28.11 328 VAL A C 1
ATOM 2459 O O . VAL A 1 328 ? -15.25 0.157 -33.5 1 28.11 328 VAL A O 1
ATOM 2462 N N . THR A 1 329 ? -14.734 2.016 -34.594 1 25.06 329 THR A N 1
ATOM 2463 C CA . THR A 1 329 ? -14.492 1.266 -35.812 1 25.06 329 THR A CA 1
ATOM 2464 C C . THR A 1 329 ? -13.148 0.537 -35.75 1 25.06 329 THR A C 1
ATOM 2466 O O . THR A 1 329 ? -12.812 -0.236 -36.625 1 25.06 329 THR A O 1
ATOM 2469 N N . ALA A 1 330 ? -12.242 0.963 -35 1 26.36 330 ALA A N 1
ATOM 2470 C CA . ALA A 1 330 ? -11.008 0.185 -35.094 1 26.36 330 ALA A CA 1
ATOM 2471 C C . ALA A 1 330 ? -11.211 -1.227 -34.562 1 26.36 330 ALA A C 1
ATOM 2473 O O . ALA A 1 330 ? -10.305 -2.057 -34.594 1 26.36 330 ALA A O 1
ATOM 2474 N N . LEU A 1 331 ? -12.289 -1.329 -33.688 1 22.16 331 LEU A N 1
ATOM 2475 C CA . LEU A 1 331 ? -12.516 -2.709 -33.281 1 22.16 331 LEU A CA 1
ATOM 2476 C C . LEU A 1 331 ? -13.25 -3.488 -34.375 1 22.16 331 LEU A C 1
ATOM 2478 O O . LEU A 1 331 ? -13.578 -4.664 -34.188 1 22.16 331 LEU A O 1
ATOM 2482 N N . LEU A 1 332 ? -13.594 -2.797 -35.469 1 21.62 332 LEU A N 1
ATOM 2483 C CA . LEU A 1 332 ? -14.117 -3.73 -36.469 1 21.62 332 LEU A CA 1
ATOM 2484 C C . LEU A 1 332 ? -12.984 -4.41 -37.25 1 21.62 332 LEU A C 1
ATOM 2486 O O . LEU A 1 332 ? -12.031 -3.748 -37.656 1 21.62 332 LEU A O 1
ATOM 2490 N N . MET B 1 1 ? -6.84 -45.938 1.194 1 26.66 1 MET B N 1
ATOM 2491 C CA . MET B 1 1 ? -6.352 -45 2.207 1 26.66 1 MET B CA 1
ATOM 2492 C C . MET B 1 1 ? -5.414 -43.969 1.59 1 26.66 1 MET B C 1
ATOM 2494 O O . MET B 1 1 ? -4.238 -44.281 1.354 1 26.66 1 MET B O 1
ATOM 2498 N N . LEU B 1 2 ? -5.859 -43.219 0.625 1 32.03 2 LEU B N 1
ATOM 2499 C CA . LEU B 1 2 ? -5.039 -42.25 -0.113 1 32.03 2 LEU B CA 1
ATOM 2500 C C . LEU B 1 2 ? -4.223 -41.406 0.84 1 32.03 2 LEU B C 1
ATOM 2502 O O . LEU B 1 2 ? -4.77 -40.812 1.781 1 32.03 2 LEU B O 1
ATOM 2506 N N . ALA B 1 3 ? -3.092 -41.719 1.054 1 34.25 3 ALA B N 1
ATOM 2507 C CA . ALA B 1 3 ? -2.088 -41.062 1.877 1 34.25 3 ALA B CA 1
ATOM 2508 C C . ALA B 1 3 ? -2.191 -39.531 1.742 1 34.25 3 ALA B C 1
ATOM 2510 O O . ALA B 1 3 ? -2.26 -39.031 0.629 1 34.25 3 ALA B O 1
ATOM 2511 N N . SER B 1 4 ? -2.787 -38.875 2.719 1 38.59 4 SER B N 1
ATOM 2512 C CA . SER B 1 4 ? -2.912 -37.438 2.867 1 38.59 4 SER B CA 1
ATOM 2513 C C . SER B 1 4 ? -1.6 -36.75 2.539 1 38.59 4 SER B C 1
ATOM 2515 O O . SER B 1 4 ? -0.568 -37.031 3.152 1 38.59 4 SER B O 1
ATOM 2517 N N . ALA B 1 5 ? -1.33 -36.625 1.271 1 41.69 5 ALA B N 1
ATOM 2518 C CA . ALA B 1 5 ? -0.128 -35.875 0.906 1 41.69 5 ALA B CA 1
ATOM 2519 C C . ALA B 1 5 ? 0.145 -34.75 1.903 1 41.69 5 ALA B C 1
ATOM 2521 O O . ALA B 1 5 ? -0.786 -34.188 2.484 1 41.69 5 ALA B O 1
ATOM 2522 N N . PRO B 1 6 ? 1.291 -34.75 2.42 1 43.75 6 PRO B N 1
ATOM 2523 C CA . PRO B 1 6 ? 1.653 -33.75 3.416 1 43.75 6 PRO B CA 1
ATOM 2524 C C . PRO B 1 6 ? 1.215 -32.344 3.016 1 43.75 6 PRO B C 1
ATOM 2526 O O . PRO B 1 6 ? 1.131 -32.031 1.824 1 43.75 6 PRO B O 1
ATOM 2529 N N . PRO B 1 7 ? 0.528 -31.703 3.92 1 46.88 7 PRO B N 1
ATOM 2530 C CA . PRO B 1 7 ? 0.065 -30.328 3.672 1 46.88 7 PRO B CA 1
ATOM 2531 C C . PRO B 1 7 ? 1.108 -29.469 2.961 1 46.88 7 PRO B C 1
ATOM 2533 O O . PRO B 1 7 ? 2.311 -29.688 3.137 1 46.88 7 PRO B O 1
ATOM 2536 N N . VAL B 1 8 ? 0.839 -29.125 1.729 1 50 8 VAL B N 1
ATOM 2537 C CA . VAL B 1 8 ? 1.723 -28.188 1.041 1 50 8 VAL B CA 1
ATOM 2538 C C . VAL B 1 8 ? 2.141 -27.078 1.995 1 50 8 VAL B C 1
ATOM 2540 O O . VAL B 1 8 ? 1.302 -26.297 2.451 1 50 8 VAL B O 1
ATOM 2543 N N . ALA B 1 9 ? 3.172 -27.359 2.824 1 53.34 9 ALA B N 1
ATOM 2544 C CA . ALA B 1 9 ? 3.795 -26.375 3.713 1 53.34 9 ALA B CA 1
ATOM 2545 C C . ALA B 1 9 ? 4.148 -25.094 2.961 1 53.34 9 ALA B C 1
ATOM 2547 O O . ALA B 1 9 ? 4.633 -25.156 1.83 1 53.34 9 ALA B O 1
ATOM 2548 N N . PHE B 1 10 ? 3.338 -24.062 3.236 1 63.59 10 PHE B N 1
ATOM 2549 C CA . PHE B 1 10 ? 3.883 -22.797 2.74 1 63.59 10 PHE B CA 1
ATOM 2550 C C . PHE B 1 10 ? 5.094 -22.375 3.564 1 63.59 10 PHE B C 1
ATOM 2552 O O . PHE B 1 10 ? 5.008 -22.266 4.789 1 63.59 10 PHE B O 1
ATOM 2559 N N . ALA B 1 11 ? 6.199 -22.672 2.887 1 73.88 11 ALA B N 1
ATOM 2560 C CA . ALA B 1 11 ? 7.465 -22.297 3.506 1 73.88 11 ALA B CA 1
ATOM 2561 C C . ALA B 1 11 ? 7.98 -20.969 2.938 1 73.88 11 ALA B C 1
ATOM 2563 O O . ALA B 1 11 ? 7.766 -20.672 1.76 1 73.88 11 ALA B O 1
ATOM 2564 N N . TYR B 1 12 ? 8.273 -20.109 3.871 1 79.62 12 TYR B N 1
ATOM 2565 C CA . TYR B 1 12 ? 9 -18.922 3.449 1 79.62 12 TYR B CA 1
ATOM 2566 C C . TYR B 1 12 ? 10.367 -18.844 4.113 1 79.62 12 TYR B C 1
ATOM 2568 O O . TYR B 1 12 ? 10.617 -19.531 5.109 1 79.62 12 TYR B O 1
ATOM 2576 N N . ARG B 1 13 ? 11.234 -18.203 3.484 1 86.56 13 ARG B N 1
ATOM 2577 C CA . ARG B 1 13 ? 12.539 -17.953 4.07 1 86.56 13 ARG B CA 1
ATOM 2578 C C . ARG B 1 13 ? 12.539 -16.656 4.871 1 86.56 13 ARG B C 1
ATOM 2580 O O . ARG B 1 13 ? 12 -15.641 4.422 1 86.56 13 ARG B O 1
ATOM 2587 N N . ARG B 1 14 ? 13 -16.734 6.07 1 89.19 14 ARG B N 1
ATOM 2588 C CA . ARG B 1 14 ? 13.141 -15.578 6.953 1 89.19 14 ARG B CA 1
ATOM 2589 C C . ARG B 1 14 ? 14.609 -15.188 7.113 1 89.19 14 ARG B C 1
ATOM 2591 O O . ARG B 1 14 ? 15.406 -15.961 7.648 1 89.19 14 ARG B O 1
ATOM 2598 N N . LEU B 1 15 ? 14.977 -13.977 6.699 1 91.5 15 LEU B N 1
ATOM 2599 C CA . LEU B 1 15 ? 16.344 -13.469 6.793 1 91.5 15 LEU B CA 1
ATOM 2600 C C . LEU B 1 15 ? 16.422 -12.281 7.742 1 91.5 15 LEU B C 1
ATOM 2602 O O . LEU B 1 15 ? 15.594 -11.367 7.672 1 91.5 15 LEU B O 1
ATOM 2606 N N . LEU B 1 16 ? 17.25 -12.422 8.688 1 92.44 16 LEU B N 1
ATOM 2607 C CA . LEU B 1 16 ? 17.594 -11.266 9.508 1 92.44 16 LEU B CA 1
ATOM 2608 C C . LEU B 1 16 ? 18.891 -10.633 9.039 1 92.44 16 LEU B C 1
ATOM 2610 O O . LEU B 1 16 ? 19.953 -11.258 9.125 1 92.44 16 LEU B O 1
ATOM 2614 N N . VAL B 1 17 ? 18.812 -9.391 8.562 1 93.94 17 VAL B N 1
ATOM 2615 C CA . VAL B 1 17 ? 19.969 -8.719 7.98 1 93.94 17 VAL B CA 1
ATOM 2616 C C . VAL B 1 17 ? 20.25 -7.418 8.727 1 93.94 17 VAL B C 1
ATOM 2618 O O . VAL B 1 17 ? 19.328 -6.617 8.945 1 93.94 17 VAL B O 1
ATOM 2621 N N . GLN B 1 18 ? 21.453 -7.258 9.133 1 93.25 18 GLN B N 1
ATOM 2622 C CA . GLN B 1 18 ? 21.891 -5.984 9.695 1 93.25 18 GLN B CA 1
ATOM 2623 C C . GLN B 1 18 ? 22.609 -5.141 8.648 1 93.25 18 GLN B C 1
ATOM 2625 O O . GLN B 1 18 ? 23.562 -5.602 8.016 1 93.25 18 GLN B O 1
ATOM 2630 N N . VAL B 1 19 ? 22.156 -3.947 8.438 1 94.88 19 VAL B N 1
ATOM 2631 C CA . VAL B 1 19 ? 22.734 -3.062 7.434 1 94.88 19 VAL B CA 1
ATOM 2632 C C . VAL B 1 19 ? 23.375 -1.857 8.117 1 94.88 19 VAL B C 1
ATOM 2634 O O . VAL B 1 19 ? 22.781 -1.243 9 1 94.88 19 VAL B O 1
ATOM 2637 N N . GLN B 1 20 ? 24.594 -1.599 7.695 1 93.69 20 GLN B N 1
ATOM 2638 C CA . GLN B 1 20 ? 25.266 -0.383 8.156 1 93.69 20 GLN B CA 1
ATOM 2639 C C . GLN B 1 20 ? 24.844 0.822 7.316 1 93.69 20 GLN B C 1
ATOM 2641 O O . GLN B 1 20 ? 24.953 0.802 6.09 1 93.69 20 GLN B O 1
ATOM 2646 N N . LEU B 1 21 ? 24.359 1.771 8.062 1 91.69 21 LEU B N 1
ATOM 2647 C CA . LEU B 1 21 ? 23.891 2.957 7.359 1 91.69 21 LEU B CA 1
ATOM 2648 C C . LEU B 1 21 ? 25.031 3.943 7.133 1 91.69 21 LEU B C 1
ATOM 2650 O O . LEU B 1 21 ? 25.625 4.434 8.094 1 91.69 21 LEU B O 1
ATOM 2654 N N . GLN B 1 22 ? 25.391 4.066 5.871 1 88.38 22 GLN B N 1
ATOM 2655 C CA . GLN B 1 22 ? 26.375 5.039 5.414 1 88.38 22 GLN B CA 1
ATOM 2656 C C . GLN B 1 22 ? 25.906 5.742 4.141 1 88.38 22 GLN B C 1
ATOM 2658 O O . GLN B 1 22 ? 25.125 5.18 3.369 1 88.38 22 GLN B O 1
ATOM 2663 N N . VAL B 1 23 ? 26.391 6.891 4.055 1 86.69 23 VAL B N 1
ATOM 2664 C CA . VAL B 1 23 ? 26.031 7.613 2.842 1 86.69 23 VAL B CA 1
ATOM 2665 C C . VAL B 1 23 ? 26.391 6.777 1.614 1 86.69 23 VAL B C 1
ATOM 2667 O O . VAL B 1 23 ? 27.469 6.199 1.545 1 86.69 23 VAL B O 1
ATOM 2670 N N . PRO B 1 24 ? 25.359 6.633 0.768 1 91.06 24 PRO B N 1
ATOM 2671 C CA . PRO B 1 24 ? 24.094 7.332 0.594 1 91.06 24 PRO B CA 1
ATOM 2672 C C . PRO B 1 24 ? 22.906 6.543 1.145 1 91.06 24 PRO B C 1
ATOM 2674 O O . PRO B 1 24 ? 21.75 6.934 0.939 1 91.06 24 PRO B O 1
ATOM 2677 N N . TRP B 1 25 ? 23.156 5.52 1.85 1 92.06 25 TRP B N 1
ATOM 2678 C CA . TRP B 1 25 ? 22.094 4.609 2.266 1 92.06 25 TRP B CA 1
ATOM 2679 C C . TRP B 1 25 ? 21.453 5.078 3.57 1 92.06 25 TRP B C 1
ATOM 2681 O O . TRP B 1 25 ? 22.141 5.172 4.598 1 92.06 25 TRP B O 1
ATOM 2691 N N . THR B 1 26 ? 20.188 5.398 3.408 1 91.81 26 THR B N 1
ATOM 2692 C CA . THR B 1 26 ? 19.344 5.699 4.559 1 91.81 26 THR B CA 1
ATOM 2693 C C . THR B 1 26 ? 18.469 4.5 4.914 1 91.81 26 THR B C 1
ATOM 2695 O O . THR B 1 26 ? 18.391 3.533 4.156 1 91.81 26 THR B O 1
ATOM 2698 N N . GLU B 1 27 ? 17.875 4.527 6.082 1 92.31 27 GLU B N 1
ATOM 2699 C CA . GLU B 1 27 ? 16.953 3.473 6.508 1 92.31 27 GLU B CA 1
ATOM 2700 C C . GLU B 1 27 ? 15.867 3.238 5.465 1 92.31 27 GLU B C 1
ATOM 2702 O O . GLU B 1 27 ? 15.602 2.1 5.078 1 92.31 27 GLU B O 1
ATOM 2707 N N . LEU B 1 28 ? 15.328 4.285 4.965 1 92.81 28 LEU B N 1
ATOM 2708 C CA . LEU B 1 28 ? 14.219 4.199 4.012 1 92.81 28 LEU B CA 1
ATOM 2709 C C . LEU B 1 28 ? 14.703 3.668 2.666 1 92.81 28 LEU B C 1
ATOM 2711 O O . LEU B 1 28 ? 14.016 2.875 2.021 1 92.81 28 LEU B O 1
ATOM 2715 N N . ARG B 1 29 ? 15.898 4.062 2.234 1 93.69 29 ARG B N 1
ATOM 2716 C CA . ARG B 1 29 ? 16.438 3.592 0.965 1 93.69 29 ARG B CA 1
ATOM 2717 C C . ARG B 1 29 ? 16.703 2.09 1.006 1 93.69 29 ARG B C 1
ATOM 2719 O O . ARG B 1 29 ? 16.375 1.37 0.061 1 93.69 29 ARG B O 1
ATOM 2726 N N . VAL B 1 30 ? 17.25 1.678 2.107 1 94.88 30 VAL B N 1
ATOM 2727 C CA . VAL B 1 30 ? 17.562 0.258 2.24 1 94.88 30 VAL B CA 1
ATOM 2728 C C . VAL B 1 30 ? 16.266 -0.549 2.283 1 94.88 30 VAL B C 1
ATOM 2730 O O . VAL B 1 30 ? 16.141 -1.576 1.612 1 94.88 30 VAL B O 1
ATOM 2733 N N . LEU B 1 31 ? 15.328 -0.077 3.059 1 96.25 31 LEU B N 1
ATOM 2734 C CA . LEU B 1 31 ? 14.031 -0.731 3.145 1 96.25 31 LEU B CA 1
ATOM 2735 C C . LEU B 1 31 ? 13.406 -0.889 1.761 1 96.25 31 LEU B C 1
ATOM 2737 O O . LEU B 1 31 ? 12.953 -1.978 1.399 1 96.25 31 LEU B O 1
ATOM 2741 N N . ALA B 1 32 ? 13.422 0.141 1.043 1 95.44 32 ALA B N 1
ATOM 2742 C CA . ALA B 1 32 ? 12.836 0.14 -0.295 1 95.44 32 ALA B CA 1
ATOM 2743 C C . ALA B 1 32 ? 13.578 -0.821 -1.219 1 95.44 32 ALA B C 1
ATOM 2745 O O . ALA B 1 32 ? 12.961 -1.542 -2.004 1 95.44 32 ALA B O 1
ATOM 2746 N N . LEU B 1 33 ? 14.859 -0.809 -1.146 1 94.31 33 LEU B N 1
ATOM 2747 C CA . LEU B 1 33 ? 15.68 -1.702 -1.958 1 94.31 33 LEU B CA 1
ATOM 2748 C C . LEU B 1 33 ? 15.336 -3.16 -1.678 1 94.31 33 LEU B C 1
ATOM 2750 O O . LEU B 1 33 ? 15.102 -3.938 -2.607 1 94.31 33 LEU B O 1
ATOM 2754 N N . LEU B 1 34 ? 15.297 -3.459 -0.428 1 95.25 34 LEU B N 1
ATOM 2755 C CA . LEU B 1 34 ? 14.992 -4.836 -0.049 1 95.25 34 LEU B CA 1
ATOM 2756 C C . LEU B 1 34 ? 13.602 -5.242 -0.53 1 95.25 34 LEU B C 1
ATOM 2758 O O . LEU B 1 34 ? 13.414 -6.359 -1.01 1 95.25 34 LEU B O 1
ATOM 2762 N N . GLN B 1 35 ? 12.664 -4.355 -0.454 1 94.44 35 GLN B N 1
ATOM 2763 C CA . GLN B 1 35 ? 11.289 -4.629 -0.846 1 94.44 35 GLN B CA 1
ATOM 2764 C C . GLN B 1 35 ? 11.172 -4.816 -2.355 1 94.44 35 GLN B C 1
ATOM 2766 O O . GLN B 1 35 ? 10.234 -5.461 -2.836 1 94.44 35 GLN B O 1
ATOM 2771 N N . SER B 1 36 ? 12.109 -4.27 -3.086 1 93.5 36 SER B N 1
ATOM 2772 C CA . SER B 1 36 ? 12.023 -4.281 -4.543 1 93.5 36 SER B CA 1
ATOM 2773 C C . SER B 1 36 ? 12.57 -5.586 -5.117 1 93.5 36 SER B C 1
ATOM 2775 O O . SER B 1 36 ? 12.406 -5.859 -6.309 1 93.5 36 SER B O 1
ATOM 2777 N N . GLU B 1 37 ? 13.172 -6.355 -4.277 1 91.56 37 GLU B N 1
ATOM 2778 C CA . GLU B 1 37 ? 13.781 -7.59 -4.777 1 91.56 37 GLU B CA 1
ATOM 2779 C C . GLU B 1 37 ? 12.719 -8.633 -5.109 1 91.56 37 GLU B C 1
ATOM 2781 O O . GLU B 1 37 ? 11.727 -8.766 -4.387 1 91.56 37 GLU B O 1
ATOM 2786 N N . PRO B 1 38 ? 12.969 -9.312 -6.184 1 87.12 38 PRO B N 1
ATOM 2787 C CA . PRO B 1 38 ? 11.984 -10.32 -6.582 1 87.12 38 PRO B CA 1
ATOM 2788 C C . PRO B 1 38 ? 11.75 -11.367 -5.5 1 87.12 38 PRO B C 1
ATOM 2790 O O . PRO B 1 38 ? 12.672 -11.727 -4.766 1 87.12 38 PRO B O 1
ATOM 2793 N N . GLN B 1 39 ? 10.523 -11.766 -5.332 1 86.44 39 GLN B N 1
ATOM 2794 C CA . GLN B 1 39 ? 10.078 -12.859 -4.477 1 86.44 39 GLN B CA 1
ATOM 2795 C C . GLN B 1 39 ? 10.094 -12.453 -3.008 1 86.44 39 GLN B C 1
ATOM 2797 O O . GLN B 1 39 ? 9.875 -13.281 -2.125 1 86.44 39 GLN B O 1
ATOM 2802 N N . VAL B 1 40 ? 10.531 -11.219 -2.736 1 91.56 40 VAL B N 1
ATOM 2803 C CA . VAL B 1 40 ? 10.391 -10.719 -1.375 1 91.56 40 VAL B CA 1
ATOM 2804 C C . VAL B 1 40 ? 8.922 -10.422 -1.085 1 91.56 40 VAL B C 1
ATOM 2806 O O . VAL B 1 40 ? 8.258 -9.719 -1.855 1 91.56 40 VAL B O 1
ATOM 2809 N N . ARG B 1 41 ? 8.453 -10.906 -0.016 1 90.5 41 ARG B N 1
ATOM 2810 C CA . ARG B 1 41 ? 7.051 -10.727 0.339 1 90.5 41 ARG B CA 1
ATOM 2811 C C . ARG B 1 41 ? 6.871 -9.523 1.259 1 90.5 41 ARG B C 1
ATOM 2813 O O . ARG B 1 41 ? 5.922 -8.75 1.104 1 90.5 41 ARG B O 1
ATOM 2820 N N . SER B 1 42 ? 7.77 -9.453 2.248 1 93.88 42 SER B N 1
ATOM 2821 C CA . SER B 1 42 ? 7.676 -8.336 3.18 1 93.88 42 SER B CA 1
ATOM 2822 C C . SER B 1 42 ? 9.023 -8.039 3.828 1 93.88 42 SER B C 1
ATOM 2824 O O . SER B 1 42 ? 9.891 -8.914 3.895 1 93.88 42 SER B O 1
ATOM 2826 N N . VAL B 1 43 ? 9.234 -6.844 4.199 1 96.62 43 VAL B N 1
ATOM 2827 C CA . VAL B 1 43 ? 10.43 -6.383 4.898 1 96.62 43 VAL B CA 1
ATOM 2828 C C . VAL B 1 43 ? 10.023 -5.551 6.117 1 96.62 43 VAL B C 1
ATOM 2830 O O . VAL B 1 43 ? 9.141 -4.695 6.027 1 96.62 43 VAL B O 1
ATOM 2833 N N . HIS B 1 44 ? 10.625 -5.848 7.234 1 96.19 44 HIS B N 1
ATOM 2834 C CA . HIS B 1 44 ? 10.273 -5.184 8.484 1 96.19 44 HIS B CA 1
ATOM 2835 C C . HIS B 1 44 ? 11.523 -4.75 9.242 1 96.19 44 HIS B C 1
ATOM 2837 O O . HIS B 1 44 ? 12.523 -5.469 9.266 1 96.19 44 HIS B O 1
ATOM 2843 N N . ILE B 1 45 ? 11.492 -3.568 9.773 1 94.31 45 ILE B N 1
ATOM 2844 C CA . ILE B 1 45 ? 12.555 -3.139 10.68 1 94.31 45 ILE B CA 1
ATOM 2845 C C . ILE B 1 45 ? 12.344 -3.768 12.055 1 94.31 45 ILE B C 1
ATOM 2847 O O . ILE B 1 45 ? 11.281 -3.609 12.664 1 94.31 45 ILE B O 1
ATOM 2851 N N . LEU B 1 46 ? 13.32 -4.438 12.469 1 90.94 46 LEU B N 1
ATOM 2852 C CA . LEU B 1 46 ? 13.234 -5.102 13.766 1 90.94 46 LEU B CA 1
ATOM 2853 C C . LEU B 1 46 ? 13.211 -4.078 14.898 1 90.94 46 LEU B C 1
ATOM 2855 O O . LEU B 1 46 ? 14.047 -3.176 14.945 1 90.94 46 LEU B O 1
ATOM 2859 N N . GLY B 1 47 ? 12.211 -4.188 15.781 1 81.81 47 GLY B N 1
ATOM 2860 C CA . GLY B 1 47 ? 12.125 -3.307 16.938 1 81.81 47 GLY B CA 1
ATOM 2861 C C . GLY B 1 47 ? 11.711 -1.894 16.578 1 81.81 47 GLY B C 1
ATOM 2862 O O . GLY B 1 47 ? 12.102 -0.936 17.25 1 81.81 47 GLY B O 1
ATOM 2863 N N . TYR B 1 48 ? 11.016 -1.772 15.516 1 85.5 48 TYR B N 1
ATOM 2864 C CA . TYR B 1 48 ? 10.578 -0.44 15.117 1 85.5 48 TYR B CA 1
ATOM 2865 C C . TYR B 1 48 ? 9.734 0.209 16.203 1 85.5 48 TYR B C 1
ATOM 2867 O O . TYR B 1 48 ? 8.844 -0.426 16.766 1 85.5 48 TYR B O 1
ATOM 2875 N N . ARG B 1 49 ? 10.125 1.477 16.5 1 76.31 49 ARG B N 1
ATOM 2876 C CA . ARG B 1 49 ? 9.359 2.307 17.422 1 76.31 49 ARG B CA 1
ATOM 2877 C C . ARG B 1 49 ? 9.117 3.695 16.828 1 76.31 49 ARG B C 1
ATOM 2879 O O . ARG B 1 49 ? 10.031 4.305 16.266 1 76.31 49 ARG B O 1
ATOM 2886 N N . HIS B 1 50 ? 7.848 3.91 16.75 1 74.06 50 HIS B N 1
ATOM 2887 C CA . HIS B 1 50 ? 7.547 5.262 16.297 1 74.06 50 HIS B CA 1
ATOM 2888 C C . HIS B 1 50 ? 7.953 6.301 17.328 1 74.06 50 HIS B C 1
ATOM 2890 O O . HIS B 1 50 ? 7.684 6.129 18.531 1 74.06 50 HIS B O 1
ATOM 2896 N N . SER B 1 51 ? 8.898 7.094 16.969 1 64.31 51 SER B N 1
ATOM 2897 C CA . SER B 1 51 ? 9.242 8.18 17.875 1 64.31 51 SER B CA 1
ATOM 2898 C C . SER B 1 51 ? 9.031 9.539 17.219 1 64.31 51 SER B C 1
ATOM 2900 O O . SER B 1 51 ? 9.375 9.727 16.047 1 64.31 51 SER B O 1
ATOM 2902 N N . SER B 1 52 ? 8.148 10.281 17.766 1 58.38 52 SER B N 1
ATOM 2903 C CA . SER B 1 52 ? 7.938 11.648 17.312 1 58.38 52 SER B CA 1
ATOM 2904 C C . SER B 1 52 ? 9.227 12.461 17.391 1 58.38 52 SER B C 1
ATOM 2906 O O . SER B 1 52 ? 9.375 13.484 16.719 1 58.38 52 SER B O 1
ATOM 2908 N N . ALA B 1 53 ? 10.156 11.938 18.234 1 55.91 53 ALA B N 1
ATOM 2909 C CA . ALA B 1 53 ? 11.398 12.672 18.422 1 55.91 53 ALA B CA 1
ATOM 2910 C C . ALA B 1 53 ? 12.406 12.328 17.328 1 55.91 53 ALA B C 1
ATOM 2912 O O . ALA B 1 53 ? 12.43 11.203 16.828 1 55.91 53 ALA B O 1
ATOM 2913 N N . PRO B 1 54 ? 13.008 13.445 16.797 1 57.78 54 PRO B N 1
ATOM 2914 C CA . PRO B 1 54 ? 14.055 13.211 15.797 1 57.78 54 PRO B CA 1
ATOM 2915 C C . PRO B 1 54 ? 15.023 12.102 16.203 1 57.78 54 PRO B C 1
ATOM 2917 O O . PRO B 1 54 ? 15.516 12.094 17.328 1 57.78 54 PRO B O 1
ATOM 2920 N N . ARG B 1 55 ? 14.875 10.977 15.578 1 56.34 55 ARG B N 1
ATOM 2921 C CA . ARG B 1 55 ? 15.711 9.812 15.875 1 56.34 55 ARG B CA 1
ATOM 2922 C C . ARG B 1 55 ? 17.172 10.094 15.562 1 56.34 55 ARG B C 1
ATOM 2924 O O . ARG B 1 55 ? 17.484 10.773 14.578 1 56.34 55 ARG B O 1
ATOM 2931 N N . GLN B 1 56 ? 18 9.969 16.547 1 60.06 56 GLN B N 1
ATOM 2932 C CA . GLN B 1 56 ? 19.422 9.961 16.25 1 60.06 56 GLN B CA 1
ATOM 2933 C C . GLN B 1 56 ? 19.75 9.023 15.094 1 60.06 56 GLN B C 1
ATOM 2935 O O . GLN B 1 56 ? 19.109 7.969 14.953 1 60.06 56 GLN B O 1
ATOM 2940 N N . PRO B 1 57 ? 20.484 9.57 14.18 1 66 57 PRO B N 1
ATOM 2941 C CA . PRO B 1 57 ? 20.875 8.727 13.039 1 66 57 PRO B CA 1
ATOM 2942 C C . PRO B 1 57 ? 21.453 7.383 13.469 1 66 57 PRO B C 1
ATOM 2944 O O . PRO B 1 57 ? 22.344 7.332 14.32 1 66 57 PRO B O 1
ATOM 2947 N N . LYS B 1 58 ? 20.75 6.402 13.234 1 77.94 58 LYS B N 1
ATOM 2948 C CA . LYS B 1 58 ? 21.219 5.039 13.484 1 77.94 58 LYS B CA 1
ATOM 2949 C C . LYS B 1 58 ? 22.391 4.688 12.578 1 77.94 58 LYS B C 1
ATOM 2951 O O . LYS B 1 58 ? 22.438 5.113 11.422 1 77.94 58 LYS B O 1
ATOM 2956 N N . SER B 1 59 ? 23.406 4.066 13.172 1 87.25 59 SER B N 1
ATOM 2957 C CA . SER B 1 59 ? 24.547 3.609 12.375 1 87.25 59 SER B CA 1
ATOM 2958 C C . SER B 1 59 ? 24.25 2.277 11.695 1 87.25 59 SER B C 1
ATOM 2960 O O . SER B 1 59 ? 24.875 1.935 10.688 1 87.25 59 SER B O 1
ATOM 2962 N N . ALA B 1 60 ? 23.328 1.605 12.375 1 91.69 60 ALA B N 1
ATOM 2963 C CA . ALA B 1 60 ? 22.938 0.327 11.789 1 91.69 60 ALA B CA 1
ATOM 2964 C C . ALA B 1 60 ? 21.469 0.02 12.062 1 91.69 60 ALA B C 1
ATOM 2966 O O . ALA B 1 60 ? 20.891 0.553 13.016 1 91.69 60 ALA B O 1
ATOM 2967 N N . VAL B 1 61 ? 20.891 -0.739 11.195 1 93.06 61 VAL B N 1
ATOM 2968 C CA . VAL B 1 61 ? 19.484 -1.147 11.336 1 93.06 61 VAL B CA 1
ATOM 2969 C C . VAL B 1 61 ? 19.344 -2.623 10.977 1 93.06 61 VAL B C 1
ATOM 2971 O O . VAL B 1 61 ? 20 -3.111 10.055 1 93.06 61 VAL B O 1
ATOM 2974 N N . CYS B 1 62 ? 18.531 -3.322 11.711 1 93.94 62 CYS B N 1
ATOM 2975 C CA . CYS B 1 62 ? 18.234 -4.723 11.43 1 93.94 62 CYS B CA 1
ATOM 2976 C C . CYS B 1 62 ? 16.906 -4.859 10.703 1 93.94 62 CYS B C 1
ATOM 2978 O O . CYS B 1 62 ? 15.891 -4.32 11.148 1 93.94 62 CYS B O 1
ATOM 2980 N N . PHE B 1 63 ? 16.953 -5.574 9.609 1 95.75 63 PHE B N 1
ATOM 2981 C CA . PHE B 1 63 ? 15.766 -5.816 8.805 1 95.75 63 PHE B CA 1
ATOM 2982 C C . PHE B 1 63 ? 15.414 -7.301 8.797 1 95.75 63 PHE B C 1
ATOM 2984 O O . PHE B 1 63 ? 16.297 -8.156 8.703 1 95.75 63 PHE B O 1
ATOM 2991 N N . VAL B 1 64 ? 14.164 -7.613 8.969 1 94.69 64 VAL B N 1
ATOM 2992 C CA . VAL B 1 64 ? 13.641 -8.953 8.719 1 94.69 64 VAL B CA 1
ATOM 2993 C C . VAL B 1 64 ? 13.086 -9.031 7.297 1 94.69 64 VAL B C 1
ATOM 2995 O O . VAL B 1 64 ? 12.18 -8.266 6.938 1 94.69 64 VAL B O 1
ATOM 2998 N N . VAL B 1 65 ? 13.617 -9.852 6.496 1 94.5 65 VAL B N 1
ATOM 2999 C CA . VAL B 1 65 ? 13.164 -10.039 5.121 1 94.5 65 VAL B CA 1
ATOM 3000 C C . VAL B 1 65 ? 12.492 -11.398 4.977 1 94.5 65 VAL B C 1
ATOM 3002 O O . VAL B 1 65 ? 13.102 -12.43 5.27 1 94.5 65 VAL B O 1
ATOM 3005 N N . ARG B 1 66 ? 11.242 -11.414 4.609 1 90.94 66 ARG B N 1
ATOM 3006 C CA . ARG B 1 66 ? 10.516 -12.641 4.305 1 90.94 66 ARG B CA 1
ATOM 3007 C C . ARG B 1 66 ? 10.445 -12.883 2.801 1 90.94 66 ARG B C 1
ATOM 3009 O O . ARG B 1 66 ? 9.969 -12.023 2.053 1 90.94 66 ARG B O 1
ATOM 3016 N N . TRP B 1 67 ? 10.883 -13.977 2.475 1 84.56 67 TRP B N 1
ATOM 3017 C CA . TRP B 1 67 ? 11.109 -14.242 1.059 1 84.56 67 TRP B CA 1
ATOM 3018 C C . TRP B 1 67 ? 10.477 -15.57 0.651 1 84.56 67 TRP B C 1
ATOM 3020 O O . TRP B 1 67 ? 10.484 -16.531 1.424 1 84.56 67 TRP B O 1
ATOM 3030 N N . ALA B 1 68 ? 9.867 -15.625 -0.609 1 75.81 68 ALA B N 1
ATOM 3031 C CA . ALA B 1 68 ? 9.203 -16.844 -1.085 1 75.81 68 ALA B CA 1
ATOM 3032 C C . ALA B 1 68 ? 10.203 -17.812 -1.695 1 75.81 68 ALA B C 1
ATOM 3034 O O . ALA B 1 68 ? 9.906 -19 -1.858 1 75.81 68 ALA B O 1
ATOM 3035 N N . ALA B 1 69 ? 11.453 -17.359 -2.037 1 65.81 69 ALA B N 1
ATOM 3036 C CA . ALA B 1 69 ? 12.406 -18.188 -2.768 1 65.81 69 ALA B CA 1
ATOM 3037 C C . ALA B 1 69 ? 13.18 -19.109 -1.818 1 65.81 69 ALA B C 1
ATOM 3039 O O . ALA B 1 69 ? 13.211 -18.875 -0.608 1 65.81 69 ALA B O 1
ATOM 3040 N N . HIS B 1 70 ? 13.688 -20.109 -2.434 1 69.31 70 HIS B N 1
ATOM 3041 C CA . HIS B 1 70 ? 14.453 -21.109 -1.713 1 69.31 70 HIS B CA 1
ATOM 3042 C C . HIS B 1 70 ? 15.836 -20.594 -1.352 1 69.31 70 HIS B C 1
ATOM 3044 O O . HIS B 1 70 ? 16.484 -21.141 -0.45 1 69.31 70 HIS B O 1
ATOM 3050 N N . SER B 1 71 ? 16.266 -19.516 -2.068 1 75.88 71 SER B N 1
ATOM 3051 C CA . SER B 1 71 ? 17.609 -19.047 -1.763 1 75.88 71 SER B CA 1
ATOM 3052 C C . SER B 1 71 ? 17.656 -17.531 -1.619 1 75.88 71 SER B C 1
ATOM 3054 O O . SER B 1 71 ? 16.922 -16.812 -2.32 1 75.88 71 SER B O 1
ATOM 3056 N N . SER B 1 72 ? 18.516 -17.125 -0.667 1 78.06 72 SER B N 1
ATOM 3057 C CA . SER B 1 72 ? 18.719 -15.688 -0.454 1 78.06 72 SER B CA 1
ATOM 3058 C C . SER B 1 72 ? 19.828 -15.148 -1.352 1 78.06 72 SER B C 1
ATOM 3060 O O . SER B 1 72 ? 20.172 -13.961 -1.288 1 78.06 72 SER B O 1
ATOM 3062 N N . ALA B 1 73 ? 20.328 -15.898 -2.182 1 82.81 73 ALA B N 1
ATOM 3063 C CA . ALA B 1 73 ? 21.484 -15.539 -3.002 1 82.81 73 ALA B CA 1
ATOM 3064 C C . ALA B 1 73 ? 21.203 -14.297 -3.842 1 82.81 73 ALA B C 1
ATOM 3066 O O . ALA B 1 73 ? 22.047 -13.414 -3.977 1 82.81 73 ALA B O 1
ATOM 3067 N N . ALA B 1 74 ? 20.031 -14.258 -4.344 1 82.56 74 ALA B N 1
ATOM 3068 C CA . ALA B 1 74 ? 19.672 -13.133 -5.207 1 82.56 74 ALA B CA 1
ATOM 3069 C C . ALA B 1 74 ? 19.703 -11.812 -4.434 1 82.56 74 ALA B C 1
ATOM 3071 O O . ALA B 1 74 ? 20.172 -10.797 -4.938 1 82.56 74 ALA B O 1
ATOM 3072 N N . LEU B 1 75 ? 19.219 -11.859 -3.229 1 85.81 75 LEU B N 1
ATOM 3073 C CA . LEU B 1 75 ? 19.188 -10.664 -2.387 1 85.81 75 LEU B CA 1
ATOM 3074 C C . LEU B 1 75 ? 20.609 -10.234 -2.008 1 85.81 75 LEU B C 1
ATOM 3076 O O . LEU B 1 75 ? 20.922 -9.047 -2.074 1 85.81 75 LEU B O 1
ATOM 3080 N N . GLU B 1 76 ? 21.438 -11.195 -1.713 1 87.38 76 GLU B N 1
ATOM 3081 C CA . GLU B 1 76 ? 22.828 -10.891 -1.342 1 87.38 76 GLU B CA 1
ATOM 3082 C C . GLU B 1 76 ? 23.609 -10.336 -2.529 1 87.38 76 GLU B C 1
ATOM 3084 O O . GLU B 1 76 ? 24.422 -9.422 -2.371 1 87.38 76 GLU B O 1
ATOM 3089 N N . LEU B 1 77 ? 23.328 -10.867 -3.646 1 88.5 77 LEU B N 1
ATOM 3090 C CA . LEU B 1 77 ? 23.969 -10.367 -4.859 1 88.5 77 LEU B CA 1
ATOM 3091 C C . LEU B 1 77 ? 23.594 -8.914 -5.117 1 88.5 77 LEU B C 1
ATOM 3093 O O . LEU B 1 77 ? 24.438 -8.102 -5.492 1 88.5 77 LEU B O 1
ATOM 3097 N N . ALA B 1 78 ? 22.391 -8.641 -4.887 1 89.06 78 ALA B N 1
ATOM 3098 C CA . ALA B 1 78 ? 21.906 -7.277 -5.098 1 89.06 78 ALA B CA 1
ATOM 3099 C C . ALA B 1 78 ? 22.562 -6.305 -4.121 1 89.06 78 ALA B C 1
ATOM 3101 O O . ALA B 1 78 ? 23.031 -5.234 -4.52 1 89.06 78 ALA B O 1
ATOM 3102 N N . LEU B 1 79 ? 22.625 -6.668 -2.875 1 91.5 79 LEU B N 1
ATOM 3103 C CA . LEU B 1 79 ? 23.234 -5.816 -1.861 1 91.5 79 LEU B CA 1
ATOM 3104 C C . LEU B 1 79 ? 24.719 -5.602 -2.158 1 91.5 79 LEU B C 1
ATOM 3106 O O . LEU B 1 79 ? 25.234 -4.496 -1.987 1 91.5 79 LEU B O 1
ATOM 3110 N N . GLY B 1 80 ? 25.375 -6.609 -2.615 1 91.12 80 GLY B N 1
ATOM 3111 C CA . GLY B 1 80 ? 26.766 -6.504 -2.99 1 91.12 80 GLY B CA 1
ATOM 3112 C C . GLY B 1 80 ? 27 -5.605 -4.191 1 91.12 80 GLY B C 1
ATOM 3113 O O . GLY B 1 80 ? 27.906 -4.77 -4.184 1 91.12 80 GLY B O 1
ATOM 3114 N N . ALA B 1 81 ? 26.141 -5.793 -5.133 1 91.56 81 ALA B N 1
ATOM 3115 C CA . ALA B 1 81 ? 26.266 -5.016 -6.363 1 91.56 81 ALA B CA 1
ATOM 3116 C C . ALA B 1 81 ? 26.078 -3.525 -6.094 1 91.56 81 ALA B C 1
ATOM 3118 O O . ALA B 1 81 ? 26.641 -2.684 -6.793 1 91.56 81 ALA B O 1
ATOM 3119 N N . LEU B 1 82 ? 25.375 -3.219 -5.066 1 92.56 82 LEU B N 1
ATOM 3120 C CA . LEU B 1 82 ? 25.094 -1.826 -4.746 1 92.56 82 LEU B CA 1
ATOM 3121 C C . LEU B 1 82 ? 25.984 -1.326 -3.625 1 92.56 82 LEU B C 1
ATOM 3123 O O . LEU B 1 82 ? 25.797 -0.218 -3.117 1 92.56 82 LEU B O 1
ATOM 3127 N N . ASP B 1 83 ? 26.938 -2.139 -3.236 1 91.88 83 ASP B N 1
ATOM 3128 C CA . ASP B 1 83 ? 27.938 -1.814 -2.227 1 91.88 83 ASP B CA 1
ATOM 3129 C C . ASP B 1 83 ? 27.281 -1.461 -0.894 1 91.88 83 ASP B C 1
ATOM 3131 O O . ASP B 1 83 ? 27.656 -0.479 -0.251 1 91.88 83 ASP B O 1
ATOM 3135 N N . VAL B 1 84 ? 26.219 -2.18 -0.591 1 94.06 84 VAL B N 1
ATOM 3136 C CA . VAL B 1 84 ? 25.594 -2.041 0.724 1 94.06 84 VAL B CA 1
ATOM 3137 C C . VAL B 1 84 ? 26.344 -2.904 1.739 1 94.06 84 VAL B C 1
ATOM 3139 O O . VAL B 1 84 ? 26.562 -4.098 1.513 1 94.06 84 VAL B O 1
ATOM 3142 N N . ARG B 1 85 ? 26.859 -2.287 2.805 1 94.25 85 ARG B N 1
ATOM 3143 C CA . ARG B 1 85 ? 27.5 -3.047 3.867 1 94.25 85 ARG B CA 1
ATOM 3144 C C . ARG B 1 85 ? 26.469 -3.738 4.754 1 94.25 85 ARG B C 1
ATOM 3146 O O . ARG B 1 85 ? 25.641 -3.078 5.375 1 94.25 85 ARG B O 1
ATOM 3153 N N . TYR B 1 86 ? 26.516 -5.074 4.75 1 94.25 86 TYR B N 1
ATOM 3154 C CA . TYR B 1 86 ? 25.5 -5.82 5.48 1 94.25 86 TYR B CA 1
ATOM 3155 C C . TYR B 1 86 ? 26.094 -7.078 6.105 1 94.25 86 TYR B C 1
ATOM 3157 O O . TYR B 1 86 ? 27.203 -7.48 5.77 1 94.25 86 TYR B O 1
ATOM 3165 N N . SER B 1 87 ? 25.359 -7.605 7.133 1 92.38 87 SER B N 1
ATOM 3166 C CA . SER B 1 87 ? 25.641 -8.906 7.734 1 92.38 87 SER B CA 1
ATOM 3167 C C . SER B 1 87 ? 24.375 -9.719 7.91 1 92.38 87 SER B C 1
ATOM 3169 O O . SER B 1 87 ? 23.344 -9.188 8.336 1 92.38 87 SER B O 1
ATOM 3171 N N . VAL B 1 88 ? 24.422 -10.953 7.469 1 91.88 88 VAL B N 1
ATOM 3172 C CA . VAL B 1 88 ? 23.281 -11.844 7.68 1 91.88 88 VAL B CA 1
ATOM 3173 C C . VAL B 1 88 ? 23.375 -12.477 9.062 1 91.88 88 VAL B C 1
ATOM 3175 O O . VAL B 1 88 ? 24.312 -13.219 9.359 1 91.88 88 VAL B O 1
ATOM 3178 N N . LEU B 1 89 ? 22.344 -12.188 9.82 1 88.69 89 LEU B N 1
ATOM 3179 C CA . LEU B 1 89 ? 22.375 -12.664 11.203 1 88.69 89 LEU B CA 1
ATOM 3180 C C . LEU B 1 89 ? 21.594 -13.969 11.344 1 88.69 89 LEU B C 1
ATOM 3182 O O . LEU B 1 89 ? 21.875 -14.773 12.234 1 88.69 89 LEU B O 1
ATOM 3186 N N . GLU B 1 90 ? 20.594 -14.094 10.555 1 87.06 90 GLU B N 1
ATOM 3187 C CA . GLU B 1 90 ? 19.766 -15.297 10.547 1 87.06 90 GLU B CA 1
ATOM 3188 C C . GLU B 1 90 ? 19.266 -15.617 9.141 1 87.06 90 GLU B C 1
ATOM 3190 O O . GLU B 1 90 ? 18.922 -14.711 8.375 1 87.06 90 GLU B O 1
ATOM 3195 N N . ASN B 1 91 ? 19.297 -16.844 8.75 1 88.19 91 ASN B N 1
ATOM 3196 C CA . ASN B 1 91 ? 18.734 -17.391 7.516 1 88.19 91 ASN B CA 1
ATOM 3197 C C . ASN B 1 91 ? 18.016 -18.719 7.77 1 88.19 91 ASN B C 1
ATOM 3199 O O . ASN B 1 91 ? 18.656 -19.766 7.891 1 88.19 91 ASN B O 1
ATOM 3203 N N . SER B 1 92 ? 16.672 -18.609 7.832 1 83.88 92 SER B N 1
ATOM 3204 C CA . SER B 1 92 ? 15.93 -19.797 8.227 1 83.88 92 SER B CA 1
ATOM 3205 C C . SER B 1 92 ? 14.758 -20.062 7.281 1 83.88 92 SER B C 1
ATOM 3207 O O . SER B 1 92 ? 14.227 -19.125 6.676 1 83.88 92 SER B O 1
ATOM 3209 N N . LEU B 1 93 ? 14.57 -21.25 7.059 1 82.12 93 LEU B N 1
ATOM 3210 C CA . LEU B 1 93 ? 13.344 -21.672 6.383 1 82.12 93 LEU B CA 1
ATOM 3211 C C . LEU B 1 93 ? 12.211 -21.875 7.383 1 82.12 93 LEU B C 1
ATOM 3213 O O . LEU B 1 93 ? 12.344 -22.672 8.32 1 82.12 93 LEU B O 1
ATOM 3217 N N . VAL B 1 94 ? 11.25 -21.016 7.238 1 76.5 94 VAL B N 1
ATOM 3218 C CA . VAL B 1 94 ? 10.133 -21.078 8.172 1 76.5 94 VAL B CA 1
ATOM 3219 C C . VAL B 1 94 ? 8.953 -21.781 7.516 1 76.5 94 VAL B C 1
ATOM 3221 O O . VAL B 1 94 ? 8.539 -21.422 6.41 1 76.5 94 VAL B O 1
ATOM 3224 N N . GLU B 1 95 ? 8.648 -22.891 7.969 1 65.94 95 GLU B N 1
ATOM 3225 C CA . GLU B 1 95 ? 7.453 -23.594 7.512 1 65.94 95 GLU B CA 1
ATOM 3226 C C . GLU B 1 95 ? 6.227 -23.203 8.328 1 65.94 95 GLU B C 1
ATOM 3228 O O . GLU B 1 95 ? 6.246 -23.266 9.555 1 65.94 95 GLU B O 1
ATOM 3233 N N . ASP B 1 96 ? 5.621 -22.219 7.887 1 52.72 96 ASP B N 1
ATOM 3234 C CA . ASP B 1 96 ? 4.398 -21.891 8.617 1 52.72 96 ASP B CA 1
ATOM 3235 C C . ASP B 1 96 ? 3.412 -23.062 8.586 1 52.72 96 ASP B C 1
ATOM 3237 O O . ASP B 1 96 ? 2.527 -23.109 7.73 1 52.72 96 ASP B O 1
ATOM 3241 N N . MET B 1 97 ? 3.932 -24.344 8.906 1 46.38 97 MET B N 1
ATOM 3242 C CA . MET B 1 97 ? 3.176 -25.594 8.945 1 46.38 97 MET B CA 1
ATOM 3243 C C . MET B 1 97 ? 1.833 -25.391 9.641 1 46.38 97 MET B C 1
ATOM 3245 O O . MET B 1 97 ? 0.876 -26.125 9.367 1 46.38 97 MET B O 1
ATOM 3249 N N . ALA B 1 98 ? 2.006 -24.953 10.859 1 44.88 98 ALA B N 1
ATOM 3250 C CA . ALA B 1 98 ? 0.896 -25.156 11.789 1 44.88 98 ALA B CA 1
ATOM 3251 C C . ALA B 1 98 ? -0.356 -24.422 11.305 1 44.88 98 ALA B C 1
ATOM 3253 O O . ALA B 1 98 ? -1.46 -24.703 11.789 1 44.88 98 ALA B O 1
ATOM 3254 N N . SER B 1 99 ? -0.203 -23.375 10.453 1 54.94 99 SER B N 1
ATOM 3255 C CA . SER B 1 99 ? -1.435 -22.594 10.328 1 54.94 99 SER B CA 1
ATOM 3256 C C . SER B 1 99 ? -2.121 -22.859 8.992 1 54.94 99 SER B C 1
ATOM 3258 O O . SER B 1 99 ? -1.456 -23.141 7.992 1 54.94 99 SER B O 1
ATOM 3260 N N . LEU B 1 100 ? -3.213 -23.594 9.172 1 63.44 100 LEU B N 1
ATOM 3261 C CA . LEU B 1 100 ? -4.148 -23.703 8.055 1 63.44 100 LEU B CA 1
ATOM 3262 C C . LEU B 1 100 ? -4.141 -22.438 7.207 1 63.44 100 LEU B C 1
ATOM 3264 O O . LEU B 1 100 ? -4.52 -21.375 7.68 1 63.44 100 LEU B O 1
ATOM 3268 N N . VAL B 1 101 ? -3.248 -22.547 6.133 1 76.25 101 VAL B N 1
ATOM 3269 C CA . VAL B 1 101 ? -3.219 -21.422 5.211 1 76.25 101 VAL B CA 1
ATOM 3270 C C . VAL B 1 101 ? -4.008 -21.766 3.949 1 76.25 101 VAL B C 1
ATOM 3272 O O . VAL B 1 101 ? -4.051 -22.922 3.529 1 76.25 101 VAL B O 1
ATOM 3275 N N . VAL B 1 102 ? -4.68 -20.828 3.568 1 85.12 102 VAL B N 1
ATOM 3276 C CA . VAL B 1 102 ? -5.395 -20.984 2.309 1 85.12 102 VAL B CA 1
ATOM 3277 C C . VAL B 1 102 ? -4.43 -20.812 1.139 1 85.12 102 VAL B C 1
ATOM 3279 O O . VAL B 1 102 ? -3.57 -19.922 1.161 1 85.12 102 VAL B O 1
ATOM 3282 N N . VAL B 1 103 ? -4.531 -21.688 0.184 1 87.31 103 VAL B N 1
ATOM 3283 C CA . VAL B 1 103 ? -3.684 -21.609 -1.002 1 87.31 103 VAL B CA 1
ATOM 3284 C C . VAL B 1 103 ? -4.555 -21.547 -2.256 1 87.31 103 VAL B C 1
ATOM 3286 O O . VAL B 1 103 ? -5.66 -22.094 -2.277 1 87.31 103 VAL B O 1
ATOM 3289 N N . GLU B 1 104 ? -4.043 -20.844 -3.162 1 89.81 104 GLU B N 1
ATOM 3290 C CA . GLU B 1 104 ? -4.637 -20.812 -4.496 1 89.81 104 GLU B CA 1
ATOM 3291 C C . GLU B 1 104 ? -3.832 -21.656 -5.477 1 89.81 104 GLU B C 1
ATOM 3293 O O . GLU B 1 104 ? -2.654 -21.391 -5.719 1 89.81 104 GLU B O 1
ATOM 3298 N N . THR B 1 105 ? -4.457 -22.672 -5.984 1 91.31 105 THR B N 1
ATOM 3299 C CA . THR B 1 105 ? -3.834 -23.578 -6.953 1 91.31 105 THR B CA 1
ATOM 3300 C C . THR B 1 105 ? -4.445 -23.375 -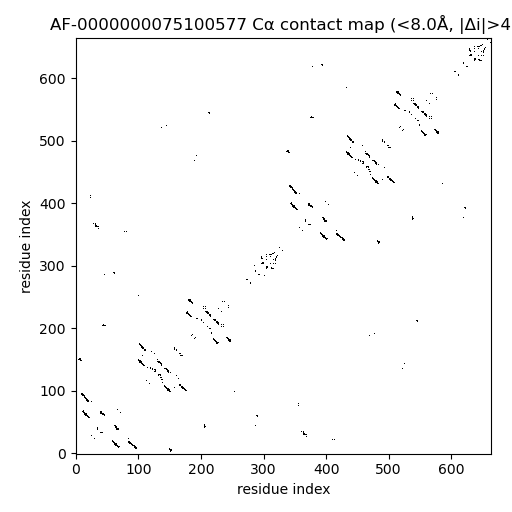8.336 1 91.31 105 THR B C 1
ATOM 3302 O O . THR B 1 105 ? -5.668 -23.438 -8.492 1 91.31 105 THR B O 1
ATOM 3305 N N . ILE B 1 106 ? -3.588 -23.188 -9.25 1 91.69 106 ILE B N 1
ATOM 3306 C CA . ILE B 1 106 ? -4.043 -23.047 -10.633 1 91.69 106 ILE B CA 1
ATOM 3307 C C . ILE B 1 106 ? -3.617 -24.266 -11.438 1 91.69 106 ILE B C 1
ATOM 3309 O O . ILE B 1 106 ? -2.438 -24.625 -11.461 1 91.69 106 ILE B O 1
ATOM 3313 N N . LEU B 1 107 ? -4.605 -24.875 -12.086 1 94.12 107 LEU B N 1
ATOM 3314 C CA . LEU B 1 107 ? -4.375 -26.062 -12.898 1 94.12 107 LEU B CA 1
ATOM 3315 C C . LEU B 1 107 ? -4.785 -25.812 -14.344 1 94.12 107 LEU B C 1
ATOM 3317 O O . LEU B 1 107 ? -5.816 -25.203 -14.609 1 94.12 107 LEU B O 1
ATOM 3321 N N . LYS B 1 108 ? -3.939 -26.25 -15.195 1 94.56 108 LYS B N 1
ATOM 3322 C CA . LYS B 1 108 ? -4.301 -26.281 -16.609 1 94.56 108 LYS B CA 1
ATOM 3323 C C . LYS B 1 108 ? -4.957 -27.625 -16.969 1 94.56 108 LYS B C 1
ATOM 3325 O O . LYS B 1 108 ? -4.367 -28.688 -16.781 1 94.56 108 LYS B O 1
ATOM 3330 N N . VAL B 1 109 ? -6.184 -27.531 -17.484 1 93.25 109 VAL B N 1
ATOM 3331 C CA . VAL B 1 109 ? -6.91 -28.75 -17.828 1 93.25 109 VAL B CA 1
ATOM 3332 C C . VAL B 1 109 ? -6.965 -28.922 -19.344 1 93.25 109 VAL B C 1
ATOM 3334 O O . VAL B 1 109 ? -7.441 -28.031 -20.047 1 93.25 109 VAL B O 1
ATOM 3337 N N . ASN B 1 110 ? -6.457 -29.984 -19.766 1 88.5 110 ASN B N 1
ATOM 3338 C CA . ASN B 1 110 ? -6.418 -30.266 -21.203 1 88.5 110 ASN B CA 1
ATOM 3339 C C . ASN B 1 110 ? -7.641 -31.062 -21.641 1 88.5 110 ASN B C 1
ATOM 3341 O O . ASN B 1 110 ? -8.133 -31.922 -20.906 1 88.5 110 ASN B O 1
ATOM 3345 N N . GLY B 1 111 ? -8.156 -30.688 -22.812 1 79.44 111 GLY B N 1
ATOM 3346 C CA . GLY B 1 111 ? -9.172 -31.531 -23.406 1 79.44 111 GLY B CA 1
ATOM 3347 C C . GLY B 1 111 ? -10.586 -31.031 -23.188 1 79.44 111 GLY B C 1
ATOM 3348 O O . GLY B 1 111 ? -11.555 -31.703 -23.547 1 79.44 111 GLY B O 1
ATOM 3349 N N . MET B 1 112 ? -10.625 -29.875 -22.484 1 78.62 112 MET B N 1
ATOM 3350 C CA . MET B 1 112 ? -11.977 -29.359 -22.297 1 78.62 112 MET B CA 1
ATOM 3351 C C . MET B 1 112 ? -12.492 -28.688 -23.562 1 78.62 112 MET B C 1
ATOM 3353 O O . MET B 1 112 ? -11.867 -27.781 -24.094 1 78.62 112 MET B O 1
ATOM 3357 N N . MET B 1 113 ? -13.398 -29.297 -24.281 1 75.31 113 MET B N 1
ATOM 3358 C CA . MET B 1 113 ? -13.867 -28.75 -25.547 1 75.31 113 MET B CA 1
ATOM 3359 C C . MET B 1 113 ? -15.195 -28.016 -25.375 1 75.31 113 MET B C 1
ATOM 3361 O O . MET B 1 113 ? -15.641 -27.297 -26.266 1 75.31 113 MET B O 1
ATOM 3365 N N . CYS B 1 114 ? -15.953 -28.312 -24.406 1 74.25 114 CYS B N 1
ATOM 3366 C CA . CYS B 1 114 ? -17.219 -27.625 -24.188 1 74.25 114 CYS B CA 1
ATOM 3367 C C . CYS B 1 114 ? -17.344 -27.156 -22.734 1 74.25 114 CYS B C 1
ATOM 3369 O O . CYS B 1 114 ? -17.047 -27.906 -21.812 1 74.25 114 CYS B O 1
ATOM 3371 N N . VAL B 1 115 ? -17.562 -25.875 -22.484 1 66.25 115 VAL B N 1
ATOM 3372 C CA . VAL B 1 115 ? -17.672 -25.266 -21.172 1 66.25 115 VAL B CA 1
ATOM 3373 C C . VAL B 1 115 ? -18.797 -25.922 -20.375 1 66.25 115 VAL B C 1
ATOM 3375 O O . VAL B 1 115 ? -18.625 -26.266 -19.203 1 66.25 115 VAL B O 1
ATOM 3378 N N . ALA B 1 116 ? -19.938 -26.016 -20.891 1 68.69 116 ALA B N 1
ATOM 3379 C CA . ALA B 1 116 ? -21.172 -26.422 -20.203 1 68.69 116 ALA B CA 1
ATOM 3380 C C . ALA B 1 116 ? -21.047 -27.844 -19.656 1 68.69 116 ALA B C 1
ATOM 3382 O O . ALA B 1 116 ? -21.422 -28.109 -18.516 1 68.69 116 ALA B O 1
ATOM 3383 N N . ASN B 1 117 ? -20.516 -28.703 -20.391 1 76.75 117 ASN B N 1
ATOM 3384 C CA . ASN B 1 117 ? -20.531 -30.094 -19.938 1 76.75 117 ASN B CA 1
ATOM 3385 C C . ASN B 1 117 ? -19.203 -30.484 -19.312 1 76.75 117 ASN B C 1
ATOM 3387 O O . ASN B 1 117 ? -19.141 -30.844 -18.125 1 76.75 117 ASN B O 1
ATOM 3391 N N . CYS B 1 118 ? -18.109 -30.312 -19.953 1 80.5 118 CYS B N 1
ATOM 3392 C CA . CYS B 1 118 ? -16.797 -30.75 -19.469 1 80.5 118 CYS B CA 1
ATOM 3393 C C . CYS B 1 118 ? -16.312 -29.891 -18.312 1 80.5 118 CYS B C 1
ATOM 3395 O O . CYS B 1 118 ? -15.82 -30.406 -17.312 1 80.5 118 CYS B O 1
ATOM 3397 N N . GLY B 1 119 ? -16.562 -28.531 -18.438 1 85.12 119 GLY B N 1
ATOM 3398 C CA . GLY B 1 119 ? -16.156 -27.609 -17.375 1 85.12 119 GLY B CA 1
ATOM 3399 C C . GLY B 1 119 ? -16.875 -27.859 -16.062 1 85.12 119 GLY B C 1
ATOM 3400 O O . GLY B 1 119 ? -16.25 -27.891 -15.008 1 85.12 119 GLY B O 1
ATOM 3401 N N . ASN B 1 120 ? -18.078 -28.078 -16.172 1 86.62 120 ASN B N 1
ATOM 3402 C CA . ASN B 1 120 ? -18.875 -28.328 -14.984 1 86.62 120 ASN B CA 1
ATOM 3403 C C . ASN B 1 120 ? -18.484 -29.641 -14.305 1 86.62 120 ASN B C 1
ATOM 3405 O O . ASN B 1 120 ? -18.5 -29.734 -13.078 1 86.62 120 ASN B O 1
ATOM 3409 N N . THR B 1 121 ? -18.219 -30.609 -15.141 1 89.94 121 THR B N 1
ATOM 3410 C CA . THR B 1 121 ? -17.797 -31.906 -14.617 1 89.94 121 THR B CA 1
ATOM 3411 C C . THR B 1 121 ? -16.5 -31.766 -13.812 1 89.94 121 THR B C 1
ATOM 3413 O O . THR B 1 121 ? -16.375 -32.344 -12.727 1 89.94 121 THR B O 1
ATOM 3416 N N . VAL B 1 122 ? -15.633 -31.016 -14.359 1 92.19 122 VAL B N 1
ATOM 3417 C CA . VAL B 1 122 ? -14.352 -30.812 -13.695 1 92.19 122 VAL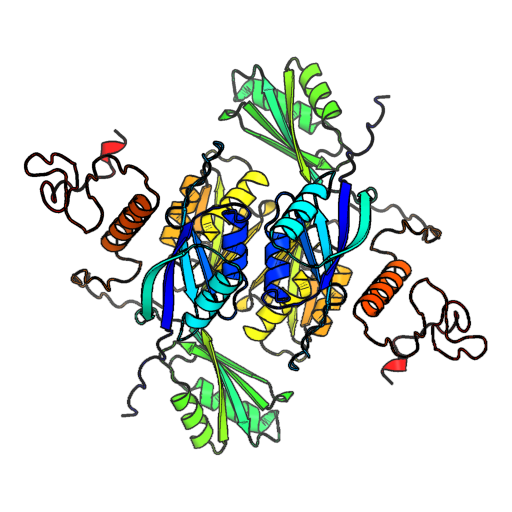 B CA 1
ATOM 3418 C C . VAL B 1 122 ? -14.562 -30.062 -12.383 1 92.19 122 VAL B C 1
ATOM 3420 O O . VAL B 1 122 ? -14.016 -30.438 -11.352 1 92.19 122 VAL B O 1
ATOM 3423 N N . VAL B 1 123 ? -15.336 -29.016 -12.414 1 91.5 123 VAL B N 1
ATOM 3424 C CA . VAL B 1 123 ? -15.609 -28.203 -11.242 1 91.5 123 VAL B CA 1
ATOM 3425 C C . VAL B 1 123 ? -16.25 -29.062 -10.148 1 91.5 123 VAL B C 1
ATOM 3427 O O . VAL B 1 123 ? -15.836 -29 -8.984 1 91.5 123 VAL B O 1
ATOM 3430 N N . ARG B 1 124 ? -17.141 -29.859 -10.484 1 91.62 124 ARG B N 1
ATOM 3431 C CA . ARG B 1 124 ? -17.828 -30.719 -9.523 1 91.62 124 ARG B CA 1
ATOM 3432 C C . ARG B 1 124 ? -16.875 -31.734 -8.914 1 91.62 124 ARG B C 1
ATOM 3434 O O . ARG B 1 124 ? -16.938 -32.031 -7.719 1 91.62 124 ARG B O 1
ATOM 3441 N N . ALA B 1 125 ? -16.094 -32.25 -9.734 1 92.94 125 ALA B N 1
ATOM 3442 C CA . ALA B 1 125 ? -15.117 -33.25 -9.273 1 92.94 125 ALA B CA 1
ATOM 3443 C C . ALA B 1 125 ? -14.18 -32.625 -8.227 1 92.94 125 ALA B C 1
ATOM 3445 O O . ALA B 1 125 ? -13.922 -33.25 -7.191 1 92.94 125 ALA B O 1
ATOM 3446 N N . ILE B 1 126 ? -13.734 -31.438 -8.508 1 93.88 126 ILE B N 1
ATOM 3447 C CA . ILE B 1 126 ? -12.789 -30.781 -7.617 1 93.88 126 ILE B CA 1
ATOM 3448 C C . ILE B 1 126 ? -13.5 -30.344 -6.336 1 93.88 126 ILE B C 1
ATOM 3450 O O . ILE B 1 126 ? -12.93 -30.438 -5.242 1 93.88 126 ILE B O 1
ATOM 3454 N N . GLN B 1 127 ? -14.664 -29.891 -6.473 1 92 127 GLN B N 1
ATOM 3455 C CA . GLN B 1 127 ? -15.453 -29.438 -5.332 1 92 127 GLN B CA 1
ATOM 3456 C C . GLN B 1 127 ? -15.695 -30.578 -4.344 1 92 127 GLN B C 1
ATOM 3458 O O . GLN B 1 127 ? -15.891 -30.344 -3.15 1 92 127 GLN B O 1
ATOM 3463 N N . SER B 1 128 ? -15.656 -31.734 -4.816 1 90.75 128 SER B N 1
ATOM 3464 C CA . SER B 1 128 ? -15.938 -32.906 -3.984 1 90.75 128 SER B CA 1
ATOM 3465 C C . SER B 1 128 ? -14.734 -33.25 -3.109 1 90.75 128 SER B C 1
ATOM 3467 O O . SER B 1 128 ? -14.867 -34.031 -2.156 1 90.75 128 SER B O 1
ATOM 3469 N N . VAL B 1 129 ? -13.656 -32.719 -3.447 1 91.06 129 VAL B N 1
ATOM 3470 C CA . VAL B 1 129 ? -12.469 -32.938 -2.637 1 91.06 129 VAL B CA 1
ATOM 3471 C C . VAL B 1 129 ? -12.586 -32.219 -1.308 1 91.06 129 VAL B C 1
ATOM 3473 O O . VAL B 1 129 ? -12.898 -31.016 -1.282 1 91.06 129 VAL B O 1
ATOM 3476 N N . ALA B 1 130 ? -12.305 -32.875 -0.22 1 87.5 130 ALA B N 1
ATOM 3477 C CA . ALA B 1 130 ? -12.398 -32.281 1.111 1 87.5 130 ALA B CA 1
ATOM 3478 C C . ALA B 1 130 ? -11.406 -31.109 1.27 1 87.5 130 ALA B C 1
ATOM 3480 O O . ALA B 1 130 ? -10.273 -31.188 0.796 1 87.5 130 ALA B O 1
ATOM 3481 N N . SER B 1 131 ? -11.75 -30.031 1.889 1 87.81 131 SER B N 1
ATOM 3482 C CA . SER B 1 131 ? -10.914 -28.891 2.258 1 87.81 131 SER B CA 1
ATOM 3483 C C . SER B 1 131 ? -10.773 -27.906 1.101 1 87.81 131 SER B C 1
ATOM 3485 O O . SER B 1 131 ? -9.953 -26.984 1.16 1 87.81 131 SER B O 1
ATOM 3487 N N . VAL B 1 132 ? -11.438 -28.281 0.014 1 91 132 VAL B N 1
ATOM 3488 C CA . VAL B 1 132 ? -11.539 -27.281 -1.044 1 91 132 VAL B CA 1
ATOM 3489 C C . VAL B 1 132 ? -12.57 -26.219 -0.66 1 91 132 VAL B C 1
ATOM 3491 O O . VAL B 1 132 ? -13.68 -26.547 -0.23 1 91 132 VAL B O 1
ATOM 3494 N N . LEU B 1 133 ? -12.211 -25.078 -0.766 1 86.81 133 LEU B N 1
ATOM 3495 C CA . LEU B 1 133 ? -13.086 -23.969 -0.358 1 86.81 133 LEU B CA 1
ATOM 3496 C C . LEU B 1 133 ? -13.836 -23.406 -1.556 1 86.81 133 LEU B C 1
ATOM 3498 O O . LEU B 1 133 ? -15.055 -23.219 -1.493 1 86.81 133 LEU B O 1
ATOM 3502 N N . GLU B 1 134 ? -13.164 -23.109 -2.562 1 88.06 134 GLU B N 1
ATOM 3503 C CA . GLU B 1 134 ? -13.75 -22.531 -3.766 1 88.06 134 GLU B CA 1
ATOM 3504 C C . GLU B 1 134 ? -13.07 -23.062 -5.023 1 88.06 134 GLU B C 1
ATOM 3506 O O . GLU B 1 134 ? -11.875 -23.359 -5.012 1 88.06 134 GLU B O 1
ATOM 3511 N N . VAL B 1 135 ? -13.883 -23.188 -6.098 1 90.69 135 VAL B N 1
ATOM 3512 C CA . VAL B 1 135 ? -13.383 -23.609 -7.398 1 90.69 135 VAL B CA 1
ATOM 3513 C C . VAL B 1 135 ? -13.953 -22.703 -8.492 1 90.69 135 VAL B C 1
ATOM 3515 O O . VAL B 1 135 ? -15.148 -22.406 -8.5 1 90.69 135 VAL B O 1
ATOM 3518 N N . HIS B 1 136 ? -13.055 -22.25 -9.289 1 86.75 136 HIS B N 1
ATOM 3519 C CA . HIS B 1 136 ? -13.477 -21.391 -10.398 1 86.75 136 HIS B CA 1
ATOM 3520 C C . HIS B 1 136 ? -12.883 -21.891 -11.719 1 86.75 136 HIS B C 1
ATOM 3522 O O . HIS B 1 136 ? -11.695 -22.188 -11.797 1 86.75 136 HIS B O 1
ATOM 3528 N N . LEU B 1 137 ? -13.766 -21.938 -12.656 1 87.31 137 LEU B N 1
ATOM 3529 C CA . LEU B 1 137 ? -13.344 -22.375 -13.984 1 87.31 137 LEU B CA 1
ATOM 3530 C C . LEU B 1 137 ? -13.039 -21.188 -14.883 1 87.31 137 LEU B C 1
ATOM 3532 O O . LEU B 1 137 ? -13.852 -20.266 -14.992 1 87.31 137 LEU B O 1
ATOM 3536 N N . GLU B 1 138 ? -11.844 -21.156 -15.359 1 83.12 138 GLU B N 1
ATOM 3537 C CA . GLU B 1 138 ? -11.469 -20.234 -16.438 1 83.12 138 GLU B CA 1
ATOM 3538 C C . GLU B 1 138 ? -11.359 -20.969 -17.766 1 83.12 138 GLU B C 1
ATOM 3540 O O . GLU B 1 138 ? -10.258 -21.312 -18.203 1 83.12 138 GLU B O 1
ATOM 3545 N N . PHE B 1 139 ? -12.43 -21.031 -18.453 1 81.38 139 PHE B N 1
ATOM 3546 C CA . PHE B 1 139 ? -12.539 -21.891 -19.625 1 81.38 139 PHE B CA 1
ATOM 3547 C C . PHE B 1 139 ? -11.68 -21.375 -20.766 1 81.38 139 PHE B C 1
ATOM 3549 O O . PHE B 1 139 ? -11.039 -22.141 -21.484 1 81.38 139 PHE B O 1
ATOM 3556 N N . ASP B 1 140 ? -11.75 -20.031 -20.922 1 77.06 140 ASP B N 1
ATOM 3557 C CA . ASP B 1 140 ? -11.023 -19.438 -22.047 1 77.06 140 ASP B CA 1
ATOM 3558 C C . ASP B 1 140 ? -9.531 -19.75 -21.953 1 77.06 140 ASP B C 1
ATOM 3560 O O . ASP B 1 140 ? -8.859 -19.891 -22.984 1 77.06 140 ASP B O 1
ATOM 3564 N N . ASP B 1 141 ? -9.008 -19.938 -20.766 1 80.94 141 ASP B N 1
ATOM 3565 C CA . ASP B 1 141 ? -7.59 -20.219 -20.562 1 80.94 141 ASP B CA 1
ATOM 3566 C C . ASP B 1 141 ? -7.363 -21.703 -20.281 1 80.94 141 ASP B C 1
ATOM 3568 O O . ASP B 1 141 ? -6.234 -22.125 -20 1 80.94 141 ASP B O 1
ATOM 3572 N N . ALA B 1 142 ? -8.445 -22.469 -20.312 1 87.75 142 ALA B N 1
ATOM 3573 C CA . ALA B 1 142 ? -8.383 -23.891 -20 1 87.75 142 ALA B CA 1
ATOM 3574 C C . ALA B 1 142 ? -7.777 -24.141 -18.625 1 87.75 142 ALA B C 1
ATOM 3576 O O . ALA B 1 142 ? -6.902 -24.984 -18.453 1 87.75 142 ALA B O 1
ATOM 3577 N N . GLN B 1 143 ? -8.164 -23.266 -17.688 1 90.06 143 GLN B N 1
ATOM 3578 C CA . GLN B 1 143 ? -7.602 -23.344 -16.344 1 90.06 143 GLN B CA 1
ATOM 3579 C C . GLN B 1 143 ? -8.711 -23.438 -15.297 1 90.06 143 GLN B C 1
ATOM 3581 O O . GLN B 1 143 ? -9.828 -22.984 -15.523 1 90.06 143 GLN B O 1
ATOM 3586 N N . VAL B 1 144 ? -8.305 -24.094 -14.219 1 91.94 144 VAL B N 1
ATOM 3587 C CA . VAL B 1 144 ? -9.156 -24.125 -13.039 1 91.94 144 VAL B CA 1
ATOM 3588 C C . VAL B 1 144 ? -8.406 -23.547 -11.844 1 91.94 144 VAL B C 1
ATOM 3590 O O . VAL B 1 144 ? -7.246 -23.891 -11.602 1 91.94 144 VAL B O 1
ATOM 3593 N N . VAL B 1 145 ? -9.047 -22.625 -11.195 1 91.44 145 VAL B N 1
ATOM 3594 C CA . VAL B 1 145 ? -8.484 -21.984 -10.008 1 91.44 145 VAL B CA 1
ATOM 3595 C C . VAL B 1 145 ? -9.141 -22.562 -8.75 1 91.44 145 VAL B C 1
ATOM 3597 O O . VAL B 1 145 ? -10.367 -22.484 -8.594 1 91.44 145 VAL B O 1
ATOM 3600 N N . VAL B 1 146 ? -8.305 -23.094 -7.883 1 92.75 146 VAL B N 1
ATOM 3601 C CA . VAL B 1 146 ? -8.828 -23.75 -6.699 1 92.75 146 VAL B CA 1
ATOM 3602 C C . VAL B 1 146 ? -8.281 -23.094 -5.441 1 92.75 146 VAL B C 1
ATOM 3604 O O . VAL B 1 146 ? -7.07 -22.906 -5.305 1 92.75 146 VAL B O 1
ATOM 3607 N N . GLN B 1 147 ? -9.109 -22.672 -4.621 1 89.94 147 GLN B N 1
ATOM 3608 C CA . GLN B 1 147 ? -8.703 -22.25 -3.281 1 89.94 147 GLN B CA 1
ATOM 3609 C C . GLN B 1 147 ? -8.969 -23.359 -2.262 1 89.94 147 GLN B C 1
ATOM 3611 O O . GLN B 1 147 ? -10.086 -23.859 -2.162 1 89.94 147 GLN B O 1
ATOM 3616 N N . SER B 1 148 ? -7.973 -23.703 -1.562 1 89.56 148 SER B N 1
ATOM 3617 C CA . SER B 1 148 ? -8.078 -24.781 -0.588 1 89.56 148 SER B CA 1
ATOM 3618 C C . SER B 1 148 ? -7.109 -24.578 0.572 1 89.56 148 SER B C 1
ATOM 3620 O O . SER B 1 148 ? -6.23 -23.719 0.508 1 89.56 148 SER B O 1
ATOM 3622 N N . HIS B 1 149 ? -7.438 -25.312 1.624 1 84.12 149 HIS B N 1
ATOM 3623 C CA . HIS B 1 149 ? -6.434 -25.359 2.684 1 84.12 149 HIS B CA 1
ATOM 3624 C C . HIS B 1 149 ? -5.18 -26.078 2.221 1 84.12 149 HIS B C 1
ATOM 3626 O O . HIS B 1 149 ? -5.23 -26.891 1.293 1 84.12 149 HIS B O 1
ATOM 3632 N N . ASN B 1 150 ? -4.117 -25.672 2.834 1 78.69 150 ASN B N 1
ATOM 3633 C CA . ASN B 1 150 ? -2.826 -26.188 2.393 1 78.69 150 ASN B CA 1
ATOM 3634 C C . ASN B 1 150 ? -2.703 -27.688 2.65 1 78.69 150 ASN B C 1
ATOM 3636 O O . ASN B 1 150 ? -1.717 -28.312 2.256 1 78.69 150 ASN B O 1
ATOM 3640 N N . THR B 1 151 ? -3.701 -28.312 3.113 1 78.75 151 THR B N 1
ATOM 3641 C CA . THR B 1 151 ? -3.725 -29.766 3.314 1 78.75 151 THR B CA 1
ATOM 3642 C C . THR B 1 151 ? -4.035 -30.484 2.008 1 78.75 151 THR B C 1
ATOM 3644 O O . THR B 1 151 ? -3.771 -31.688 1.876 1 78.75 151 THR B O 1
ATOM 3647 N N . VAL B 1 152 ? -4.629 -29.781 1.119 1 84.81 152 VAL B N 1
ATOM 3648 C CA . VAL B 1 152 ? -4.93 -30.344 -0.194 1 84.81 152 VAL B CA 1
ATOM 3649 C C . VAL B 1 152 ? -3.736 -30.141 -1.127 1 84.81 152 VAL B C 1
ATOM 3651 O O . VAL B 1 152 ? -3.334 -29 -1.388 1 84.81 152 VAL B O 1
ATOM 3654 N N . THR B 1 153 ? -3.193 -31.219 -1.608 1 85.5 153 THR B N 1
ATOM 3655 C CA . THR B 1 153 ? -2.049 -31.125 -2.504 1 85.5 153 THR B CA 1
ATOM 3656 C C . THR B 1 153 ? -2.506 -30.969 -3.953 1 85.5 153 THR B C 1
ATOM 3658 O O . THR B 1 153 ? -3.611 -31.375 -4.305 1 85.5 153 THR B O 1
ATOM 3661 N N . ALA B 1 154 ? -1.581 -30.406 -4.73 1 89.44 154 ALA B N 1
ATOM 3662 C CA . ALA B 1 154 ? -1.852 -30.297 -6.16 1 89.44 154 ALA B CA 1
ATOM 3663 C C . ALA B 1 154 ? -2.037 -31.672 -6.785 1 89.44 154 ALA B C 1
ATOM 3665 O O . ALA B 1 154 ? -2.879 -31.859 -7.672 1 89.44 154 ALA B O 1
ATOM 3666 N N . HIS B 1 155 ? -1.319 -32.625 -6.316 1 89.75 155 HIS B N 1
ATOM 3667 C CA . HIS B 1 155 ? -1.395 -34 -6.832 1 89.75 155 HIS B CA 1
ATOM 3668 C C . HIS B 1 155 ? -2.779 -34.594 -6.609 1 89.75 155 HIS B C 1
ATOM 3670 O O . HIS B 1 155 ? -3.311 -35.281 -7.484 1 89.75 155 HIS B O 1
ATOM 3676 N N . ALA B 1 156 ? -3.32 -34.312 -5.488 1 91.12 156 ALA B N 1
ATOM 3677 C CA . ALA B 1 156 ? -4.656 -34.812 -5.188 1 91.12 156 ALA B CA 1
ATOM 3678 C C . ALA B 1 156 ? -5.695 -34.219 -6.137 1 91.12 156 ALA B C 1
ATOM 3680 O O . ALA B 1 156 ? -6.598 -34.938 -6.594 1 91.12 156 ALA B O 1
ATOM 3681 N N . LEU B 1 157 ? -5.562 -33.031 -6.367 1 94.06 157 LEU B N 1
ATOM 3682 C CA . LEU B 1 157 ? -6.484 -32.344 -7.277 1 94.06 157 LEU B CA 1
ATOM 3683 C C . LEU B 1 157 ? -6.344 -32.906 -8.695 1 94.06 157 LEU B C 1
ATOM 3685 O O . LEU B 1 157 ? -7.344 -33.188 -9.359 1 94.06 157 LEU B O 1
ATOM 3689 N N . ILE B 1 158 ? -5.156 -33.094 -9.133 1 94.06 158 ILE B N 1
ATOM 3690 C CA . ILE B 1 158 ? -4.883 -33.625 -10.477 1 94.06 158 ILE B CA 1
ATOM 3691 C C . ILE B 1 158 ? -5.418 -35.031 -10.594 1 94.06 158 ILE B C 1
ATOM 3693 O O . ILE B 1 158 ? -6.02 -35.406 -11.609 1 94.06 158 ILE B O 1
ATOM 3697 N N . ALA B 1 159 ? -5.145 -35.812 -9.562 1 93.88 159 ALA B N 1
ATOM 3698 C CA . ALA B 1 159 ? -5.637 -37.188 -9.555 1 93.88 159 ALA B CA 1
ATOM 3699 C C . ALA B 1 159 ? -7.152 -37.219 -9.703 1 93.88 159 ALA B C 1
ATOM 3701 O O . ALA B 1 159 ? -7.695 -38.094 -10.391 1 93.88 159 ALA B O 1
ATOM 3702 N N . ARG B 1 160 ? -7.82 -36.344 -9.055 1 94.12 160 ARG B N 1
ATOM 3703 C CA . ARG B 1 160 ? -9.281 -36.281 -9.141 1 94.12 160 ARG B CA 1
ATOM 3704 C C . ARG B 1 160 ? -9.727 -35.938 -10.555 1 94.12 160 ARG B C 1
ATOM 3706 O O . ARG B 1 160 ? -10.727 -36.469 -11.039 1 94.12 160 ARG B O 1
ATOM 3713 N N . ILE B 1 161 ? -9.078 -35.031 -11.172 1 93.94 161 ILE B N 1
ATOM 3714 C CA . ILE B 1 161 ? -9.391 -34.625 -12.539 1 93.94 161 ILE B CA 1
ATOM 3715 C C . ILE B 1 161 ? -9.141 -35.781 -13.492 1 93.94 161 ILE B C 1
ATOM 3717 O O . ILE B 1 161 ? -9.938 -36.062 -14.398 1 93.94 161 ILE B O 1
ATOM 3721 N N . GLN B 1 162 ? -8.086 -36.562 -13.234 1 93.31 162 GLN B N 1
ATOM 3722 C CA . GLN B 1 162 ? -7.758 -37.719 -14.055 1 93.31 162 GLN B CA 1
ATOM 3723 C C . GLN B 1 162 ? -8.805 -38.844 -13.898 1 93.31 162 GLN B C 1
ATOM 3725 O O . GLN B 1 162 ? -9.133 -39.531 -14.859 1 93.31 162 GLN B O 1
ATOM 3730 N N . ALA B 1 163 ? -9.289 -38.938 -12.773 1 93.81 163 ALA B N 1
ATOM 3731 C CA . ALA B 1 163 ? -10.281 -39.969 -12.469 1 93.81 163 ALA B CA 1
ATOM 3732 C C . ALA B 1 163 ? -11.555 -39.75 -13.297 1 93.81 163 ALA B C 1
ATOM 3734 O O . ALA B 1 163 ? -12.289 -40.719 -13.562 1 93.81 163 ALA B O 1
ATOM 3735 N N . ILE B 1 164 ? -11.781 -38.562 -13.695 1 91.62 164 ILE B N 1
ATOM 3736 C CA . ILE B 1 164 ? -12.992 -38.312 -14.469 1 91.62 164 ILE B CA 1
ATOM 3737 C C . ILE B 1 164 ? -12.641 -38.219 -15.953 1 91.62 164 ILE B C 1
ATOM 3739 O O . ILE B 1 164 ? -13.484 -37.812 -16.766 1 91.62 164 ILE B O 1
ATOM 3743 N N . GLY B 1 165 ? -11.375 -38.406 -16.328 1 90.31 165 GLY B N 1
ATOM 3744 C CA . GLY B 1 165 ? -11.055 -38.625 -17.734 1 90.31 165 GLY B CA 1
ATOM 3745 C C . GLY B 1 165 ? -10.32 -37.438 -18.344 1 90.31 165 GLY B C 1
ATOM 3746 O O . GLY B 1 165 ? -10.125 -37.406 -19.562 1 90.31 165 GLY B O 1
ATOM 3747 N N . PHE B 1 166 ? -9.961 -36.5 -17.578 1 93.12 166 PHE B N 1
ATOM 3748 C CA . PHE B 1 166 ? -9.234 -35.344 -18.109 1 93.12 166 PHE B CA 1
ATOM 3749 C C . PHE B 1 166 ? -7.793 -35.344 -17.609 1 93.12 166 PHE B C 1
ATOM 3751 O O . PHE B 1 166 ? -7.469 -36.031 -16.625 1 93.12 166 PHE B O 1
ATOM 3758 N N . GLU B 1 167 ? -6.973 -34.656 -18.312 1 92.81 167 GLU B N 1
ATOM 3759 C CA . GLU B 1 167 ? -5.598 -34.438 -17.875 1 92.81 167 GLU B CA 1
ATOM 3760 C C . GLU B 1 167 ? -5.406 -33 -17.391 1 92.81 167 GLU B C 1
ATOM 3762 O O . GLU B 1 167 ? -6.035 -32.062 -17.891 1 92.81 167 GLU B O 1
ATOM 3767 N N . ALA B 1 168 ? -4.562 -32.906 -16.297 1 94.31 168 ALA B N 1
ATOM 3768 C CA . ALA B 1 168 ? -4.32 -31.562 -15.75 1 94.31 168 ALA B CA 1
ATOM 3769 C C . ALA B 1 168 ? -2.852 -31.391 -15.375 1 94.31 168 ALA B C 1
ATOM 3771 O O . ALA B 1 168 ? -2.17 -32.344 -15.023 1 94.31 168 ALA B O 1
ATOM 3772 N N . ASP B 1 169 ? -2.357 -30.203 -15.562 1 94.5 169 ASP B N 1
ATOM 3773 C CA . ASP B 1 169 ? -1.004 -29.812 -15.18 1 94.5 169 ASP B CA 1
ATOM 3774 C C . ASP B 1 169 ? -1.024 -28.672 -14.172 1 94.5 169 ASP B C 1
ATOM 3776 O O . ASP B 1 169 ? -1.864 -27.781 -14.258 1 94.5 169 ASP B O 1
ATOM 3780 N N . LEU B 1 170 ? -0.072 -28.75 -13.273 1 93.5 170 LEU B N 1
ATOM 3781 C CA . LEU B 1 170 ? 0.038 -27.688 -12.281 1 93.5 170 LEU B CA 1
ATOM 3782 C C . LEU B 1 170 ? 0.666 -26.438 -12.883 1 93.5 170 LEU B C 1
ATOM 3784 O O . LEU B 1 170 ? 1.71 -26.516 -13.531 1 93.5 170 LEU B O 1
ATOM 3788 N N . VAL B 1 171 ? 0.017 -25.344 -12.688 1 90.31 171 VAL B N 1
ATOM 3789 C CA . VAL B 1 171 ? 0.55 -24.062 -13.156 1 90.31 171 VAL B CA 1
ATOM 3790 C C . VAL B 1 171 ? 1.232 -23.328 -12.008 1 90.31 171 VAL B C 1
ATOM 3792 O O . VAL B 1 171 ? 2.381 -22.891 -12.133 1 90.31 171 VAL B O 1
ATOM 3795 N N . SER B 1 172 ? 0.502 -23.188 -10.93 1 88.06 172 SER B N 1
ATOM 3796 C CA . SER B 1 172 ? 1.085 -22.484 -9.789 1 88.06 172 SER B CA 1
ATOM 3797 C C . SER B 1 172 ? 0.328 -22.797 -8.5 1 88.06 172 SER B C 1
ATOM 3799 O O . SER B 1 172 ? -0.826 -23.234 -8.547 1 88.06 172 SER B O 1
ATOM 3801 N N . VAL B 1 173 ? 1.043 -22.719 -7.414 1 86.75 173 VAL B N 1
ATOM 3802 C CA . VAL B 1 173 ? 0.479 -22.75 -6.066 1 86.75 173 VAL B CA 1
ATOM 3803 C C . VAL B 1 173 ? 0.947 -21.531 -5.281 1 86.75 173 VAL B C 1
ATOM 3805 O O . VAL B 1 173 ? 2.148 -21.328 -5.094 1 86.75 173 VAL B O 1
ATOM 3808 N N . THR B 1 174 ? 0.036 -20.719 -4.891 1 84.25 174 THR B N 1
ATOM 3809 C CA . THR B 1 174 ? 0.389 -19.484 -4.191 1 84.25 174 THR B CA 1
ATOM 3810 C C . THR B 1 174 ? -0.423 -19.344 -2.906 1 84.25 174 THR B C 1
ATOM 3812 O O . THR B 1 174 ? -1.638 -19.547 -2.908 1 84.25 174 THR B O 1
ATOM 3815 N N . PRO B 1 175 ? 0.275 -19.078 -1.865 1 84.5 175 PRO B N 1
ATOM 3816 C CA . PRO B 1 175 ? -0.486 -18.812 -0.643 1 84.5 175 PRO B CA 1
ATOM 3817 C C . PRO B 1 175 ? -1.309 -17.516 -0.729 1 84.5 175 PRO B C 1
ATOM 3819 O O . PRO B 1 175 ? -0.859 -16.531 -1.319 1 84.5 175 PRO B O 1
ATOM 3822 N N . VAL B 1 176 ? -2.461 -17.578 -0.149 1 87.5 176 VAL B N 1
ATOM 3823 C CA . VAL B 1 176 ? -3.328 -16.406 -0.096 1 87.5 176 VAL B CA 1
ATOM 3824 C C . VAL B 1 176 ? -3.119 -15.672 1.223 1 87.5 176 VAL B C 1
ATOM 3826 O O . VAL B 1 176 ? -3.369 -16.219 2.297 1 87.5 176 VAL B O 1
ATOM 3829 N N . PRO B 1 177 ? -2.672 -14.445 1.085 1 87.88 177 PRO B N 1
ATOM 3830 C CA . PRO B 1 177 ? -2.492 -13.703 2.332 1 87.88 177 PRO B CA 1
ATOM 3831 C C . PRO B 1 177 ? -3.807 -13.469 3.074 1 87.88 177 PRO B C 1
ATOM 3833 O O . PRO B 1 177 ? -4.863 -13.352 2.447 1 87.88 177 PRO B O 1
ATOM 3836 N N . TRP B 1 178 ? -3.686 -13.344 4.363 1 87.5 178 TRP B N 1
ATOM 3837 C CA . TRP B 1 178 ? -4.836 -12.984 5.184 1 87.5 178 TRP B CA 1
ATOM 3838 C C . TRP B 1 178 ? -5.223 -11.523 4.969 1 87.5 178 TRP B C 1
ATOM 3840 O O . TRP B 1 178 ? -4.371 -10.688 4.66 1 87.5 178 TRP B O 1
ATOM 3850 N N . HIS B 1 179 ? -6.457 -11.359 5.043 1 91 179 HIS B N 1
ATOM 3851 C CA . HIS B 1 179 ? -7.008 -10.008 5.094 1 91 179 HIS B CA 1
ATOM 3852 C C . HIS B 1 179 ? -7.844 -9.797 6.352 1 91 179 HIS B C 1
ATOM 3854 O O . HIS B 1 179 ? -8.766 -10.562 6.625 1 91 179 HIS B O 1
ATOM 3860 N N . ARG B 1 180 ? -7.52 -8.797 7.113 1 92.62 180 ARG B N 1
ATOM 3861 C CA . ARG B 1 180 ? -8.297 -8.414 8.289 1 92.62 180 ARG B CA 1
ATOM 3862 C C . ARG B 1 180 ? -8.586 -6.918 8.297 1 92.62 180 ARG B C 1
ATOM 3864 O O . ARG B 1 180 ? -7.707 -6.113 7.973 1 92.62 180 ARG B O 1
ATOM 3871 N N . GLN B 1 181 ? -9.789 -6.652 8.555 1 94.19 181 GLN B N 1
ATOM 3872 C CA . GLN B 1 181 ? -10.188 -5.258 8.719 1 94.19 181 GLN B CA 1
ATOM 3873 C C . GLN B 1 181 ? -10.422 -4.922 10.188 1 94.19 181 GLN B C 1
ATOM 3875 O O . GLN B 1 181 ? -11.133 -5.652 10.883 1 94.19 181 GLN B O 1
ATOM 3880 N N . PHE B 1 182 ? -9.852 -3.877 10.617 1 95 182 PHE B N 1
ATOM 3881 C CA . PHE B 1 182 ? -10.016 -3.412 11.992 1 95 182 PHE B CA 1
ATOM 3882 C C . PHE B 1 182 ? -10.711 -2.055 12.023 1 95 182 PHE B C 1
ATOM 3884 O O . PHE B 1 182 ? -10.492 -1.221 11.141 1 95 182 PHE B O 1
ATOM 3891 N N . HIS B 1 183 ? -11.508 -1.884 13.008 1 93.38 183 HIS B N 1
ATOM 3892 C CA . HIS B 1 183 ? -11.977 -0.548 13.359 1 93.38 183 HIS B CA 1
ATOM 3893 C C . HIS B 1 183 ? -10.984 0.15 14.297 1 93.38 183 HIS B C 1
ATOM 3895 O O . HIS B 1 183 ? -10.453 -0.471 15.219 1 93.38 183 HIS B O 1
ATOM 3901 N N . MET B 1 184 ? -10.734 1.366 13.977 1 92.12 184 MET B N 1
ATOM 3902 C CA . MET B 1 184 ? -9.758 2.064 14.797 1 92.12 184 MET B CA 1
ATOM 3903 C C . MET B 1 184 ? -10.406 3.215 15.562 1 92.12 184 MET B C 1
ATOM 3905 O O . MET B 1 184 ? -11.289 3.893 15.031 1 92.12 184 MET B O 1
ATOM 3909 N N . GLN B 1 185 ? -10.047 3.352 16.766 1 87.31 185 GLN B N 1
ATOM 3910 C CA . GLN B 1 185 ? -10.461 4.438 17.641 1 87.31 185 GLN B CA 1
ATOM 3911 C C . GLN B 1 185 ? -9.266 5.055 18.359 1 87.31 185 GLN B C 1
ATOM 3913 O O . GLN B 1 185 ? -8.383 4.336 18.828 1 87.31 185 GLN B O 1
ATOM 3918 N N . ARG B 1 186 ? -9.172 6.316 18.156 1 83.19 186 ARG B N 1
ATOM 3919 C CA . ARG B 1 186 ? -8.102 6.977 18.906 1 83.19 186 ARG B CA 1
ATOM 3920 C C . ARG B 1 186 ? -8.445 7.062 20.391 1 83.19 186 ARG B C 1
ATOM 3922 O O . ARG B 1 186 ? -9.609 7.234 20.75 1 83.19 186 ARG B O 1
ATOM 3929 N N . THR B 1 187 ? -7.422 6.949 21.094 1 72.44 187 THR B N 1
ATOM 3930 C CA . THR B 1 187 ? -7.621 7.102 22.531 1 72.44 187 THR B CA 1
ATOM 3931 C C . THR B 1 187 ? -8.141 8.5 22.859 1 72.44 187 THR B C 1
ATOM 3933 O O . THR B 1 187 ? -7.648 9.492 22.312 1 72.44 187 THR B O 1
ATOM 3936 N N . GLY B 1 188 ? -9.273 8.594 23.625 1 65.62 188 GLY B N 1
ATOM 3937 C CA . GLY B 1 188 ? -9.852 9.859 24.031 1 65.62 188 GLY B CA 1
ATOM 3938 C C . GLY B 1 188 ? -10.891 10.391 23.062 1 65.62 188 GLY B C 1
ATOM 3939 O O . GLY B 1 188 ? -11.383 11.508 23.219 1 65.62 188 GLY B O 1
ATOM 3940 N N . GLY B 1 189 ? -11.062 9.586 22.016 1 64.5 189 GLY B N 1
ATOM 3941 C CA . GLY B 1 189 ? -12.125 9.938 21.094 1 64.5 189 GLY B CA 1
ATOM 3942 C C . GLY B 1 189 ? -11.695 10.969 20.062 1 64.5 189 GLY B C 1
ATOM 3943 O O . GLY B 1 189 ? -12.539 11.586 19.406 1 64.5 189 GLY B O 1
ATOM 3944 N N . CYS B 1 190 ? -10.469 11.047 19.953 1 67.25 190 CYS B N 1
ATOM 3945 C CA . CYS B 1 190 ? -9.945 12.055 19.031 1 67.25 190 CYS B CA 1
ATOM 3946 C C . CYS B 1 190 ? -10.047 11.578 17.594 1 67.25 190 CYS B C 1
ATOM 3948 O O . CYS B 1 190 ? -10.289 10.398 17.344 1 67.25 190 CYS B O 1
ATOM 3950 N N . HIS B 1 191 ? -9.984 12.562 16.703 1 74.19 191 HIS B N 1
ATOM 3951 C CA . HIS B 1 191 ? -10.023 12.352 15.266 1 74.19 191 HIS B CA 1
ATOM 3952 C C . HIS B 1 191 ? -8.727 11.734 14.766 1 74.19 191 HIS B C 1
ATOM 3954 O O . HIS B 1 191 ? -7.645 12.055 15.266 1 74.19 191 HIS B O 1
ATOM 3960 N N . VAL B 1 192 ? -8.891 10.797 13.867 1 81.44 192 VAL B N 1
ATOM 3961 C CA . VAL B 1 192 ? -7.707 10.234 13.219 1 81.44 192 VAL B CA 1
ATOM 3962 C C . VAL B 1 192 ? -7.215 11.188 12.125 1 81.44 192 VAL B C 1
ATOM 3964 O O . VAL B 1 192 ? -7.832 11.289 11.062 1 81.44 192 VAL B O 1
ATOM 3967 N N . THR B 1 193 ? -6.148 11.82 12.414 1 82 193 THR B N 1
ATOM 3968 C CA . THR B 1 193 ? -5.566 12.758 11.469 1 82 193 THR B CA 1
ATOM 3969 C C . THR B 1 193 ? -4.754 12.031 10.406 1 82 193 THR B C 1
ATOM 3971 O O . THR B 1 193 ? -4.488 10.828 10.531 1 82 193 THR B O 1
ATOM 3974 N N . MET B 1 194 ? -4.355 12.727 9.359 1 83.62 194 MET B N 1
ATOM 3975 C CA . MET B 1 194 ? -3.525 12.156 8.297 1 83.62 194 MET B CA 1
ATOM 3976 C C . MET B 1 194 ? -2.17 11.719 8.852 1 83.62 194 MET B C 1
ATOM 3978 O O . MET B 1 194 ? -1.635 10.688 8.445 1 83.62 194 MET B O 1
ATOM 3982 N N . ASP B 1 195 ? -1.71 12.523 9.711 1 84.19 195 ASP B N 1
ATOM 3983 C CA . ASP B 1 195 ? -0.423 12.188 10.312 1 84.19 195 ASP B CA 1
ATOM 3984 C C . ASP B 1 195 ? -0.518 10.906 11.141 1 84.19 195 ASP B C 1
ATOM 3986 O O . ASP B 1 195 ? 0.365 10.047 11.062 1 84.19 195 ASP B O 1
ATOM 3990 N N . VAL B 1 196 ? -1.561 10.812 11.859 1 86.44 196 VAL B N 1
ATOM 3991 C CA . VAL B 1 196 ? -1.763 9.625 12.688 1 86.44 196 VAL B CA 1
ATOM 3992 C C . VAL B 1 196 ? -1.986 8.406 11.797 1 86.44 196 VAL B C 1
ATOM 3994 O O . VAL B 1 196 ? -1.491 7.316 12.094 1 86.44 196 VAL B O 1
ATOM 3997 N N . ALA B 1 197 ? -2.76 8.609 10.758 1 91.25 197 ALA B N 1
ATOM 3998 C CA . ALA B 1 197 ? -2.984 7.516 9.812 1 91.25 197 ALA B CA 1
ATOM 3999 C C . ALA B 1 197 ? -1.668 7.027 9.211 1 91.25 197 ALA B C 1
ATOM 4001 O O . ALA B 1 197 ? -1.44 5.824 9.102 1 91.25 197 ALA B O 1
ATOM 4002 N N . LEU B 1 198 ? -0.822 7.941 8.828 1 90.25 198 LEU B N 1
ATOM 4003 C CA . LEU B 1 198 ? 0.478 7.59 8.266 1 90.25 198 LEU B CA 1
ATOM 4004 C C . LEU B 1 198 ? 1.34 6.875 9.305 1 90.25 198 LEU B C 1
ATOM 4006 O O . LEU B 1 198 ? 2.041 5.914 8.977 1 90.25 198 LEU B O 1
ATOM 4010 N N . GLN B 1 199 ? 1.302 7.363 10.484 1 91.38 199 GLN B N 1
ATOM 4011 C CA . GLN B 1 199 ? 2.047 6.723 11.562 1 91.38 199 GLN B CA 1
ATOM 4012 C C . GLN B 1 199 ? 1.584 5.281 11.773 1 91.38 199 GLN B C 1
ATOM 4014 O O . GLN B 1 199 ? 2.406 4.375 11.922 1 91.38 199 GLN B O 1
ATOM 4019 N N . LEU B 1 200 ? 0.306 5.117 11.82 1 94.56 200 LEU B N 1
ATOM 4020 C CA . LEU B 1 200 ? -0.245 3.777 11.992 1 94.56 200 LEU B CA 1
ATOM 4021 C C . LEU B 1 200 ? 0.211 2.855 10.859 1 94.56 200 LEU B C 1
ATOM 4023 O O . LEU B 1 200 ? 0.644 1.729 11.117 1 94.56 200 LEU B O 1
ATOM 4027 N N . GLU B 1 201 ? 0.089 3.299 9.656 1 95.75 201 GLU B N 1
ATOM 4028 C CA . GLU B 1 201 ? 0.516 2.502 8.508 1 95.75 201 GLU B CA 1
ATOM 4029 C C . GLU B 1 201 ? 1.98 2.09 8.641 1 95.75 201 GLU B C 1
ATOM 4031 O O . GLU B 1 201 ? 2.332 0.938 8.383 1 95.75 201 GLU B O 1
ATOM 4036 N N . THR B 1 202 ? 2.797 3.051 9.047 1 94.25 202 THR B N 1
ATOM 4037 C CA . THR B 1 202 ? 4.227 2.787 9.18 1 94.25 202 THR B CA 1
ATOM 4038 C C . THR B 1 202 ? 4.488 1.751 10.273 1 94.25 202 THR B C 1
ATOM 4040 O O . THR B 1 202 ? 5.188 0.763 10.039 1 94.25 202 THR B O 1
ATOM 4043 N N . VAL B 1 203 ? 3.912 1.945 11.375 1 94.88 203 VAL B N 1
ATOM 4044 C CA . VAL B 1 203 ? 4.156 1.053 12.508 1 94.88 203 VAL B CA 1
ATOM 4045 C C . VAL B 1 203 ? 3.676 -0.355 12.164 1 94.88 203 VAL B C 1
ATOM 4047 O O . VAL B 1 203 ? 4.375 -1.338 12.43 1 94.88 203 VAL B O 1
ATOM 4050 N N . LEU B 1 204 ? 2.521 -0.46 11.562 1 96.88 204 LEU B N 1
ATOM 4051 C CA . LEU B 1 204 ? 1.959 -1.772 11.258 1 96.88 204 LEU B CA 1
ATOM 4052 C C . LEU B 1 204 ? 2.762 -2.469 10.164 1 96.88 204 LEU B C 1
ATOM 4054 O O . LEU B 1 204 ? 2.826 -3.699 10.125 1 96.88 204 LEU B O 1
ATOM 4058 N N . SER B 1 205 ? 3.318 -1.671 9.266 1 96.69 205 SER B N 1
ATOM 4059 C CA . SER B 1 205 ? 4.125 -2.262 8.203 1 96.69 205 SER B CA 1
ATOM 4060 C C . SER B 1 205 ? 5.352 -2.969 8.766 1 96.69 205 SER B C 1
ATOM 4062 O O . SER B 1 205 ? 5.973 -3.789 8.086 1 96.69 205 SER B O 1
ATOM 4064 N N . HIS B 1 206 ? 5.707 -2.672 10.008 1 95.69 206 HIS B N 1
ATOM 4065 C CA . HIS B 1 206 ? 6.898 -3.285 10.586 1 95.69 206 HIS B CA 1
ATOM 4066 C C . HIS B 1 206 ? 6.531 -4.402 11.555 1 95.69 206 HIS B C 1
ATOM 4068 O O . HIS B 1 206 ? 7.391 -4.902 12.281 1 95.69 206 HIS B O 1
ATOM 4074 N N . VAL B 1 207 ? 5.273 -4.738 11.594 1 94.19 207 VAL B N 1
ATOM 4075 C CA . VAL B 1 207 ? 4.879 -6.008 12.195 1 94.19 207 VAL B CA 1
ATOM 4076 C C . VAL B 1 207 ? 5.242 -7.156 11.258 1 94.19 207 VAL B C 1
ATOM 4078 O O . VAL B 1 207 ? 4.871 -7.145 10.086 1 94.19 207 VAL B O 1
ATOM 4081 N N . GLU B 1 208 ? 5.984 -8.094 11.766 1 91.88 208 GLU B N 1
ATOM 4082 C CA . GLU B 1 208 ? 6.441 -9.18 10.906 1 91.88 208 GLU B CA 1
ATOM 4083 C C . GLU B 1 208 ? 5.266 -9.914 10.266 1 91.88 208 GLU B C 1
ATOM 4085 O O . GLU B 1 208 ? 4.309 -10.281 10.953 1 91.88 208 GLU B O 1
ATOM 4090 N N . GLY B 1 209 ? 5.352 -10.055 8.945 1 92.38 209 GLY B N 1
ATOM 4091 C CA . GLY B 1 209 ? 4.312 -10.789 8.234 1 92.38 209 GLY B CA 1
ATOM 4092 C C . GLY B 1 209 ? 3.312 -9.883 7.543 1 92.38 209 GLY B C 1
ATOM 4093 O O . GLY B 1 209 ? 2.562 -10.328 6.672 1 92.38 209 GLY B O 1
ATOM 4094 N N . VAL B 1 210 ? 3.244 -8.656 7.973 1 95.81 210 VAL B N 1
ATOM 4095 C CA . VAL B 1 210 ? 2.352 -7.707 7.312 1 95.81 210 VAL B CA 1
ATOM 4096 C C . VAL B 1 210 ? 2.9 -7.355 5.93 1 95.81 210 VAL B C 1
ATOM 4098 O O . VAL B 1 210 ? 4.066 -6.977 5.797 1 95.81 210 VAL B O 1
ATOM 4101 N N . GLU B 1 211 ? 2.084 -7.508 4.949 1 94.69 211 GLU B N 1
ATOM 4102 C CA . GLU B 1 211 ? 2.521 -7.258 3.58 1 94.69 211 GLU B CA 1
ATOM 4103 C C . GLU B 1 211 ? 1.963 -5.938 3.053 1 94.69 211 GLU B C 1
ATOM 4105 O O . GLU B 1 211 ? 2.6 -5.27 2.236 1 94.69 211 GLU B O 1
ATOM 4110 N N . LYS B 1 212 ? 0.81 -5.586 3.5 1 94.94 212 LYS B N 1
ATOM 4111 C CA . LYS B 1 212 ? 0.15 -4.363 3.055 1 94.94 212 LYS B CA 1
ATOM 4112 C C . LYS B 1 212 ? -0.777 -3.814 4.137 1 94.94 212 LYS B C 1
ATOM 4114 O O . LYS B 1 212 ? -1.42 -4.578 4.855 1 94.94 212 LYS B O 1
ATOM 4119 N N . VAL B 1 213 ? -0.866 -2.504 4.227 1 97.19 213 VAL B N 1
ATOM 4120 C CA . VAL B 1 213 ? -1.752 -1.812 5.156 1 97.19 213 VAL B CA 1
ATOM 4121 C C . VAL B 1 213 ? -2.48 -0.682 4.434 1 97.19 213 VAL B C 1
ATOM 4123 O O . VAL B 1 213 ? -1.874 0.06 3.656 1 97.19 213 VAL B O 1
ATOM 4126 N N . ALA B 1 214 ? -3.73 -0.625 4.613 1 95.38 214 ALA B N 1
ATOM 4127 C CA . ALA B 1 214 ? -4.523 0.474 4.066 1 95.38 214 ALA B CA 1
ATOM 4128 C C . ALA B 1 214 ? -5.414 1.096 5.137 1 95.38 214 ALA B C 1
ATOM 4130 O O . ALA B 1 214 ? -6.324 0.443 5.648 1 95.38 214 ALA B O 1
ATOM 4131 N N . VAL B 1 215 ? -5.133 2.326 5.414 1 94.75 215 VAL B N 1
ATOM 4132 C CA . VAL B 1 215 ? -5.91 3.051 6.414 1 94.75 215 VAL B CA 1
ATOM 4133 C C . VAL B 1 215 ? -6.906 3.977 5.727 1 94.75 215 VAL B C 1
ATOM 4135 O O . VAL B 1 215 ? -6.555 4.691 4.785 1 94.75 215 VAL B O 1
ATOM 4138 N N . VAL B 1 216 ? -8.094 3.908 6.125 1 91.25 216 VAL B N 1
ATOM 4139 C CA . VAL B 1 216 ? -9.125 4.832 5.676 1 91.25 216 VAL B CA 1
ATOM 4140 C C . VAL B 1 216 ? -9.602 5.688 6.848 1 91.25 216 VAL B C 1
ATOM 4142 O O . VAL B 1 216 ? -10.539 5.309 7.559 1 91.25 216 VAL B O 1
ATOM 4145 N N . PRO B 1 217 ? -9.031 6.824 6.977 1 86.88 217 PRO B N 1
ATOM 4146 C CA . PRO B 1 217 ? -9.281 7.621 8.18 1 86.88 217 PRO B CA 1
ATOM 4147 C C . PRO B 1 217 ? -10.758 7.992 8.344 1 86.88 217 PRO B C 1
ATOM 4149 O O . PRO B 1 217 ? -11.289 7.914 9.453 1 86.88 217 PRO B O 1
ATOM 4152 N N . HIS B 1 218 ? -11.445 8.445 7.281 1 82.88 218 HIS B N 1
ATOM 4153 C CA . HIS B 1 218 ? -12.812 8.93 7.414 1 82.88 218 HIS B CA 1
ATOM 4154 C C . HIS B 1 218 ? -13.773 7.797 7.75 1 82.88 218 HIS B C 1
ATOM 4156 O O . HIS B 1 218 ? -14.875 8.039 8.25 1 82.88 218 HIS B O 1
ATOM 4162 N N . LEU B 1 219 ? -13.422 6.574 7.504 1 86.19 219 LEU B N 1
ATOM 4163 C CA . LEU B 1 219 ? -14.219 5.418 7.895 1 86.19 219 LEU B CA 1
ATOM 4164 C C . LEU B 1 219 ? -13.688 4.801 9.188 1 86.19 219 LEU B C 1
ATOM 4166 O O . LEU B 1 219 ? -14.258 3.832 9.695 1 86.19 219 LEU B O 1
ATOM 4170 N N . ALA B 1 220 ? -12.625 5.27 9.656 1 89.19 220 ALA B N 1
ATOM 4171 C CA . ALA B 1 220 ? -11.977 4.77 10.867 1 89.19 220 ALA B CA 1
ATOM 4172 C C . ALA B 1 220 ? -11.695 3.271 10.758 1 89.19 220 ALA B C 1
ATOM 4174 O O . ALA B 1 220 ? -11.984 2.512 11.688 1 89.19 220 ALA B O 1
ATOM 4175 N N . THR B 1 221 ? -11.219 2.846 9.617 1 92.88 221 THR B N 1
ATOM 4176 C CA . THR B 1 221 ? -10.898 1.438 9.406 1 92.88 221 THR B CA 1
ATOM 4177 C C . THR B 1 221 ? -9.477 1.281 8.883 1 92.88 221 THR B C 1
ATOM 4179 O O . THR B 1 221 ? -8.914 2.213 8.305 1 92.88 221 THR B O 1
ATOM 4182 N N . VAL B 1 222 ? -8.961 0.113 9.164 1 95.81 222 VAL B N 1
ATOM 4183 C CA . VAL B 1 222 ? -7.648 -0.256 8.641 1 95.81 222 VAL B CA 1
ATOM 4184 C C . VAL B 1 222 ? -7.684 -1.696 8.133 1 95.81 222 VAL B C 1
ATOM 4186 O O . VAL B 1 222 ? -8.156 -2.594 8.828 1 95.81 222 VAL B O 1
ATOM 4189 N N . ASP B 1 223 ? -7.293 -1.858 6.926 1 95.5 223 ASP B N 1
ATOM 4190 C CA . ASP B 1 223 ? -7.148 -3.182 6.324 1 95.5 223 ASP B CA 1
ATOM 4191 C C . ASP B 1 223 ? -5.695 -3.648 6.375 1 95.5 223 ASP B C 1
ATOM 4193 O O . ASP B 1 223 ? -4.789 -2.92 5.965 1 95.5 223 ASP B O 1
ATOM 4197 N N . VAL B 1 224 ? -5.492 -4.812 6.879 1 96.25 224 VAL B N 1
ATOM 4198 C CA . VAL B 1 224 ? -4.16 -5.395 6.977 1 96.25 224 VAL B CA 1
ATOM 4199 C C . VAL B 1 224 ? -4.113 -6.715 6.207 1 96.25 224 VAL B C 1
ATOM 4201 O O . VAL B 1 224 ? -5.02 -7.543 6.332 1 96.25 224 VAL B O 1
ATOM 4204 N N . PHE B 1 225 ? -3.043 -6.832 5.367 1 93.69 225 PHE B N 1
ATOM 4205 C CA . PHE B 1 225 ? -2.867 -8.023 4.543 1 93.69 225 PHE B CA 1
ATOM 4206 C C . PHE B 1 225 ? -1.549 -8.719 4.871 1 93.69 225 PHE B C 1
ATOM 4208 O O . PHE B 1 225 ? -0.537 -8.055 5.109 1 93.69 225 PHE B O 1
ATOM 4215 N N . GLY B 1 226 ? -1.512 -9.977 4.805 1 91.94 226 GLY B N 1
ATOM 4216 C CA . GLY B 1 226 ? -0.27 -10.719 4.945 1 91.94 226 GLY B CA 1
ATOM 4217 C C . GLY B 1 226 ? -0.411 -11.961 5.816 1 91.94 226 GLY B C 1
ATOM 4218 O O . GLY B 1 226 ? -1.499 -12.531 5.922 1 91.94 226 GLY B O 1
ATOM 4219 N N . PHE B 1 227 ? 0.631 -12.438 6.25 1 88 227 PHE B N 1
ATOM 4220 C CA . PHE B 1 227 ? 0.721 -13.562 7.176 1 88 227 PHE B CA 1
ATOM 4221 C C . PHE B 1 227 ? 1.259 -13.109 8.531 1 88 227 PHE B C 1
ATOM 4223 O O . PHE B 1 227 ? 2.432 -13.328 8.844 1 88 227 PHE B O 1
ATOM 4230 N N . PHE B 1 228 ? 0.343 -12.477 9.227 1 90.12 228 PHE B N 1
ATOM 4231 C CA . PHE B 1 228 ? 0.731 -11.789 10.453 1 90.12 228 PHE B CA 1
ATOM 4232 C C . PHE B 1 228 ? -0.075 -12.297 11.641 1 90.12 228 PHE B C 1
ATOM 4234 O O . PHE B 1 228 ? -1.03 -13.062 11.469 1 90.12 228 PHE B O 1
ATOM 4241 N N . ASP B 1 229 ? 0.407 -11.961 12.828 1 87 229 ASP B N 1
ATOM 4242 C CA . ASP B 1 229 ? -0.333 -12.172 14.062 1 87 229 ASP B CA 1
ATOM 4243 C C . ASP B 1 229 ? -1.221 -10.977 14.391 1 87 229 ASP B C 1
ATOM 4245 O O . ASP B 1 229 ? -0.72 -9.883 14.672 1 87 229 ASP B O 1
ATOM 4249 N N . ALA B 1 230 ? -2.508 -11.242 14.461 1 89.88 230 ALA B N 1
ATOM 4250 C CA . ALA B 1 230 ? -3.469 -10.164 14.672 1 89.88 230 ALA B CA 1
ATOM 4251 C C . ALA B 1 230 ? -3.256 -9.5 16.031 1 89.88 230 ALA B C 1
ATOM 4253 O O . ALA B 1 230 ? -3.469 -8.297 16.188 1 89.88 230 ALA B O 1
ATOM 4254 N N . HIS B 1 231 ? -2.877 -10.266 16.969 1 89 231 HIS B N 1
ATOM 4255 C CA . HIS B 1 231 ? -2.641 -9.719 18.297 1 89 231 HIS B CA 1
ATOM 4256 C C . HIS B 1 231 ? -1.49 -8.719 18.281 1 89 231 HIS B C 1
ATOM 4258 O O . HIS B 1 231 ? -1.556 -7.68 18.953 1 89 231 HIS B O 1
ATOM 4264 N N . GLU B 1 232 ? -0.523 -9.055 17.547 1 91 232 GLU B N 1
ATOM 4265 C CA . GLU B 1 232 ? 0.611 -8.141 17.438 1 91 232 GLU B CA 1
ATOM 4266 C C . GLU B 1 232 ? 0.209 -6.832 16.766 1 91 232 GLU B C 1
ATOM 4268 O O . GLU B 1 232 ? 0.696 -5.762 17.141 1 91 232 GLU B O 1
ATOM 4273 N N . VAL B 1 233 ? -0.635 -6.895 15.75 1 94.44 233 VAL B N 1
ATOM 4274 C CA . VAL B 1 233 ? -1.1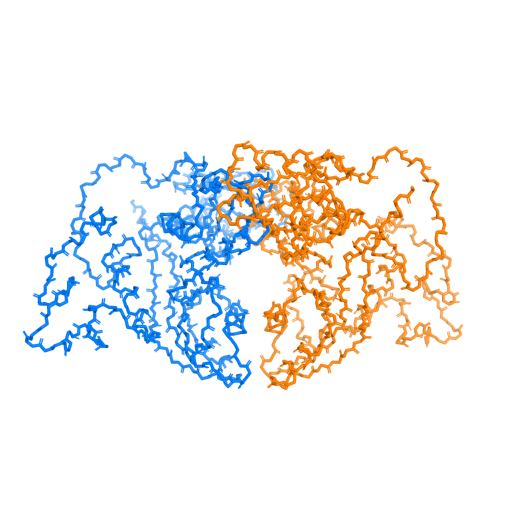34 -5.715 15.047 1 94.44 233 VAL B CA 1
ATOM 4275 C C . VAL B 1 233 ? -1.842 -4.789 16.031 1 94.44 233 VAL B C 1
ATOM 4277 O O . VAL B 1 233 ? -1.583 -3.582 16.047 1 94.44 233 VAL B O 1
ATOM 4280 N N . VAL B 1 234 ? -2.664 -5.375 16.891 1 93.44 234 VAL B N 1
ATOM 4281 C CA . VAL B 1 234 ? -3.422 -4.602 17.875 1 93.44 234 VAL B CA 1
ATOM 4282 C C . VAL B 1 234 ? -2.467 -3.955 18.875 1 93.44 234 VAL B C 1
ATOM 4284 O O . VAL B 1 234 ? -2.594 -2.77 19.172 1 93.44 234 VAL B O 1
ATOM 4287 N N . LEU B 1 235 ? -1.508 -4.676 19.328 1 91.06 235 LEU B N 1
ATOM 4288 C CA . LEU B 1 235 ? -0.544 -4.18 20.297 1 91.06 235 LEU B CA 1
ATOM 4289 C C . LEU B 1 235 ? 0.276 -3.031 19.719 1 91.06 235 LEU B C 1
ATOM 4291 O O . LEU B 1 235 ? 0.497 -2.02 20.391 1 91.06 235 LEU B O 1
ATOM 4295 N N . MET B 1 236 ? 0.69 -3.207 18.5 1 93.44 236 MET B N 1
ATOM 4296 C CA . MET B 1 236 ? 1.518 -2.182 17.875 1 93.44 236 MET B CA 1
ATOM 4297 C C . MET B 1 236 ? 0.717 -0.906 17.625 1 93.44 236 MET B C 1
ATOM 4299 O O . MET B 1 236 ? 1.252 0.198 17.75 1 93.44 236 MET B O 1
ATOM 4303 N N . ALA B 1 237 ? -0.533 -1.05 17.234 1 93 237 ALA B N 1
ATOM 4304 C CA . ALA B 1 237 ? -1.394 0.117 17.062 1 93 237 ALA B CA 1
ATOM 4305 C C . ALA B 1 237 ? -1.511 0.915 18.359 1 93 237 ALA B C 1
ATOM 4307 O O . ALA B 1 237 ? -1.576 2.146 18.328 1 93 237 ALA B O 1
ATOM 4308 N N . ALA B 1 238 ? -1.458 0.273 19.484 1 88.75 238 ALA B N 1
ATOM 4309 C CA . ALA B 1 238 ? -1.581 0.917 20.781 1 88.75 238 ALA B CA 1
ATOM 4310 C C . ALA B 1 238 ? -0.395 1.838 21.062 1 88.75 238 ALA B C 1
ATOM 4312 O O . ALA B 1 238 ? -0.521 2.824 21.781 1 88.75 238 ALA B O 1
ATOM 4313 N N . THR B 1 239 ? 0.734 1.541 20.422 1 85.5 239 THR B N 1
ATOM 4314 C CA . THR B 1 239 ? 1.928 2.352 20.625 1 85.5 239 THR B CA 1
ATOM 4315 C C . THR B 1 239 ? 1.749 3.746 20.031 1 85.5 239 THR B C 1
ATOM 4317 O O . THR B 1 239 ? 2.469 4.676 20.406 1 85.5 239 THR B O 1
ATOM 4320 N N . VAL B 1 240 ? 0.855 3.92 19.109 1 86.75 240 VAL B N 1
ATOM 4321 C CA . VAL B 1 240 ? 0.566 5.234 18.547 1 86.75 240 VAL B CA 1
ATOM 4322 C C . VAL B 1 240 ? -0.799 5.715 19.047 1 86.75 240 VAL B C 1
ATOM 4324 O O . VAL B 1 240 ? -1.469 6.496 18.359 1 86.75 240 VAL B O 1
ATOM 4327 N N . ALA B 1 241 ? -1.301 5.16 20.078 1 84.69 241 ALA B N 1
ATOM 4328 C CA . ALA B 1 241 ? -2.49 5.586 20.812 1 84.69 241 ALA B CA 1
ATOM 4329 C C . ALA B 1 241 ? -3.76 5.289 20.016 1 84.69 241 ALA B C 1
ATOM 4331 O O . ALA B 1 241 ? -4.703 6.082 20.031 1 84.69 241 ALA B O 1
ATOM 4332 N N . LEU B 1 242 ? -3.756 4.242 19.312 1 90.69 242 LEU B N 1
ATOM 4333 C CA . LEU B 1 242 ? -4.949 3.789 18.594 1 90.69 242 LEU B CA 1
ATOM 4334 C C . LEU B 1 242 ? -5.391 2.418 19.094 1 90.69 242 LEU B C 1
ATOM 4336 O O . LEU B 1 242 ? -4.555 1.549 19.359 1 90.69 242 LEU B O 1
ATOM 4340 N N . HIS B 1 243 ? -6.664 2.291 19.25 1 91.5 243 HIS B N 1
ATOM 4341 C CA . HIS B 1 243 ? -7.277 1.014 19.609 1 91.5 243 HIS B CA 1
ATOM 4342 C C . HIS B 1 243 ? -7.949 0.377 18.391 1 91.5 243 HIS B C 1
ATOM 4344 O O . HIS B 1 243 ? -8.773 1.011 17.734 1 91.5 243 HIS B O 1
ATOM 4350 N N . LEU B 1 244 ? -7.52 -0.85 18.109 1 93.69 244 LEU B N 1
ATOM 4351 C CA . LEU B 1 244 ? -8.102 -1.566 16.969 1 93.69 244 LEU B CA 1
ATOM 4352 C C . LEU B 1 244 ? -9.031 -2.672 17.453 1 93.69 244 LEU B C 1
ATOM 4354 O O . LEU B 1 244 ? -8.719 -3.387 18.406 1 93.69 244 LEU B O 1
ATOM 4358 N N . THR B 1 245 ? -10.172 -2.738 16.828 1 91.19 245 THR B N 1
ATOM 4359 C CA . THR B 1 245 ? -11.125 -3.809 17.078 1 91.19 245 THR B CA 1
ATOM 4360 C C . THR B 1 245 ? -11.43 -4.578 15.797 1 91.19 245 THR B C 1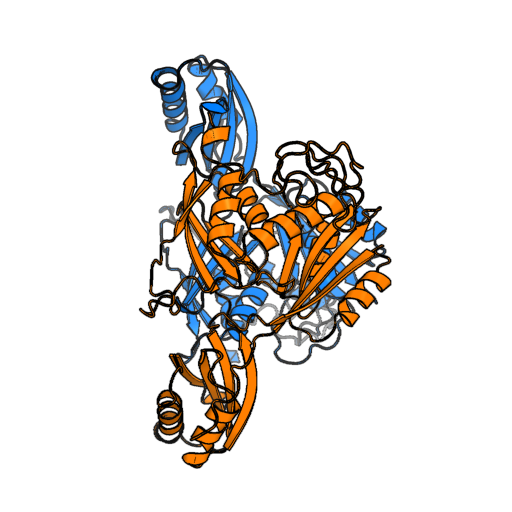
ATOM 4362 O O . THR B 1 245 ? -11.695 -3.979 14.75 1 91.19 245 THR B O 1
ATOM 4365 N N . ASP B 1 246 ? -11.266 -5.895 15.867 1 85.56 246 ASP B N 1
ATOM 4366 C CA . ASP B 1 246 ? -11.461 -6.742 14.695 1 85.56 246 ASP B CA 1
ATOM 4367 C C . ASP B 1 246 ? -12.93 -6.777 14.273 1 85.56 246 ASP B C 1
ATOM 4369 O O . ASP B 1 246 ? -13.812 -7 15.109 1 85.56 246 ASP B O 1
ATOM 4373 N N . ARG B 1 247 ? -13.297 -6.281 13.094 1 71.5 247 ARG B N 1
ATOM 4374 C CA . ARG B 1 247 ? -14.68 -6.352 12.633 1 71.5 247 ARG B CA 1
ATOM 4375 C C . ARG B 1 247 ? -15.078 -7.785 12.305 1 71.5 247 ARG B C 1
ATOM 4377 O O . ARG B 1 247 ? -16.25 -8.156 12.43 1 71.5 247 ARG B O 1
ATOM 4384 N N . GLU B 1 248 ? -14.32 -8.516 11.445 1 57.09 248 GLU B N 1
ATOM 4385 C CA . GLU B 1 248 ? -14.75 -9.859 11.078 1 57.09 248 GLU B CA 1
ATOM 4386 C C . GLU B 1 248 ? -14.477 -10.852 12.211 1 57.09 248 GLU B C 1
ATOM 4388 O O . GLU B 1 248 ? -13.336 -11.273 12.414 1 57.09 248 GLU B O 1
ATOM 4393 N N . SER B 1 249 ? -14.875 -10.656 13.414 1 43.16 249 SER B N 1
ATOM 4394 C CA . SER B 1 249 ? -14.93 -11.938 14.117 1 43.16 249 SER B CA 1
ATOM 4395 C C . SER B 1 249 ? -15.453 -13.047 13.211 1 43.16 249 SER B C 1
ATOM 4397 O O . SER B 1 249 ? -16.578 -13.531 13.391 1 43.16 249 SER B O 1
ATOM 4399 N N . SER B 1 250 ? -15.484 -13.047 11.977 1 36.91 250 SER B N 1
ATOM 4400 C CA . SER B 1 250 ? -15.922 -14.336 11.453 1 36.91 250 SER B CA 1
ATOM 4401 C C . SER B 1 250 ? -15.031 -15.469 11.945 1 36.91 250 SER B C 1
ATOM 4403 O O . SER B 1 250 ? -13.93 -15.219 12.453 1 36.91 250 SER B O 1
ATOM 4405 N N . VAL B 1 251 ? -15.258 -16.844 11.398 1 34.53 251 VAL B N 1
ATOM 4406 C CA . VAL B 1 251 ? -14.82 -18.203 11.672 1 34.53 251 VAL B CA 1
ATOM 4407 C C . VAL B 1 251 ? -13.305 -18.297 11.523 1 34.53 251 VAL B C 1
ATOM 4409 O O . VAL B 1 251 ? -12.766 -18.062 10.438 1 34.53 251 VAL B O 1
ATOM 4412 N N . ASP B 1 252 ? -12.523 -17.828 12.305 1 35.38 252 ASP B N 1
ATOM 4413 C CA . ASP B 1 252 ? -11.203 -18.422 12.367 1 35.38 252 ASP B CA 1
ATOM 4414 C C . ASP B 1 252 ? -11.242 -19.891 11.945 1 35.38 252 ASP B C 1
ATOM 4416 O O . ASP B 1 252 ? -11.898 -20.719 12.594 1 35.38 252 ASP B O 1
ATOM 4420 N N . PRO B 1 253 ? -11.086 -20.203 10.758 1 32.47 253 PRO B N 1
ATOM 4421 C CA . PRO B 1 253 ? -11.172 -21.656 10.562 1 32.47 253 PRO B CA 1
ATOM 4422 C C . PRO B 1 253 ? -10.461 -22.438 11.656 1 32.47 253 PRO B C 1
ATOM 4424 O O . PRO B 1 253 ? -10.695 -23.641 11.82 1 32.47 253 PRO B O 1
ATOM 4427 N N . LEU B 1 254 ? -9.367 -21.875 12.164 1 34.34 254 LEU B N 1
ATOM 4428 C CA . LEU B 1 254 ? -8.727 -22.703 13.172 1 34.34 254 LEU B CA 1
ATOM 4429 C C . LEU B 1 254 ? -9.586 -22.797 14.422 1 34.34 254 LEU B C 1
ATOM 4431 O O . LEU B 1 254 ? -9.234 -23.516 15.367 1 34.34 254 LEU B O 1
ATOM 4435 N N . GLN B 1 255 ? -10.375 -21.828 14.727 1 32.47 255 GLN B N 1
ATOM 4436 C CA . GLN B 1 255 ? -11.047 -22.062 16 1 32.47 255 GLN B CA 1
ATOM 4437 C C . GLN B 1 255 ? -12.188 -23.062 15.836 1 32.47 255 GLN B C 1
ATOM 4439 O O . GLN B 1 255 ? -13.359 -22.719 16.016 1 32.47 255 GLN B O 1
ATOM 4444 N N . ALA B 1 256 ? -12.25 -23.969 14.812 1 30.14 256 ALA B N 1
ATOM 4445 C CA . ALA B 1 256 ? -13.117 -25.109 15.094 1 30.14 256 ALA B CA 1
ATOM 4446 C C . ALA B 1 256 ? -12.906 -25.625 16.516 1 30.14 256 ALA B C 1
ATOM 4448 O O . ALA B 1 256 ? -11.852 -25.391 17.109 1 30.14 256 ALA B O 1
ATOM 4449 N N . GLU B 1 257 ? -13.867 -26.359 17.266 1 30.83 257 GLU B N 1
ATOM 4450 C CA . GLU B 1 257 ? -14.148 -26.922 18.578 1 30.83 257 GLU B CA 1
ATOM 4451 C C . GLU B 1 257 ? -12.922 -27.609 19.156 1 30.83 257 GLU B C 1
ATOM 4453 O O . GLU B 1 257 ? -13.008 -28.266 20.203 1 30.83 257 GLU B O 1
ATOM 4458 N N . GLY B 1 258 ? -11.93 -28.172 18.438 1 29.55 258 GLY B N 1
ATOM 4459 C CA . GLY B 1 258 ? -11.227 -29.141 19.266 1 29.55 258 GLY B CA 1
ATOM 4460 C C . GLY B 1 258 ? -10.562 -28.516 20.484 1 29.55 258 GLY B C 1
ATOM 4461 O O . GLY B 1 258 ? -10.031 -27.406 20.391 1 29.55 258 GLY B O 1
ATOM 4462 N N . GLY B 1 259 ? -11.109 -28.688 21.734 1 28.67 259 GLY B N 1
ATOM 4463 C CA . GLY B 1 259 ? -10.594 -28.688 23.094 1 28.67 259 GLY B CA 1
ATOM 4464 C C . GLY B 1 259 ? -9.102 -28.938 23.172 1 28.67 259 GLY B C 1
ATOM 4465 O O . GLY B 1 259 ? -8.641 -29.719 24 1 28.67 259 GLY B O 1
ATOM 4466 N N . SER B 1 260 ? -8.273 -28.984 22.125 1 28.2 260 SER B N 1
ATOM 4467 C CA . SER B 1 260 ? -6.988 -29.516 22.562 1 28.2 260 SER B CA 1
ATOM 4468 C C . SER B 1 260 ? -6.355 -28.625 23.625 1 28.2 260 SER B C 1
ATOM 4470 O O . SER B 1 260 ? -6.578 -27.406 23.641 1 28.2 260 SER B O 1
ATOM 4472 N N . THR B 1 261 ? -6.047 -29.156 24.828 1 27.39 261 THR B N 1
ATOM 4473 C CA . THR B 1 261 ? -5.215 -28.859 25.984 1 27.39 261 THR B CA 1
ATOM 4474 C C . THR B 1 261 ? -4.008 -28.016 25.578 1 27.39 261 THR B C 1
ATOM 4476 O O . THR B 1 261 ? -3.451 -28.203 24.5 1 27.39 261 THR B O 1
ATOM 4479 N N . PRO B 1 262 ? -3.791 -26.969 26.266 1 30.59 262 PRO B N 1
ATOM 4480 C CA . PRO B 1 262 ? -2.596 -26.141 26.125 1 30.59 262 PRO B CA 1
ATOM 4481 C C . PRO B 1 262 ? -1.327 -26.953 25.906 1 30.59 262 PRO B C 1
ATOM 4483 O O . PRO B 1 262 ? -0.96 -27.781 26.75 1 30.59 262 PRO B O 1
ATOM 4486 N N . VAL B 1 263 ? -1.199 -27.703 24.781 1 29.23 263 VAL B N 1
ATOM 4487 C CA . VAL B 1 263 ? 0.02 -28.484 24.641 1 29.23 263 VAL B CA 1
ATOM 4488 C C . VAL B 1 263 ? 1.228 -27.656 25.062 1 29.23 263 VAL B C 1
ATOM 4490 O O . VAL B 1 263 ? 1.355 -26.484 24.672 1 29.23 263 VAL B O 1
ATOM 4493 N N . HIS B 1 264 ? 1.819 -27.828 26.312 1 28.61 264 HIS B N 1
ATOM 4494 C CA . HIS B 1 264 ? 3.107 -27.422 26.859 1 28.61 264 HIS B CA 1
ATOM 4495 C C . HIS B 1 264 ? 4.211 -27.531 25.812 1 28.61 264 HIS B C 1
ATOM 4497 O O . HIS B 1 264 ? 4.656 -28.625 25.484 1 28.61 264 HIS B O 1
ATOM 4503 N N . HIS B 1 265 ? 4.109 -27 24.734 1 33.19 265 HIS B N 1
ATOM 4504 C CA . HIS B 1 265 ? 5.195 -27.266 23.797 1 33.19 265 HIS B CA 1
ATOM 4505 C C . HIS B 1 265 ? 6.504 -26.656 24.297 1 33.19 265 HIS B C 1
ATOM 4507 O O . HIS B 1 265 ? 6.496 -25.688 25.062 1 33.19 265 HIS B O 1
ATOM 4513 N N . GLU B 1 266 ? 7.484 -27.453 24.516 1 31.53 266 GLU B N 1
ATOM 4514 C CA . GLU B 1 266 ? 8.852 -27.047 24.797 1 31.53 266 GLU B CA 1
ATOM 4515 C C . GLU B 1 266 ? 9.375 -26.078 23.75 1 31.53 266 GLU B C 1
ATOM 4517 O O . GLU B 1 266 ? 9.352 -26.359 22.547 1 31.53 266 GLU B O 1
ATOM 4522 N N . CYS B 1 267 ? 9.398 -24.875 24.141 1 32.28 267 CYS B N 1
ATOM 4523 C CA . CYS B 1 267 ? 9.867 -23.75 23.344 1 32.28 267 CYS B CA 1
ATOM 4524 C C . CYS B 1 267 ? 11.203 -24.062 22.688 1 32.28 267 CYS B C 1
ATOM 4526 O O . CYS B 1 267 ? 12.18 -24.375 23.391 1 32.28 267 CYS B O 1
ATOM 4528 N N . SER B 1 268 ? 11.117 -25.016 21.734 1 31.55 268 SER B N 1
ATOM 4529 C CA . SER B 1 268 ? 12.398 -25.094 21.031 1 31.55 268 SER B CA 1
ATOM 4530 C C . SER B 1 268 ? 12.648 -23.859 20.188 1 31.55 268 SER B C 1
ATOM 4532 O O . SER B 1 268 ? 11.719 -23.094 19.922 1 31.55 268 SER B O 1
ATOM 4534 N N . PHE B 1 269 ? 13.883 -23.641 19.859 1 34.06 269 PHE B N 1
ATOM 4535 C CA . PHE B 1 269 ? 14.344 -22.531 19.016 1 34.06 269 PHE B CA 1
ATOM 4536 C C . PHE B 1 269 ? 13.461 -22.375 17.781 1 34.06 269 PHE B C 1
ATOM 4538 O O . PHE B 1 269 ? 13.523 -21.359 17.094 1 34.06 269 PHE B O 1
ATOM 4545 N N . ALA B 1 270 ? 12.688 -23.391 17.578 1 32.66 270 ALA B N 1
ATOM 4546 C CA . ALA B 1 270 ? 11.812 -23.406 16.406 1 32.66 270 ALA B CA 1
ATOM 4547 C C . ALA B 1 270 ? 10.414 -22.906 16.75 1 32.66 270 ALA B C 1
ATOM 4549 O O . ALA B 1 270 ? 9.469 -23.094 15.984 1 32.66 270 ALA B O 1
ATOM 4550 N N . CYS B 1 271 ? 10.188 -22.5 17.984 1 37.97 271 CYS B N 1
ATOM 4551 C CA . CYS B 1 271 ? 8.844 -22.109 18.406 1 37.97 271 CYS B CA 1
ATOM 4552 C C . CYS B 1 271 ? 8.312 -20.969 17.547 1 37.97 271 CYS B C 1
ATOM 4554 O O . CYS B 1 271 ? 9.055 -20.062 17.188 1 37.97 271 CYS B O 1
ATOM 4556 N N . SER B 1 272 ? 7.266 -21.172 16.875 1 35.97 272 SER B N 1
ATOM 4557 C CA . SER B 1 272 ? 6.621 -20.281 15.906 1 35.97 272 SER B CA 1
ATOM 4558 C C . SER B 1 272 ? 6.207 -18.969 16.562 1 35.97 272 SER B C 1
ATOM 4560 O O . SER B 1 272 ? 6.164 -18.859 17.797 1 35.97 272 SER B O 1
ATOM 4562 N N . SER B 1 273 ? 5.934 -17.844 15.875 1 39.5 273 SER B N 1
ATOM 4563 C CA . SER B 1 273 ? 5.77 -16.422 16.156 1 39.5 273 SER B CA 1
ATOM 4564 C C . SER B 1 273 ? 4.719 -16.188 17.234 1 39.5 273 SER B C 1
ATOM 4566 O O . SER B 1 273 ? 4.594 -15.086 17.766 1 39.5 273 SER B O 1
ATOM 4568 N N . GLY B 1 274 ? 3.973 -17.188 17.688 1 37.94 274 GLY B N 1
ATOM 4569 C CA . GLY B 1 274 ? 2.996 -16.953 18.75 1 37.94 274 GLY B CA 1
ATOM 4570 C C . GLY B 1 274 ? 3.559 -17.156 20.141 1 37.94 274 GLY B C 1
ATOM 4571 O O . GLY B 1 274 ? 2.838 -17.031 21.125 1 37.94 274 GLY B O 1
ATOM 4572 N N . CYS B 1 275 ? 4.75 -17.688 20.281 1 37.03 275 CYS B N 1
ATOM 4573 C CA . CYS B 1 275 ? 5.285 -17.938 21.609 1 37.03 275 CYS B CA 1
ATOM 4574 C C . CYS B 1 275 ? 5.863 -16.672 22.219 1 37.03 275 CYS B C 1
ATOM 4576 O O . CYS B 1 275 ? 6.715 -16.016 21.625 1 37.03 275 CYS B O 1
ATOM 4578 N N . ILE B 1 276 ? 5.328 -16.234 23.344 1 36.97 276 ILE B N 1
ATOM 4579 C CA . ILE B 1 276 ? 5.742 -15.008 24.031 1 36.97 276 ILE B CA 1
ATOM 4580 C C . ILE B 1 276 ? 7.246 -15.062 24.312 1 36.97 276 ILE B C 1
ATOM 4582 O O . ILE B 1 276 ? 7.934 -14.039 24.219 1 36.97 276 ILE B O 1
ATOM 4586 N N . LYS B 1 277 ? 7.742 -16.281 24.562 1 40.66 277 LYS B N 1
ATOM 4587 C CA . LYS B 1 277 ? 9.172 -16.375 24.844 1 40.66 277 LYS B CA 1
ATOM 4588 C C . LYS B 1 277 ? 10 -16.094 23.594 1 40.66 277 LYS B C 1
ATOM 4590 O O . LYS B 1 277 ? 11.016 -15.398 23.656 1 40.66 277 LYS B O 1
ATOM 4595 N N . TYR B 1 278 ? 9.578 -16.562 22.469 1 39.19 278 TYR B N 1
ATOM 4596 C CA . TYR B 1 278 ? 10.25 -16.234 21.203 1 39.19 278 TYR B CA 1
ATOM 4597 C C . TYR B 1 278 ? 10.148 -14.742 20.906 1 39.19 278 TYR B C 1
ATOM 4599 O O . TYR B 1 278 ? 11.141 -14.109 20.531 1 39.19 278 TYR B O 1
ATOM 4607 N N . GLN B 1 279 ? 9.109 -14.172 21.188 1 38.22 279 GLN B N 1
ATOM 4608 C CA . GLN B 1 279 ? 8.922 -12.75 20.938 1 38.22 279 GLN B CA 1
ATOM 4609 C C . GLN B 1 279 ? 9.828 -11.906 21.812 1 38.22 279 GLN B C 1
ATOM 4611 O O . GLN B 1 279 ? 10.422 -10.93 21.359 1 38.22 279 GLN B O 1
ATOM 4616 N N . THR B 1 280 ? 9.875 -12.344 23 1 39.34 280 THR B N 1
ATOM 4617 C CA . THR B 1 280 ? 10.742 -11.617 23.922 1 39.34 280 THR B CA 1
ATOM 4618 C C . THR B 1 280 ? 12.211 -11.789 23.531 1 39.34 280 THR B C 1
ATOM 4620 O O . THR B 1 280 ? 12.984 -10.828 23.547 1 39.34 280 THR B O 1
ATOM 4623 N N . THR B 1 281 ? 12.5 -13.055 23.109 1 40.44 281 THR B N 1
ATOM 4624 C CA . THR B 1 281 ? 13.883 -13.289 22.719 1 40.44 281 THR B CA 1
ATOM 4625 C C . THR B 1 281 ? 14.234 -12.539 21.438 1 40.44 281 THR B C 1
ATOM 4627 O O . THR B 1 281 ? 15.289 -11.906 21.359 1 40.44 281 THR B O 1
ATOM 4630 N N . MET B 1 282 ? 13.352 -12.555 20.578 1 40.53 282 MET B N 1
ATOM 4631 C CA . MET B 1 282 ? 13.609 -11.852 19.328 1 40.53 282 MET B CA 1
ATOM 4632 C C . MET B 1 282 ? 13.617 -10.344 19.531 1 40.53 282 MET B C 1
ATOM 4634 O O . MET B 1 282 ? 14.438 -9.641 18.938 1 40.53 282 MET B O 1
A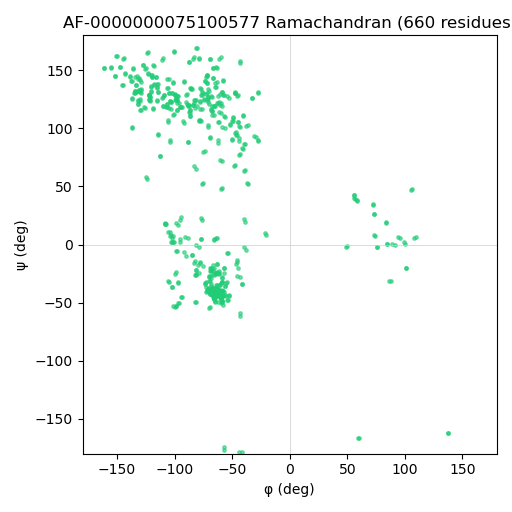TOM 4638 N N . ALA B 1 283 ? 12.719 -9.922 20.312 1 39.62 283 ALA B N 1
ATOM 4639 C CA . ALA B 1 283 ? 12.719 -8.508 20.656 1 39.62 283 ALA B CA 1
ATOM 4640 C C . ALA B 1 283 ? 14.023 -8.117 21.359 1 39.62 283 ALA B C 1
ATOM 4642 O O . ALA B 1 283 ? 14.602 -7.07 21.062 1 39.62 283 ALA B O 1
ATOM 4643 N N . HIS B 1 284 ? 14.367 -9.023 22.203 1 39.94 284 HIS B N 1
ATOM 4644 C CA . HIS B 1 284 ? 15.617 -8.781 22.906 1 39.94 284 HIS B CA 1
ATOM 4645 C C . HIS B 1 284 ? 16.812 -8.812 21.953 1 39.94 284 HIS B C 1
ATOM 4647 O O . HIS B 1 284 ? 17.688 -7.949 22.016 1 39.94 284 HIS B O 1
ATOM 4653 N N . THR B 1 285 ? 16.75 -9.773 21.141 1 41.12 285 THR B N 1
ATOM 4654 C CA . THR B 1 285 ? 17.844 -9.883 20.172 1 41.12 285 THR B CA 1
ATOM 4655 C C . THR B 1 285 ? 17.844 -8.68 19.234 1 41.12 285 THR B C 1
ATOM 4657 O O . THR B 1 285 ? 18.906 -8.125 18.938 1 41.12 285 THR B O 1
ATOM 4660 N N . ALA B 1 286 ? 16.719 -8.289 18.891 1 38.75 286 ALA B N 1
ATOM 4661 C CA . ALA B 1 286 ? 16.609 -7.113 18.031 1 38.75 286 ALA B CA 1
ATOM 4662 C C . ALA B 1 286 ? 17.047 -5.848 18.766 1 38.75 286 ALA B C 1
ATOM 4664 O O . ALA B 1 286 ? 17.75 -5.008 18.188 1 38.75 286 ALA B O 1
ATOM 4665 N N . ALA B 1 287 ? 16.594 -5.805 19.938 1 38.25 287 ALA B N 1
ATOM 4666 C CA . ALA B 1 287 ? 17.031 -4.66 20.75 1 38.25 287 ALA B CA 1
ATOM 4667 C C . ALA B 1 287 ? 18.547 -4.625 20.875 1 38.25 287 ALA B C 1
ATOM 4669 O O . ALA B 1 287 ? 19.172 -3.566 20.719 1 38.25 287 ALA B O 1
ATOM 4670 N N . LEU B 1 288 ? 19.016 -5.758 21.031 1 39.75 288 LEU B N 1
ATOM 4671 C CA . LEU B 1 288 ? 20.453 -5.832 21.234 1 39.75 288 LEU B CA 1
ATOM 4672 C C . LEU B 1 288 ? 21.188 -5.57 19.922 1 39.75 288 LEU B C 1
ATOM 4674 O O . LEU B 1 288 ? 22.25 -4.93 19.922 1 39.75 288 LEU B O 1
ATOM 4678 N N . ALA B 1 289 ? 20.641 -5.934 18.984 1 39.19 289 ALA B N 1
ATOM 4679 C CA . ALA B 1 289 ? 21.297 -5.793 17.688 1 39.19 289 ALA B CA 1
ATOM 4680 C C . ALA B 1 289 ? 21.375 -4.328 17.266 1 39.19 289 ALA B C 1
ATOM 4682 O O . ALA B 1 289 ? 22.312 -3.928 16.562 1 39.19 289 ALA B O 1
ATOM 4683 N N . VAL B 1 290 ? 20.375 -3.541 17.797 1 38.19 290 VAL B N 1
ATOM 4684 C CA . VAL B 1 290 ? 20.422 -2.123 17.453 1 38.19 290 VAL B CA 1
ATOM 4685 C C . VAL B 1 290 ? 21.062 -1.339 18.594 1 38.19 290 VAL B C 1
ATOM 4687 O O . VAL B 1 290 ? 21 -0.107 18.625 1 38.19 290 VAL B O 1
ATOM 4690 N N . GLY B 1 291 ? 21.688 -1.81 19.391 1 37.16 291 GLY B N 1
ATOM 4691 C CA . GLY B 1 291 ? 22.484 -1.211 20.453 1 37.16 291 GLY B CA 1
ATOM 4692 C C . GLY B 1 291 ? 21.641 -0.637 21.562 1 37.16 291 GLY B C 1
ATOM 4693 O O . GLY B 1 291 ? 22.109 0.199 22.344 1 37.16 291 GLY B O 1
ATOM 4694 N N . TRP B 1 292 ? 20.422 -0.876 21.516 1 34.97 292 TRP B N 1
ATOM 4695 C CA . TRP B 1 292 ? 19.641 -0.331 22.625 1 34.97 292 TRP B CA 1
ATOM 4696 C C . TRP B 1 292 ? 19.938 -1.083 23.922 1 34.97 292 TRP B C 1
ATOM 4698 O O . TRP B 1 292 ? 20.172 -2.295 23.906 1 34.97 292 TRP B O 1
ATOM 4708 N N . ALA B 1 293 ? 20.391 -0.226 24.906 1 36.09 293 ALA B N 1
ATOM 4709 C CA . ALA B 1 293 ? 20.516 -0.765 26.25 1 36.09 293 ALA B CA 1
ATOM 4710 C C . ALA B 1 293 ? 19.156 -1.212 26.797 1 36.09 293 ALA B C 1
ATOM 4712 O O . ALA B 1 293 ? 18.188 -0.455 26.75 1 36.09 293 ALA B O 1
ATOM 4713 N N . VAL B 1 294 ? 18.781 -2.377 26.594 1 35.12 294 VAL B N 1
ATOM 4714 C CA . VAL B 1 294 ? 17.625 -2.887 27.328 1 35.12 294 VAL B CA 1
ATOM 4715 C C . VAL B 1 294 ? 17.906 -2.812 28.828 1 35.12 294 VAL B C 1
ATOM 4717 O O . VAL B 1 294 ? 18.906 -3.363 29.312 1 35.12 294 VAL B O 1
ATOM 4720 N N . PRO B 1 295 ? 17.344 -1.793 29.438 1 33.34 295 PRO B N 1
ATOM 4721 C CA . PRO B 1 295 ? 17.578 -1.785 30.891 1 33.34 295 PRO B CA 1
ATOM 4722 C C . PRO B 1 295 ? 17.312 -3.143 31.531 1 33.34 295 PRO B C 1
ATOM 4724 O O . PRO B 1 295 ? 16.312 -3.793 31.219 1 33.34 295 PRO B O 1
ATOM 4727 N N . GLY B 1 296 ? 18.188 -3.715 32.375 1 33.78 296 GLY B N 1
ATOM 4728 C CA . GLY B 1 296 ? 18.312 -4.98 33.062 1 33.78 296 GLY B CA 1
ATOM 4729 C C . GLY B 1 296 ? 18.984 -6.059 32.25 1 33.78 296 GLY B C 1
ATOM 4730 O O . GLY B 1 296 ? 19.25 -7.152 32.75 1 33.78 296 GLY B O 1
ATOM 4731 N N . CYS B 1 297 ? 18.688 -5.863 30.922 1 32.72 297 CYS B N 1
ATOM 4732 C CA . CYS B 1 297 ? 19.172 -7.023 30.188 1 32.72 297 CYS B CA 1
ATOM 4733 C C . CYS B 1 297 ? 20.672 -6.891 29.906 1 32.72 297 CYS B C 1
ATOM 4735 O O . CYS B 1 297 ? 21.094 -5.992 29.156 1 32.72 297 CYS B O 1
ATOM 4737 N N . GLY B 1 298 ? 21.5 -6.895 30.891 1 30.77 298 GLY B N 1
ATOM 4738 C CA . GLY B 1 298 ? 22.922 -7.129 30.672 1 30.77 298 GLY B CA 1
ATOM 4739 C C . GLY B 1 298 ? 23.203 -8.172 29.609 1 30.77 298 GLY B C 1
ATOM 4740 O O . GLY B 1 298 ? 24.297 -8.758 29.578 1 30.77 298 GLY B O 1
ATOM 4741 N N . MET B 1 299 ? 22.172 -8.742 29.141 1 31.98 299 MET B N 1
ATOM 4742 C CA . MET B 1 299 ? 22.469 -9.922 28.328 1 31.98 299 MET B CA 1
ATOM 4743 C C . MET B 1 299 ? 23.141 -9.516 27.016 1 31.98 299 MET B C 1
ATOM 4745 O O . MET B 1 299 ? 22.625 -8.672 26.281 1 31.98 299 MET B O 1
ATOM 4749 N N . ALA B 1 300 ? 24.484 -9.523 27.188 1 28.55 300 ALA B N 1
ATOM 4750 C CA . ALA B 1 300 ? 25.312 -9.391 26 1 28.55 300 ALA B CA 1
ATOM 4751 C C . ALA B 1 300 ? 24.75 -10.227 24.844 1 28.55 300 ALA B C 1
ATOM 4753 O O . ALA B 1 300 ? 23.953 -11.141 25.062 1 28.55 300 ALA B O 1
ATOM 4754 N N . PHE B 1 301 ? 25.453 -10.203 23.703 1 32.88 301 PHE B N 1
ATOM 4755 C CA . PHE B 1 301 ? 25.469 -11.047 22.516 1 32.88 301 PHE B CA 1
ATOM 4756 C C . PHE B 1 301 ? 25.766 -12.492 22.891 1 32.88 301 PHE B C 1
ATOM 4758 O O . PHE B 1 301 ? 26.688 -12.766 23.656 1 32.88 301 PHE B O 1
ATOM 4765 N N . GLY B 1 302 ? 24.781 -13.453 22.781 1 33.09 302 GLY B N 1
ATOM 4766 C CA . GLY B 1 302 ? 25.047 -14.875 22.953 1 33.09 302 GLY B CA 1
ATOM 4767 C C . GLY B 1 302 ? 24.547 -15.414 24.281 1 33.09 302 GLY B C 1
ATOM 4768 O O . GLY B 1 302 ? 25.047 -16.438 24.766 1 33.09 302 GLY B O 1
ATOM 4769 N N . TYR B 1 303 ? 23.281 -15.062 24.625 1 38.53 303 TYR B N 1
ATOM 4770 C CA . TYR B 1 303 ? 22.5 -15.578 25.75 1 38.53 303 TYR B CA 1
ATOM 4771 C C . TYR B 1 303 ? 23.312 -15.516 27.031 1 38.53 303 TYR B C 1
ATOM 4773 O O . TYR B 1 303 ? 22.969 -16.156 28.031 1 38.53 303 TYR B O 1
ATOM 4781 N N . GLU B 1 304 ? 24.547 -15.062 26.953 1 36.88 304 GLU B N 1
ATOM 4782 C CA . GLU B 1 304 ? 25.359 -15.109 28.172 1 36.88 304 GLU B CA 1
ATOM 4783 C C . GLU B 1 304 ? 25.25 -13.805 28.953 1 36.88 304 GLU B C 1
ATOM 4785 O O . GLU B 1 304 ? 25.297 -12.719 28.359 1 36.88 304 GLU B O 1
ATOM 4790 N N . CYS B 1 305 ? 24.516 -13.789 30.047 1 41.84 305 CYS B N 1
ATOM 4791 C CA . CYS B 1 305 ? 24.547 -12.711 31.016 1 41.84 305 CYS B CA 1
ATOM 4792 C C . CYS B 1 305 ? 25.969 -12.297 31.344 1 41.84 305 CYS B C 1
ATOM 4794 O O . CYS B 1 305 ? 26.797 -13.141 31.719 1 41.84 305 CYS B O 1
ATOM 4796 N N . ASN B 1 306 ? 26.438 -11.367 30.703 1 44.09 306 ASN B N 1
ATOM 4797 C CA . ASN B 1 306 ? 27.797 -10.953 31.031 1 44.09 306 ASN B CA 1
ATOM 4798 C C . ASN B 1 306 ? 27.828 -10.117 32.312 1 44.09 306 ASN B C 1
ATOM 4800 O O . ASN B 1 306 ? 28.781 -9.359 32.531 1 44.09 306 ASN B O 1
ATOM 4804 N N . CYS B 1 307 ? 26.578 -10.023 32.938 1 47.31 307 CYS B N 1
ATOM 4805 C CA . CYS B 1 307 ? 26.609 -9.219 34.156 1 47.31 307 CYS B CA 1
ATOM 4806 C C . CYS B 1 307 ? 27.516 -9.844 35.219 1 47.31 307 CYS B C 1
ATOM 4808 O O . CYS B 1 307 ? 27.812 -9.227 36.219 1 47.31 307 CYS B O 1
ATOM 4810 N N . GLY B 1 308 ? 28.188 -10.914 34.781 1 47.22 308 GLY B N 1
ATOM 4811 C CA . GLY B 1 308 ? 28.984 -11.656 35.719 1 47.22 308 GLY B CA 1
ATOM 4812 C C . GLY B 1 308 ? 28.156 -12.211 36.875 1 47.22 308 GLY B C 1
ATOM 4813 O O . GLY B 1 308 ? 26.922 -12.258 36.812 1 47.22 308 GLY B O 1
ATOM 4814 N N . ASP B 1 309 ? 28.672 -12.742 38.062 1 52.88 309 ASP B N 1
ATOM 4815 C CA . ASP B 1 309 ? 28.094 -13.391 39.25 1 52.88 309 ASP B CA 1
ATOM 4816 C C . ASP B 1 309 ? 27.172 -12.422 40 1 52.88 309 ASP B C 1
ATOM 4818 O O . ASP B 1 309 ? 26.359 -12.852 40.812 1 52.88 309 ASP B O 1
ATOM 4822 N N . SER B 1 310 ? 27.312 -11.125 39.875 1 52.72 310 SER B N 1
ATOM 4823 C CA . SER B 1 310 ? 26.516 -10.156 40.625 1 52.72 310 SER B CA 1
ATOM 4824 C C . SER B 1 310 ? 25.312 -9.688 39.844 1 52.72 310 SER B C 1
ATOM 4826 O O . SER B 1 310 ? 24.703 -8.656 40.188 1 52.72 310 SER B O 1
ATOM 4828 N N . CYS B 1 311 ? 24.828 -10.391 38.938 1 50 311 CYS B N 1
ATOM 4829 C CA . CYS B 1 311 ? 23.734 -9.984 38.062 1 50 311 CYS B CA 1
ATOM 4830 C C . CYS B 1 311 ? 22.422 -9.859 38.844 1 50 311 CYS B C 1
ATOM 4832 O O . CYS B 1 311 ? 22.016 -10.805 39.531 1 50 311 CYS B O 1
ATOM 4834 N N . LYS B 1 312 ? 21.719 -8.703 39.125 1 55.56 312 LYS B N 1
ATOM 4835 C CA . LYS B 1 312 ? 20.453 -8.453 39.781 1 55.56 312 LYS B CA 1
ATOM 4836 C C . LYS B 1 312 ? 19.375 -8.023 38.781 1 55.56 312 LYS B C 1
ATOM 4838 O O . LYS B 1 312 ? 18.375 -7.414 39.188 1 55.56 312 LYS B O 1
ATOM 4843 N N . CYS B 1 313 ? 19.625 -8.289 37.594 1 48.12 313 CYS B N 1
ATOM 4844 C CA . CYS B 1 313 ? 18.688 -7.805 36.594 1 48.12 313 CYS B CA 1
ATOM 4845 C C . CYS B 1 313 ? 17.375 -8.578 36.625 1 48.12 313 CYS B C 1
ATOM 4847 O O . CYS B 1 313 ? 17.391 -9.812 36.719 1 48.12 313 CYS B O 1
ATOM 4849 N N . ALA B 1 314 ? 16.281 -7.926 36.781 1 47.91 314 ALA B N 1
ATOM 4850 C CA . ALA B 1 314 ? 14.961 -8.555 36.812 1 47.91 314 ALA B CA 1
ATOM 4851 C C . ALA B 1 314 ? 14.609 -9.172 35.469 1 47.91 314 ALA B C 1
ATOM 4853 O O . ALA B 1 314 ? 14.695 -8.5 34.438 1 47.91 314 ALA B O 1
ATOM 4854 N N . GLY B 1 315 ? 14.391 -10.484 35.406 1 45.69 315 GLY B N 1
ATOM 4855 C CA . GLY B 1 315 ? 14.047 -11.281 34.25 1 45.69 315 GLY B CA 1
ATOM 4856 C C . GLY B 1 315 ? 15.25 -11.914 33.562 1 45.69 315 GLY B C 1
ATOM 4857 O O . GLY B 1 315 ? 15.148 -12.438 32.469 1 45.69 315 GLY B O 1
ATOM 4858 N N . CYS B 1 316 ? 16.422 -11.766 34.188 1 51 316 CYS B N 1
ATOM 4859 C CA . CYS B 1 316 ? 17.625 -12.414 33.656 1 51 316 CYS B CA 1
ATOM 4860 C C . CYS B 1 316 ? 17.453 -13.922 33.594 1 51 316 CYS B C 1
ATOM 4862 O O . CYS B 1 316 ? 17.172 -14.555 34.625 1 51 316 CYS B O 1
ATOM 4864 N N . PRO B 1 317 ? 17.406 -14.5 32.469 1 52.59 317 PRO B N 1
ATOM 4865 C CA . PRO B 1 317 ? 17.109 -15.938 32.438 1 52.59 317 PRO B CA 1
ATOM 4866 C C . PRO B 1 317 ? 18.141 -16.75 33.219 1 52.59 317 PRO B C 1
ATOM 4868 O O . PRO B 1 317 ? 17.812 -17.844 33.719 1 52.59 317 PRO B O 1
ATOM 4871 N N . THR B 1 318 ? 19.438 -16.328 33.25 1 53.78 318 THR B N 1
ATOM 4872 C CA . THR B 1 318 ? 20.438 -17.125 33.938 1 53.78 318 THR B CA 1
ATOM 4873 C C . THR B 1 318 ? 20.406 -16.859 35.438 1 53.78 318 THR B C 1
ATOM 4875 O O . THR B 1 318 ? 20.5 -17.781 36.25 1 53.78 318 THR B O 1
ATOM 4878 N N . HIS B 1 319 ? 20.422 -15.648 36 1 55.56 319 HIS B N 1
ATOM 4879 C CA . HIS B 1 319 ? 20.594 -15.375 37.406 1 55.56 319 HIS B CA 1
ATOM 4880 C C . HIS B 1 319 ? 19.281 -15.039 38.094 1 55.56 319 HIS B C 1
ATOM 4882 O O . HIS B 1 319 ? 19.125 -15.219 39.312 1 55.56 319 HIS B O 1
ATOM 4888 N N . ASN B 1 320 ? 18.281 -14.32 37.5 1 43.91 320 ASN B N 1
ATOM 4889 C CA . ASN B 1 320 ? 16.969 -14.07 38.094 1 43.91 320 ASN B CA 1
ATOM 4890 C C . ASN B 1 320 ? 15.836 -14.531 37.188 1 43.91 320 ASN B C 1
ATOM 4892 O O . ASN B 1 320 ? 15.18 -13.711 36.531 1 43.91 320 ASN B O 1
ATOM 4896 N N . PRO B 1 321 ? 15.719 -15.742 36.75 1 45.59 321 PRO B N 1
ATOM 4897 C CA . PRO B 1 321 ? 14.719 -16.25 35.844 1 45.59 321 PRO B CA 1
ATOM 4898 C C . PRO B 1 321 ? 13.289 -16.016 36.312 1 45.59 321 PRO B C 1
ATOM 4900 O O . PRO B 1 321 ? 12.344 -16.156 35.531 1 45.59 321 PRO B O 1
ATOM 4903 N N . GLY B 1 322 ? 12.898 -16.062 37.562 1 41.69 322 GLY B N 1
ATOM 4904 C CA . GLY B 1 322 ? 11.562 -16.219 38.125 1 41.69 322 GLY B CA 1
ATOM 4905 C C . GLY B 1 322 ? 10.711 -14.969 37.969 1 41.69 322 GLY B C 1
ATOM 4906 O O . GLY B 1 322 ? 9.523 -14.984 38.281 1 41.69 322 GLY B O 1
ATOM 4907 N N . THR B 1 323 ? 11.312 -13.844 38.094 1 36.78 323 THR B N 1
ATOM 4908 C CA . THR B 1 323 ? 10.344 -12.812 38.438 1 36.78 323 THR B CA 1
ATOM 4909 C C . THR B 1 323 ? 9.484 -12.438 37.219 1 36.78 323 THR B C 1
ATOM 4911 O O . THR B 1 323 ? 9.992 -11.914 36.25 1 36.78 323 THR B O 1
ATOM 4914 N N . THR B 1 324 ? 8.5 -13.234 36.938 1 34.44 324 THR B N 1
ATOM 4915 C CA . THR B 1 324 ? 7.387 -12.898 36.062 1 34.44 324 THR B CA 1
ATOM 4916 C C . THR B 1 324 ? 6.934 -11.461 36.281 1 34.44 324 THR B C 1
ATOM 4918 O O . THR B 1 324 ? 6.594 -11.078 37.406 1 34.44 324 THR B O 1
ATOM 4921 N N . ILE B 1 325 ? 7.488 -10.508 35.656 1 33.25 325 ILE B N 1
ATOM 4922 C CA . ILE B 1 325 ? 6.93 -9.164 35.812 1 33.25 325 ILE B CA 1
ATOM 4923 C C . ILE B 1 325 ? 5.426 -9.203 35.562 1 33.25 325 ILE B C 1
ATOM 4925 O O . ILE B 1 325 ? 4.98 -9.695 34.531 1 33.25 325 ILE B O 1
ATOM 4929 N N . ASP B 1 326 ? 4.656 -9.406 36.625 1 29.09 326 ASP B N 1
ATOM 4930 C CA . ASP B 1 326 ? 3.219 -9.148 36.594 1 29.09 326 ASP B CA 1
ATOM 4931 C C . ASP B 1 326 ? 2.92 -7.812 35.906 1 29.09 326 ASP B C 1
ATOM 4933 O O . ASP B 1 326 ? 3.35 -6.762 36.406 1 29.09 326 ASP B O 1
ATOM 4937 N N . PRO B 1 327 ? 2.75 -7.816 34.625 1 28.27 327 PRO B N 1
ATOM 4938 C CA . PRO B 1 327 ? 2.457 -6.535 33.969 1 28.27 327 PRO B CA 1
ATOM 4939 C C . PRO B 1 327 ? 1.384 -5.734 34.688 1 28.27 327 PRO B C 1
ATOM 4941 O O . PRO B 1 327 ? 1.069 -4.609 34.312 1 28.27 327 PRO B O 1
ATOM 4944 N N . VAL B 1 328 ? 0.527 -6.328 35.625 1 28.64 328 VAL B N 1
ATOM 4945 C CA . VAL B 1 328 ? -0.472 -5.543 36.344 1 28.64 328 VAL B CA 1
ATOM 4946 C C . VAL B 1 328 ? 0.222 -4.523 37.25 1 28.64 328 VAL B C 1
ATOM 4948 O O . VAL B 1 328 ? -0.234 -3.383 37.344 1 28.64 328 VAL B O 1
ATOM 4951 N N . THR B 1 329 ? 1.23 -4.914 37.969 1 25.53 329 THR B N 1
ATOM 4952 C CA . THR B 1 329 ? 1.674 -4.078 39.094 1 25.53 329 THR B CA 1
ATOM 4953 C C . THR B 1 329 ? 2.574 -2.951 38.594 1 25.53 329 THR B C 1
ATOM 4955 O O . THR B 1 329 ? 2.91 -2.039 39.344 1 25.53 329 THR B O 1
ATOM 4958 N N . ALA B 1 330 ? 3.209 -3.123 37.531 1 27.19 330 ALA B N 1
ATOM 4959 C CA . ALA B 1 330 ? 4.086 -1.991 37.25 1 27.19 330 ALA B CA 1
ATOM 4960 C C . ALA B 1 330 ? 3.277 -0.733 36.938 1 27.19 330 ALA B C 1
ATOM 4962 O O . ALA B 1 330 ? 3.842 0.345 36.75 1 27.19 330 ALA B O 1
ATOM 4963 N N . LEU B 1 331 ? 1.958 -0.92 36.594 1 23.17 331 LEU B N 1
ATOM 4964 C CA . LEU B 1 331 ? 1.204 0.319 36.438 1 23.17 331 LEU B CA 1
ATOM 4965 C C . LEU B 1 331 ? 0.75 0.86 37.781 1 23.17 331 LEU B C 1
ATOM 4967 O O . LEU B 1 331 ? 0.039 1.865 37.844 1 23.17 331 LEU B O 1
ATOM 4971 N N . LEU B 1 332 ? 1.112 0.099 38.844 1 21.86 332 LEU B N 1
ATOM 4972 C CA . LEU B 1 332 ? 0.793 0.882 40.062 1 21.86 332 LEU B CA 1
ATOM 4973 C C . LEU B 1 332 ? 1.902 1.883 40.344 1 21.86 332 LEU B C 1
ATOM 4975 O O . LEU B 1 332 ? 3.086 1.541 40.281 1 21.86 332 LEU B O 1
#

Solvent-accessible surface area (backbone atoms only — not comparable to full-atom values): 37676 Å² total; per-residue (Å²): 130,82,72,74,50,66,47,51,57,55,53,33,26,42,32,32,34,38,35,52,46,44,93,80,45,44,74,50,40,48,53,26,42,58,54,39,38,85,57,40,62,35,56,19,43,54,77,73,68,94,58,94,57,86,70,72,84,60,58,47,47,44,35,39,38,34,24,62,48,94,63,66,59,65,60,52,50,50,36,54,66,68,69,52,52,67,46,81,77,40,82,42,80,41,59,56,59,85,54,87,38,46,26,39,35,34,31,37,43,52,85,68,83,43,62,78,59,50,44,46,51,50,50,52,51,52,60,67,39,80,62,48,74,47,75,40,73,38,68,95,75,33,29,37,40,33,34,21,35,24,55,56,34,73,64,59,54,36,52,50,41,40,74,75,72,35,50,58,42,84,70,48,77,41,76,53,64,44,75,47,47,27,37,51,41,38,67,92,72,41,77,69,44,70,67,54,47,51,49,48,45,53,58,49,41,36,38,70,42,28,54,44,69,46,72,39,58,96,75,33,33,35,39,40,29,24,68,54,56,67,66,56,52,39,56,55,37,43,75,75,48,29,45,59,41,72,65,70,75,59,84,50,76,80,70,54,80,78,77,74,68,83,72,81,65,76,78,43,99,76,53,58,93,82,37,68,67,52,48,49,48,48,46,46,49,36,34,50,73,55,65,47,78,49,87,49,52,50,53,46,91,79,87,39,63,66,50,56,95,76,49,78,25,79,50,29,72,87,76,32,54,73,59,69,75,55,76,72,59,72,75,99,129,80,72,75,51,68,48,51,56,57,53,33,26,41,31,32,35,38,35,53,46,44,94,80,46,44,75,49,39,49,52,26,42,58,54,39,38,85,57,42,63,35,57,19,44,54,75,71,68,93,58,95,56,86,69,73,84,62,59,48,48,43,34,39,39,34,25,62,47,95,63,65,59,66,62,53,50,52,37,54,67,66,66,52,54,69,46,79,76,40,81,42,80,40,58,55,59,84,52,88,38,45,26,39,36,34,31,36,42,50,84,68,83,44,63,79,60,50,45,47,51,49,52,51,51,52,60,66,39,80,61,48,75,46,74,41,75,38,68,94,75,33,28,36,42,35,33,24,34,23,57,56,34,71,65,58,53,36,51,48,41,39,73,75,73,36,50,58,43,85,71,47,76,42,75,53,65,45,76,47,48,26,36,50,41,37,66,91,72,41,79,69,44,70,68,53,47,51,49,47,44,54,57,48,41,34,39,70,41,29,54,46,67,47,72,39,58,95,72,32,33,35,38,40,29,22,68,54,56,68,67,56,51,39,56,54,37,42,76,76,47,27,46,60,41,72,66,70,76,61,82,50,76,78,71,54,81,79,75,75,65,83,73,80,67,77,79,42,98,75,53,56,92,82,37,66,66,51,49,50,49,48,46,46,49,33,34,50,71,59,65,47,78,48,87,50,52,50,54,44,89,78,86,39,62,66,51,57,96,73,47,79,27,79,50,28,72,86,77,32,55,72,59,68,77,57,78,72,58,73,75,102

Foldseek 3Di:
DPPLPQQQFQKKKKWKKKWFDDPPDAPVNVLVQLCPFPQWQAKAWFLDADDPDDDDRFRMTIMIIIGSDPDCVRVVVSCVVVVIDMDTDDIDIARPRPAFFKKKWKKAKPDPDDCVPLVVVLLVLLVPDPQWDDWDDDVVRNMIITIGTSSDDPVNSQVSSVVVPIGMDTDDMGTFKDKWKWAKAAPPRDACDPVLQVVLQRQLSNQPFWRGWDADRVRRMMMTIGGGDPVVSQVSNVSSRMGIDTPCPDCSVVPDPDPDDPPPPDPDPSNPPPDPVNVVVSSVVNCVVSPNDPVLCCPHDPLDNPVPPPRPRDCNCPNHVPDPPPVVPVVD/DPPLPQQQFQKKKKWKKKWFDDPPDAPVNVLVQLCPFPQWQAKAWFLDADDPDDDDGFRMTIMIIIGSDPDCVSVVVSCVVVPTDMDTDDIDIARPRPAFFKKKWKKAKPDPPDCVPLVVVLLVLLVPDPQWDDWDDDVVRNMIITIGTSSDDPVNSQVSSVVVPIGMDTDDMGTFKDKWKWAKAAPPRDACDPVLQVVLQRQLSNFPFWRGWDADRVRRMMMTIGGGDPVVSQVSNVSSRMGIDTPCPDCSVVPDPDPDDPPPDDPDPSDDPPDPVNVVVSSVVNCVVSPHDPVLCCPHPPLDNPVPPPRPRDCNCPNHPPDPPPVVPVVD

Organism: Aphanomyces astaci (NCBI:txid112090)

pLDDT: mean 72.85, std 23.96, range [21.62, 97.19]